Protein AF-0000000087428605 (afdb_homodimer)

InterPro domains:
  IPR002305 Aminoacyl-tRNA synthetase, class Ic [PF00579] (38-285)
  IPR014729 Rossmann-like alpha/beta/alpha sandwich fold [G3DSA:3.40.50.620] (3-180)
  IPR014729 Rossmann-like alpha/beta/alpha sandwich fold [G3DSA:3.40.50.620] (181-387)
  IPR023617 Tyrosine-tRNA ligase, archaeal/eukaryotic-type [PIRSF006588] (7-385)
  IPR050489 Tyrosine--tRNA ligase [PTHR46264] (5-385)

Solvent-accessible surface area (backbone atoms only — not comparable to full-atom values): 40777 Å² total; per-residue (Å²): 124,39,74,76,66,51,53,67,54,30,50,51,45,54,50,71,53,33,71,42,61,56,56,60,67,58,45,51,51,52,44,43,51,31,68,76,48,88,53,69,49,33,30,36,36,76,43,61,33,72,61,83,55,32,42,67,72,33,46,36,40,22,44,47,48,39,43,39,34,65,52,43,27,21,34,39,40,32,39,23,45,53,54,21,34,45,67,49,32,74,81,44,35,61,69,62,26,48,53,29,38,54,49,51,55,52,45,37,64,38,42,71,32,64,18,62,92,50,61,43,41,30,73,85,69,50,66,15,34,43,43,80,42,48,40,54,60,52,42,59,76,37,36,64,65,47,52,53,42,27,44,52,48,20,52,73,38,30,42,59,68,42,43,66,34,25,48,62,74,78,38,75,77,58,73,74,38,37,34,24,57,52,51,45,52,39,46,55,34,33,45,44,63,78,68,64,35,43,29,36,49,45,46,54,67,42,47,56,42,57,49,45,39,39,51,50,20,73,74,34,73,93,36,51,88,59,51,52,33,39,36,18,20,72,78,64,60,4,26,68,50,62,66,54,37,92,87,41,86,53,17,58,55,45,49,71,56,52,67,66,55,46,41,53,31,49,70,66,28,46,60,68,47,52,68,51,44,66,74,33,83,84,53,75,42,30,58,60,46,44,41,48,57,42,48,51,36,31,52,75,69,69,53,49,71,91,49,64,88,79,57,83,47,46,79,41,71,54,64,82,55,78,61,93,80,56,69,41,46,64,31,75,41,57,67,55,44,52,51,38,34,61,68,62,52,42,42,64,68,52,52,38,56,53,45,40,51,55,50,42,52,50,32,47,50,29,47,49,51,36,64,67,41,70,69,40,38,48,51,53,50,52,50,57,60,60,63,77,104,126,40,72,76,66,51,52,68,53,29,50,52,47,53,49,70,52,34,72,44,62,57,56,60,67,58,46,51,50,52,45,43,50,30,68,75,48,87,54,69,48,33,29,36,35,76,44,62,32,72,62,85,54,32,40,66,70,33,46,34,39,21,45,48,48,38,43,38,34,65,51,44,27,22,35,38,39,32,38,23,44,52,55,19,35,46,68,48,32,74,81,44,35,60,69,63,25,47,51,30,37,54,49,51,54,52,45,37,63,39,42,73,29,63,18,60,93,52,60,43,41,29,73,86,69,51,68,14,35,44,43,81,42,48,42,54,60,51,43,58,75,38,37,63,65,47,50,53,43,27,43,51,47,20,52,73,37,29,42,57,67,42,42,66,32,25,48,62,74,78,38,73,78,58,74,74,37,36,35,23,57,52,50,46,50,38,46,56,33,34,46,46,62,77,68,64,35,44,30,36,51,45,46,54,66,43,48,55,42,58,48,45,39,40,53,49,19,74,75,33,72,91,36,52,88,60,50,52,33,40,37,18,20,73,78,63,60,4,26,69,52,64,66,54,36,94,88,42,87,56,17,57,56,45,48,71,57,50,66,66,55,47,42,54,30,49,69,66,28,46,59,68,48,52,66,51,45,67,75,33,83,83,54,77,42,31,57,59,46,43,44,49,56,40,49,52,37,30,53,75,69,68,52,48,71,93,47,65,89,78,57,83,45,47,79,42,71,54,65,80,58,79,62,90,81,55,68,40,46,66,30,76,41,56,68,54,46,52,51,37,35,61,68,62,52,40,44,64,66,52,52,38,57,52,46,41,51,55,52,42,52,50,32,46,51,30,47,50,52,36,63,68,41,70,68,40,38,48,52,52,51,53,51,60,60,60,64,76,106

Nearest PDB structures (foldseek):
  3vgj-assembly1_A  TM=9.451E-01  e=1.744E-33  Plasmodium falciparum 3D7
  7rot-assembly1_B  TM=9.629E-01  e=1.880E-32  Plasmodium falciparum 3D7
  7ros-assembly1_A  TM=9.431E-01  e=2.195E-32  Plasmodium falciparum 3D7
  9cll-assembly1_B  TM=9.322E-01  e=5.860E-32  Plasmodium falciparum 3D7
  7scq-assembly1_B  TM=9.458E-01  e=2.246E-31  Phaseolus vulgaris

Sequence (778 aa):
MFPVLSAEEKEALLTRLTEEIIEPAELHEAVTEASNGTRVLSCYDGFEPSGRIHIAQGIVKAINTNRLLRSGVSCIFYVADWYALLNNKCDADLTKIQVLGRYFIEVWRASGMLGIAEPVRFDDGSEASVKFIWASDFIRENSTHYWTKVMDISRRFNVPRIQRCSTIMGRTEGETQPIAQILYPAMQCADVFELGIDLVEMGVDQRKVNTLARDYCDKVPALRADKPVILLHHMLLGLVGGKMSKSIAGSAIYMDDPFEDIQQKVLAADCPSPKELVEEDNNKNPILEYYQYVIFGALEQGLIRSLPSDINGLPIPHASLTSAASTGGQYESFEALEKAYMAEELTPDILKTSLIHYLDDLISPIRTHFSSTEELRRLLADVHALRGKMFPVLSAEEKEALLTRLTEEIIEPAELHEAVTEASNGTRVLSCYDGFEPSGRIHIAQGIVKAINTNRLLRSGVSCIFYVADWYALLNNKCDADLTKIQVLGRYFIEVWRASGMLGIAEPVRFDDGSEASVKFIWASDFIRENSTHYWTKVMDISRRFNVPRIQRCSTIMGRTEGETQPIAQILYPAMQCADVFELGIDLVEMGVDQRKVNTLARDYCDKVPALRADKPVILLHHMLLGLVGGKMSKSIAGSAIYMDDPFEDIQQKVLAADCPSPKELVEEDNNKNPILEYYQYVIFGALEQGLIRSLPSDINGLPIPHASLTSAASTGGQYESFEALEKAYMAEELTPDILKTSLIHYLDDLISPIRTHFSSTEELRRLLADVHALRGK

Radius of gyration: 35.12 Å; Cα contacts (8 Å, |Δi|>4): 1304; chains: 2; bounding box: 55×125×77 Å

Secondary structure (DSSP, 8-state):
-BPPPPHHHHHHHHHHT-SEEE-HHHHHHHHHHHHHSSPPPEEEEEE---SS-BTIIIIIHHHHHHHHHHTT-EEEEEE-HHHHHHTTGGGG-HHHHHHHHHHHHHHHHHTT-TTSSS-EEBTTS-EE-EEEEEHHHHHHHTHHHHHHHHHHHHHHSBHHHHHGGGGGGT----TT-BTHHHHHHHHHHHHHHHTT-SEEEEEGGGHHHHHHHHHHHHH-GGGGGGPPEEEEE--PBPTTSSB--TTSTTS--BTT--HHHHHHHHHHS----HHHHHHSTT---HHHHHIIIIIHHHHHTT--TTS-TT--SEEE--SS--SS----EEESSHHHHHHHHHTTSS-HHHHHHHHHHHHHHHHHHHHHHHHSSHHHHHHHHHHHHHH--/-BPPPPHHHHHHHHHHT-SEEE-HHHHHHHHHHHHHSSPPPEEEEEE---S--BTIIIIIHHHHHHHHHHTT-EEEEEE-HHHHHHTTGGGG-HHHHHHHHHHHHHHHHHTT-TTSSS-EEBTTS-EE-EEEEEHHHHHHHTHHHHHHHHHHHHHHSBHHHHHTTGGGGT----TT-BTHHHHHHHHHHHHHHHTT-SEEEEEGGGHHHHHHHHHHHHH-GGGGGGPPEEEEE--PBPTTSSB--TTSTTS--BTT--HHHHHHHHHHS----HHHHHHSTT---HHHHHIIIIIHHHHHTT--TTS-TT--SEEE--SS--SS----EEESSHHHHHHHHHTTSS-HHHHHHHHHHHHHHHHHHHHHHHHSSHHHHHHHHHHHHHH--

Foldseek 3Di:
DAAADDLVRLLVLLVLQFPDWDPSVLSSVVSNVVSVDVDAAEEEDEDFLAAFAFCCLFQLVLLNQVSCQSSRHAYEYEHELVLCLLLCGLNSDSVLRVLSSVVSLLSNVLLLRPQAVHWDAYPVGGTYHYHYHYPVVLCVVVVVLLVVQLVVLVVPDDPVLQLVQLQVSVDHRDDPDDCSSSSSLSSVLSCLVSVLHAEYEEAPSRVSSLVSNQVVCVVPVVCNVSRHIYGHGYQAWFQAGDGQDPVDPLRTHGLQDDLVSLLVSLVPGDADALVRCVVDVPDDGNLLRCCQSRVLSCLVSVQQDVDDVPDQADFFFWDPPPDPPRRGDGHNHSVRVVVCRNVVRHDSVRSSVSSSVSVCSSSVSSNVSLVVDPVSVVSVVSSVVSSPD/DAAADDLVRLLVLLVLQFPDWDPSVLSSVVSNVVSVDVDAAEEEDEDFLAAFAFCCLFQLVLLNQQSCQSNRHAYEYEHELVLCLLLCGLNSDSVLRVLSSVVSLLSNVLLLRPQAVHWDAYPVGGTYHYHYHYPVVLCVVVVVLLVVQLVVLVVPDDPVLQLVQLQVSVDHRDDPDDCSSSSSLSSVLSCLVSVLHAEYEEAPSRVSSLVSNQVVCVVPVVCNVSRHIYGHGYQAWFQAGDGQDPVDPLRTHGLQDDLVSLLVSLVPGDADALVRCVVDVPDDGNLLRCCQSRVLSCLVSVQQPVDDVPDQADFFFWDPPPDPPRRGDGDNHSVRVVVCRNVVRHDSVRSSVSSSVSVCSSSVSSNVSLVVDPVSVVSVVSSVVSVPD

pLDDT: mean 91.88, std 10.75, range [33.88, 98.62]

Organism: Giardia muris (NCBI:txid5742)

Structure (mmCIF, N/CA/C/O backbone):
data_AF-0000000087428605-model_v1
#
loop_
_entity.id
_entity.type
_entity.pdbx_description
1 polymer 'tyrosine--tRNA ligase'
#
loop_
_atom_site.group_PDB
_atom_site.id
_atom_site.type_symbol
_atom_site.label_atom_id
_atom_site.label_alt_id
_atom_site.label_comp_id
_atom_site.label_asym_id
_atom_site.label_entity_id
_atom_site.label_seq_id
_atom_site.pdbx_PDB_ins_code
_atom_site.Cartn_x
_atom_site.Cartn_y
_atom_site.Cartn_z
_atom_site.occupancy
_atom_site.B_iso_or_equiv
_atom_site.auth_seq_id
_atom_site.auth_comp_id
_atom_site.auth_asym_id
_atom_site.auth_atom_id
_atom_site.pdbx_PDB_model_num
ATOM 1 N N . MET A 1 1 ? -10.703 27.266 33.812 1 86.06 1 MET A N 1
ATOM 2 C CA . MET A 1 1 ? -11.938 26.766 33.25 1 86.06 1 MET A CA 1
ATOM 3 C C . MET A 1 1 ? -12.453 27.703 32.156 1 86.06 1 MET A C 1
ATOM 5 O O . MET A 1 1 ? -12.391 28.938 32.312 1 86.06 1 MET A O 1
ATOM 9 N N . PHE A 1 2 ? -12.922 27.125 31.016 1 92.56 2 PHE A N 1
ATOM 10 C CA . PHE A 1 2 ? -13.469 27.906 29.922 1 92.56 2 PHE A CA 1
ATOM 11 C C . PHE A 1 2 ? -14.984 27.828 29.891 1 92.56 2 PHE A C 1
ATOM 13 O O . PHE A 1 2 ? -15.57 26.844 30.344 1 92.56 2 PHE A O 1
ATOM 20 N N . PRO A 1 3 ? -15.617 28.859 29.438 1 93.12 3 PRO A N 1
ATOM 21 C CA . PRO A 1 3 ? -17.062 28.781 29.266 1 93.12 3 PRO A CA 1
ATOM 22 C C . PRO A 1 3 ? -17.469 27.844 28.125 1 93.12 3 PRO A C 1
ATOM 24 O O . PRO A 1 3 ? -16.719 27.688 27.156 1 93.12 3 PRO A O 1
ATOM 27 N N . VAL A 1 4 ? -18.672 27.281 28.359 1 91.75 4 VAL A N 1
ATOM 28 C CA . VAL A 1 4 ? -19.219 26.484 27.266 1 91.75 4 VAL A CA 1
ATOM 29 C C . VAL A 1 4 ? -19.844 27.391 26.219 1 91.75 4 VAL A C 1
ATOM 31 O O . VAL A 1 4 ? -20.734 28.188 26.531 1 91.75 4 VAL A O 1
ATOM 34 N N . LEU A 1 5 ? -19.406 27.234 25.016 1 94.69 5 LEU A N 1
ATOM 35 C CA . LEU A 1 5 ? -19.938 28.031 23.922 1 94.69 5 LEU A CA 1
ATOM 36 C C . LEU A 1 5 ? -21.219 27.406 23.359 1 94.69 5 LEU A C 1
ATOM 38 O O . LEU A 1 5 ? -21.391 26.188 23.406 1 94.69 5 LEU A O 1
ATOM 42 N N . SER A 1 6 ? -22.078 28.281 22.859 1 94.25 6 SER A N 1
ATOM 43 C CA . SER A 1 6 ? -23.234 27.797 22.125 1 94.25 6 SER A CA 1
ATOM 44 C C . SER A 1 6 ? -22.812 27.203 20.781 1 94.25 6 SER A C 1
ATOM 46 O O . SER A 1 6 ? -21.688 27.391 20.328 1 94.25 6 SER A O 1
ATOM 48 N N . ALA A 1 7 ? -23.734 26.453 20.203 1 94.25 7 ALA A N 1
ATOM 49 C CA . ALA A 1 7 ? -23.453 25.875 18.891 1 94.25 7 ALA A CA 1
ATOM 50 C C . ALA A 1 7 ? -23.094 26.969 17.891 1 94.25 7 ALA A C 1
ATOM 52 O O . ALA A 1 7 ? -22.188 26.781 17.078 1 94.25 7 ALA A O 1
ATOM 53 N N . GLU A 1 8 ? -23.75 28.047 17.953 1 95 8 GLU A N 1
ATOM 54 C CA . GLU A 1 8 ? -23.516 29.172 17.047 1 95 8 GLU A CA 1
ATOM 55 C C . GLU A 1 8 ? -22.141 29.781 17.281 1 95 8 GLU A C 1
ATOM 57 O O . GLU A 1 8 ? -21.438 30.141 16.328 1 95 8 GLU A O 1
ATOM 62 N N . GLU A 1 9 ? -21.797 29.891 18.516 1 95.69 9 GLU A N 1
ATOM 63 C CA . GLU A 1 9 ? -20.5 30.453 18.859 1 95.69 9 GLU A CA 1
ATOM 64 C C . GLU A 1 9 ? -19.359 29.547 18.422 1 95.69 9 GLU A C 1
ATOM 66 O O . GLU A 1 9 ? -18.328 30.016 17.953 1 95.69 9 GLU A O 1
ATOM 71 N N . LYS A 1 10 ? -19.594 28.266 18.656 1 95.94 10 LYS A N 1
ATOM 72 C CA . LYS A 1 10 ? -18.609 27.297 18.203 1 95.94 10 LYS A CA 1
ATOM 73 C C . LYS A 1 10 ? -18.406 27.359 16.703 1 95.94 10 LYS A C 1
ATOM 75 O O . LYS A 1 10 ? -17.281 27.406 16.219 1 95.94 10 LYS A O 1
ATOM 80 N N . GLU A 1 11 ? -19.438 27.406 15.977 1 95.5 11 GLU A N 1
ATOM 81 C CA . GLU A 1 11 ? -19.375 27.469 14.516 1 95.5 11 GLU A CA 1
ATOM 82 C C . GLU A 1 11 ? -18.672 28.75 14.055 1 95.5 11 GLU A C 1
ATOM 84 O O . GLU A 1 11 ? -17.922 28.719 13.07 1 95.5 11 GLU A O 1
ATOM 89 N N . ALA A 1 12 ? -18.953 29.812 14.727 1 94.56 12 ALA A N 1
ATOM 90 C CA . ALA A 1 12 ? -18.297 31.078 14.391 1 94.56 12 ALA A CA 1
ATOM 91 C C . ALA A 1 12 ? -16.797 30.969 14.578 1 94.56 12 ALA A C 1
ATOM 93 O O . ALA A 1 12 ? -16.031 31.453 13.742 1 94.56 12 ALA A O 1
ATOM 94 N N . LEU A 1 13 ? -16.422 30.406 15.633 1 94.5 13 LEU A N 1
ATOM 95 C CA . LEU A 1 13 ? -14.992 30.234 15.922 1 94.5 13 LEU A CA 1
ATOM 96 C C . LEU A 1 13 ? -14.336 29.328 14.891 1 94.5 13 LEU A C 1
ATOM 98 O O . LEU A 1 13 ? -13.219 29.594 14.445 1 94.5 13 LEU A O 1
ATOM 102 N N . LEU A 1 14 ? -15.023 28.25 14.508 1 95.75 14 LEU A N 1
ATOM 103 C CA . LEU A 1 14 ? -14.5 27.312 13.523 1 95.75 14 LEU A CA 1
ATOM 104 C C . LEU A 1 14 ? -14.438 27.953 12.141 1 95.75 14 LEU A C 1
ATOM 106 O O . LEU A 1 14 ? -13.523 27.672 11.359 1 95.75 14 LEU A O 1
ATOM 110 N N . THR A 1 15 ? -15.328 28.766 11.852 1 94.12 15 THR A N 1
ATOM 111 C CA . THR A 1 15 ? -15.352 29.469 10.57 1 94.12 15 THR A CA 1
ATOM 112 C C . THR A 1 15 ? -14.18 30.438 10.469 1 94.12 15 THR A C 1
ATOM 114 O O . THR A 1 15 ? -13.602 30.625 9.391 1 94.12 15 THR A O 1
ATOM 117 N N . ARG A 1 16 ? -13.789 31.016 11.531 1 91.25 16 ARG A N 1
ATOM 118 C CA . ARG A 1 16 ? -12.68 31.969 11.562 1 91.25 16 ARG A CA 1
ATOM 119 C C . ARG A 1 16 ? -11.367 31.312 11.18 1 91.25 16 ARG A C 1
ATOM 121 O O . ARG A 1 16 ? -10.477 31.953 10.625 1 91.25 16 ARG A O 1
ATOM 128 N N . LEU A 1 17 ? -11.305 30.062 11.461 1 94.25 17 LEU A N 1
ATOM 129 C CA . LEU A 1 17 ? -10.039 29.391 11.188 1 94.25 17 LEU A CA 1
ATOM 130 C C . LEU A 1 17 ? -9.984 28.906 9.742 1 94.25 17 LEU A C 1
ATOM 132 O O . LEU A 1 17 ? -8.914 28.547 9.25 1 94.25 17 LEU A O 1
ATOM 136 N N . THR A 1 18 ? -11.07 29.016 8.961 1 95.38 18 THR A N 1
ATOM 137 C CA . THR A 1 18 ? -11.133 28.328 7.68 1 95.38 18 THR A CA 1
ATOM 138 C C . THR A 1 18 ? -11.211 29.328 6.531 1 95.38 18 THR A C 1
ATOM 140 O O . THR A 1 18 ? -11.781 30.406 6.688 1 95.38 18 THR A O 1
ATOM 143 N N . GLU A 1 19 ? -10.539 29 5.492 1 95.38 19 GLU A N 1
ATOM 144 C CA . GLU A 1 19 ? -10.773 29.625 4.195 1 95.38 19 GLU A CA 1
ATOM 145 C C . GLU A 1 19 ? -11.938 28.969 3.465 1 95.38 19 GLU A C 1
ATOM 147 O O . GLU A 1 19 ? -12.695 29.641 2.762 1 95.38 19 GLU A O 1
ATOM 152 N N . GLU A 1 20 ? -12.07 27.672 3.695 1 96.81 20 GLU A N 1
ATOM 153 C CA . GLU A 1 20 ? -13.141 26.891 3.072 1 96.81 20 GLU A CA 1
ATOM 154 C C . GLU A 1 20 ? -13.602 25.766 3.98 1 96.81 20 GLU A C 1
ATOM 156 O O . GLU A 1 20 ? -12.781 25.109 4.633 1 96.81 20 GLU A O 1
ATOM 161 N N . ILE A 1 21 ? -14.891 25.672 4.094 1 97.75 21 ILE A N 1
ATOM 162 C CA . ILE A 1 21 ? -15.508 24.516 4.75 1 97.75 21 ILE A CA 1
ATOM 163 C C . ILE A 1 21 ? -16.219 23.656 3.713 1 97.75 21 ILE A C 1
ATOM 165 O O . ILE A 1 21 ? -17.078 24.141 2.971 1 97.75 21 ILE A O 1
ATOM 169 N N . ILE A 1 22 ? -15.82 22.438 3.586 1 96.5 22 ILE A N 1
ATOM 170 C CA . ILE A 1 22 ? -16.516 21.5 2.693 1 96.5 22 ILE A CA 1
ATOM 171 C C . ILE A 1 22 ? -17.703 20.875 3.42 1 96.5 22 ILE A C 1
ATOM 173 O O . ILE A 1 22 ? -17.516 20.094 4.352 1 96.5 22 ILE A O 1
ATOM 177 N N . GLU A 1 23 ? -18.938 21.359 3.002 1 91.75 23 GLU A N 1
ATOM 178 C CA . GLU A 1 23 ? -20.266 21.016 3.494 1 91.75 23 GLU A CA 1
ATOM 179 C C . GLU A 1 23 ? -20.562 21.703 4.824 1 91.75 23 GLU A C 1
ATOM 181 O O . GLU A 1 23 ? -20.656 21.047 5.859 1 91.75 23 GLU A O 1
ATOM 186 N N . PRO A 1 24 ? -20.797 22.984 4.84 1 95.44 24 PRO A N 1
ATOM 187 C CA . PRO A 1 24 ? -21.078 23.75 6.047 1 95.44 24 PRO A CA 1
ATOM 188 C C . PRO A 1 24 ? -22.297 23.25 6.809 1 95.44 24 PRO A C 1
ATOM 190 O O . PRO A 1 24 ? -22.344 23.328 8.039 1 95.44 24 PRO A O 1
ATOM 193 N N . ALA A 1 25 ? -23.25 22.688 6.051 1 96.19 25 ALA A N 1
ATOM 194 C CA . ALA A 1 25 ? -24.453 22.156 6.699 1 96.19 25 ALA A CA 1
ATOM 195 C C . ALA A 1 25 ? -24.094 20.969 7.594 1 96.19 25 ALA A C 1
ATOM 197 O O . ALA A 1 25 ? -24.672 20.797 8.672 1 96.19 25 ALA A O 1
ATOM 198 N N . GLU A 1 26 ? -23.141 20.172 7.133 1 96 26 GLU A N 1
ATOM 199 C CA . GLU A 1 26 ? -22.719 19.016 7.918 1 96 26 GLU A CA 1
ATOM 200 C C . GLU A 1 26 ? -21.953 19.453 9.164 1 96 26 GLU A C 1
ATOM 202 O O . GLU A 1 26 ? -22.031 18.812 10.211 1 96 26 GLU A O 1
ATOM 207 N N . LEU A 1 27 ? -21.188 20.562 9.047 1 96.5 27 LEU A N 1
ATOM 208 C CA . LEU A 1 27 ? -20.531 21.109 10.234 1 96.5 27 LEU A CA 1
ATOM 209 C C . LEU A 1 27 ? -21.562 21.562 11.266 1 96.5 27 LEU A C 1
ATOM 211 O O . LEU A 1 27 ? -21.422 21.266 12.461 1 96.5 27 LEU A O 1
ATOM 215 N N . HIS A 1 28 ? -22.578 22.219 10.781 1 96.06 28 HIS A N 1
ATOM 216 C CA . HIS A 1 28 ? -23.656 22.672 11.664 1 96.06 28 HIS A CA 1
ATOM 217 C C . HIS A 1 28 ? -24.297 21.516 12.398 1 96.06 28 HIS A C 1
ATOM 219 O O . HIS A 1 28 ? -24.531 21.578 13.609 1 96.06 28 HIS A O 1
ATOM 225 N N . GLU A 1 29 ? -24.562 20.5 11.656 1 95.31 29 GLU A N 1
ATOM 226 C CA . GLU A 1 29 ? -25.188 19.312 12.234 1 95.31 29 GLU A CA 1
ATOM 227 C C . GLU A 1 29 ? -24.281 18.672 13.281 1 95.31 29 GLU A C 1
ATOM 229 O O . GLU A 1 29 ? -24.734 18.328 14.375 1 95.31 29 GLU A O 1
ATOM 234 N N . ALA A 1 30 ? -23.016 18.5 12.961 1 95.12 30 ALA A N 1
ATOM 235 C CA . ALA A 1 30 ? -22.062 17.859 13.859 1 95.12 30 ALA A CA 1
ATOM 236 C C . ALA A 1 30 ? -21.906 18.656 15.148 1 95.12 30 ALA A C 1
ATOM 238 O O . ALA A 1 30 ? -21.906 18.094 16.25 1 95.12 30 ALA A O 1
ATOM 239 N N . VAL A 1 31 ? -21.766 19.984 15.023 1 95.75 31 VAL A N 1
ATOM 240 C CA . VAL A 1 31 ? -21.562 20.859 16.172 1 95.75 31 VAL A CA 1
ATOM 241 C C . VAL A 1 31 ? -22.812 20.891 17.031 1 95.75 31 VAL A C 1
ATOM 243 O O . VAL A 1 31 ? -22.719 20.859 18.266 1 95.75 31 VAL A O 1
ATOM 246 N N . THR A 1 32 ? -23.969 20.922 16.406 1 94.94 32 THR A N 1
ATOM 247 C CA . THR A 1 32 ? -25.234 20.953 17.141 1 94.94 32 THR A CA 1
ATOM 248 C C . THR A 1 32 ? -25.438 19.641 17.906 1 94.94 32 THR A C 1
ATOM 250 O O . THR A 1 32 ? -25.812 19.672 19.078 1 94.94 32 THR A O 1
ATOM 253 N N . GLU A 1 33 ? -25.172 18.578 17.219 1 93.31 33 GLU A N 1
ATOM 254 C CA . GLU A 1 33 ? -25.312 17.281 17.875 1 93.31 33 GLU A CA 1
ATOM 255 C C . GLU A 1 33 ? -24.359 17.141 19.047 1 93.31 33 GLU A C 1
ATOM 257 O O . GLU A 1 33 ? -24.734 16.625 20.109 1 93.31 33 GLU A O 1
ATOM 262 N N . ALA A 1 34 ? -23.172 17.562 18.859 1 92 34 ALA A N 1
ATOM 263 C CA . ALA A 1 34 ? -22.172 17.484 19.922 1 92 34 ALA A CA 1
ATOM 264 C C . ALA A 1 34 ? -22.531 18.391 21.094 1 92 34 ALA A C 1
ATOM 266 O O . ALA A 1 34 ? -22.266 18.047 22.25 1 92 34 ALA A O 1
ATOM 267 N N . SER A 1 35 ? -23.094 19.531 20.766 1 90.31 35 SER A N 1
ATOM 268 C CA . SER A 1 35 ? -23.484 20.484 21.812 1 90.31 35 SER A CA 1
ATOM 269 C C . SER A 1 35 ? -24.656 19.969 22.625 1 90.31 35 SER A C 1
ATOM 271 O O . SER A 1 35 ? -24.797 20.312 23.797 1 90.31 35 SER A O 1
ATOM 273 N N . ASN A 1 36 ? -25.5 19.125 21.984 1 86.94 36 ASN A N 1
ATOM 274 C CA . ASN A 1 36 ? -26.688 18.594 22.656 1 86.94 36 ASN A CA 1
ATOM 275 C C . ASN A 1 36 ? -26.406 17.25 23.312 1 86.94 36 ASN A C 1
ATOM 277 O O . ASN A 1 36 ? -27.25 16.75 24.078 1 86.94 36 ASN A O 1
ATOM 281 N N . GLY A 1 37 ? -25.297 16.719 22.984 1 82.31 37 GLY A N 1
ATOM 282 C CA . GLY A 1 37 ? -24.984 15.398 23.5 1 82.31 37 GLY A CA 1
ATOM 283 C C . GLY A 1 37 ? -23.688 15.344 24.281 1 82.31 37 GLY A C 1
ATOM 284 O O . GLY A 1 37 ? -23.219 16.359 24.797 1 82.31 37 GLY A O 1
ATOM 285 N N . THR A 1 38 ? -23.266 14.094 24.422 1 78.81 38 THR A N 1
ATOM 286 C CA . THR A 1 38 ? -22.047 13.875 25.188 1 78.81 38 THR A CA 1
ATOM 287 C C . THR A 1 38 ? -20.891 13.531 24.266 1 78.81 38 THR A C 1
ATOM 289 O O . THR A 1 38 ? -19.75 13.344 24.719 1 78.81 38 THR A O 1
ATOM 292 N N . ARG A 1 39 ? -21.219 13.695 23.062 1 85.31 39 ARG A N 1
ATOM 293 C CA . ARG A 1 39 ? -20.172 13.289 22.125 1 85.31 39 ARG A CA 1
ATOM 294 C C . ARG A 1 39 ? -19.172 14.414 21.906 1 85.31 39 ARG A C 1
ATOM 296 O O . ARG A 1 39 ? -19.547 15.57 21.703 1 85.31 39 ARG A O 1
ATOM 303 N N . VAL A 1 40 ? -17.875 14.086 22.031 1 90.75 40 VAL A N 1
ATOM 304 C CA . VAL A 1 40 ? -16.797 15.023 21.734 1 90.75 40 VAL A CA 1
ATOM 305 C C . VAL A 1 40 ? -16.281 14.797 20.312 1 90.75 40 VAL A C 1
ATOM 307 O O . VAL A 1 40 ? -15.906 13.68 19.953 1 90.75 40 VAL A O 1
ATOM 310 N N . LEU A 1 41 ? -16.328 15.836 19.547 1 96.44 41 LEU A N 1
ATOM 311 C CA . LEU A 1 41 ? -15.82 15.742 18.188 1 96.44 41 LEU A CA 1
ATOM 312 C C . LEU A 1 41 ? -14.297 15.633 18.172 1 96.44 41 LEU A C 1
ATOM 314 O O . LEU A 1 41 ? -13.625 16.203 19.031 1 96.44 41 LEU A O 1
ATOM 318 N N . SER A 1 42 ? -13.797 14.906 17.219 1 97.38 42 SER A N 1
ATOM 319 C CA . SER A 1 42 ? -12.359 14.773 17.016 1 97.38 42 SER A CA 1
ATOM 320 C C . SER A 1 42 ? -11.93 15.422 15.695 1 97.38 42 SER A C 1
ATOM 322 O O . SER A 1 42 ? -12.609 15.273 14.672 1 97.38 42 SER A O 1
ATOM 324 N N . CYS A 1 43 ? -10.859 16.188 15.797 1 98.12 43 CYS A N 1
ATOM 325 C CA . CYS A 1 43 ? -10.305 16.812 14.609 1 98.12 43 CYS A CA 1
ATOM 326 C C . CYS A 1 43 ? -8.875 16.344 14.352 1 98.12 43 CYS A C 1
ATOM 328 O O . CYS A 1 43 ? -8.055 16.297 15.273 1 98.12 43 CYS A O 1
ATOM 330 N N . TYR A 1 44 ? -8.656 16.016 13.109 1 95.38 44 TYR A N 1
ATOM 331 C CA . TYR A 1 44 ? -7.398 15.445 12.648 1 95.38 44 TYR A CA 1
ATOM 332 C C . TYR A 1 44 ? -6.543 16.5 11.945 1 95.38 44 TYR A C 1
ATOM 334 O O . TYR A 1 44 ? -7.055 17.312 11.172 1 95.38 44 TYR A O 1
ATOM 342 N N . ASP A 1 45 ? -5.277 16.484 12.305 1 94.88 45 ASP A N 1
ATOM 343 C CA . ASP A 1 45 ? -4.27 17.203 11.539 1 94.88 45 ASP A CA 1
ATOM 344 C C . ASP A 1 45 ? -2.982 16.375 11.422 1 94.88 45 ASP A C 1
ATOM 346 O O . ASP A 1 45 ? -2.314 16.125 12.422 1 94.88 45 ASP A O 1
ATOM 350 N N . GLY A 1 46 ? -2.588 16.016 10.195 1 95.12 46 GLY A N 1
ATOM 351 C CA . GLY A 1 46 ? -1.353 15.289 9.945 1 95.12 46 GLY A CA 1
ATOM 352 C C . GLY A 1 46 ? -0.225 16.172 9.461 1 95.12 46 GLY A C 1
ATOM 353 O O . GLY A 1 46 ? -0.454 17.109 8.688 1 95.12 46 GLY A O 1
ATOM 354 N N . PHE A 1 47 ? 0.991 15.914 9.953 1 94.69 47 PHE A N 1
ATOM 355 C CA . PHE A 1 47 ? 2.152 16.688 9.547 1 94.69 47 PHE A CA 1
ATOM 356 C C . PHE A 1 47 ? 3.324 15.781 9.203 1 94.69 47 PHE A C 1
ATOM 358 O O . PHE A 1 47 ? 3.637 14.852 9.945 1 94.69 47 PHE A O 1
ATOM 365 N N . GLU A 1 48 ? 3.93 16 8.07 1 94.88 48 GLU A N 1
ATOM 366 C CA . GLU A 1 48 ? 5.191 15.352 7.742 1 94.88 48 GLU A CA 1
ATOM 367 C C . GLU A 1 48 ? 6.367 16.047 8.422 1 94.88 48 GLU A C 1
ATOM 369 O O . GLU A 1 48 ? 6.66 17.203 8.133 1 94.88 48 GLU A O 1
ATOM 374 N N . PRO A 1 49 ? 7.055 15.367 9.312 1 95.5 49 PRO A N 1
ATOM 375 C CA . PRO A 1 49 ? 8.273 15.992 9.836 1 95.5 49 PRO A CA 1
ATOM 376 C C . PRO A 1 49 ? 9.375 16.094 8.789 1 95.5 49 PRO A C 1
ATOM 378 O O . PRO A 1 49 ? 9.992 15.094 8.43 1 95.5 49 PRO A O 1
ATOM 381 N N . SER A 1 50 ? 9.656 17.234 8.234 1 90 50 SER A N 1
ATOM 382 C CA . SER A 1 50 ? 10.602 17.359 7.125 1 90 50 SER A CA 1
ATOM 383 C C . SER A 1 50 ? 11.477 18.594 7.289 1 90 50 SER A C 1
ATOM 385 O O . SER A 1 50 ? 11.906 19.203 6.301 1 90 50 SER A O 1
ATOM 387 N N . GLY A 1 51 ? 12.008 18.969 8.391 1 91.12 51 GLY A N 1
ATOM 388 C CA . GLY A 1 51 ? 12.883 20.109 8.594 1 91.12 51 GLY A CA 1
ATOM 389 C C . GLY A 1 51 ? 12.43 21.016 9.727 1 91.12 51 GLY A C 1
ATOM 390 O O . GLY A 1 51 ? 11.672 20.594 10.594 1 91.12 51 GLY A O 1
ATOM 391 N N . ARG A 1 52 ? 12.977 22.25 9.617 1 93.25 52 ARG A N 1
ATOM 392 C CA . ARG A 1 52 ? 12.609 23.219 10.648 1 93.25 52 ARG A CA 1
ATOM 393 C C . ARG A 1 52 ? 11.172 23.688 10.469 1 93.25 52 ARG A C 1
ATOM 395 O O . ARG A 1 52 ? 10.711 23.891 9.344 1 93.25 52 ARG A O 1
ATOM 402 N N . ILE A 1 53 ? 10.547 23.859 11.578 1 94.81 53 ILE A N 1
ATOM 403 C CA . ILE A 1 53 ? 9.148 24.266 11.586 1 94.81 53 ILE A CA 1
ATOM 404 C C . ILE A 1 53 ? 9.055 25.781 11.43 1 94.81 53 ILE A C 1
ATOM 406 O O . ILE A 1 53 ? 9.789 26.516 12.086 1 94.81 53 ILE A O 1
ATOM 410 N N . HIS A 1 54 ? 8.258 26.203 10.43 1 95.44 54 HIS A N 1
ATOM 411 C CA . HIS A 1 54 ? 8.078 27.641 10.258 1 95.44 54 HIS A CA 1
ATOM 412 C C . HIS A 1 54 ? 6.828 28.125 10.992 1 95.44 54 HIS A C 1
ATOM 414 O O . HIS A 1 54 ? 6.098 27.328 11.578 1 95.44 54 HIS A O 1
ATOM 420 N N . ILE A 1 55 ? 6.559 29.406 10.938 1 96.81 55 ILE A N 1
ATOM 421 C CA . ILE A 1 55 ? 5.59 30.078 11.797 1 96.81 55 ILE A CA 1
ATOM 422 C C . ILE A 1 55 ? 4.176 29.625 11.438 1 96.81 55 ILE A C 1
ATOM 424 O O . ILE A 1 55 ? 3.305 29.531 12.305 1 96.81 55 ILE A O 1
ATOM 428 N N . ALA A 1 56 ? 3.906 29.266 10.125 1 95.69 56 ALA A N 1
ATOM 429 C CA . ALA A 1 56 ? 2.6 28.766 9.719 1 95.69 56 ALA A CA 1
ATOM 430 C C . ALA A 1 56 ? 2.305 27.422 10.383 1 95.69 56 ALA A C 1
ATOM 432 O O . ALA A 1 56 ? 1.174 27.156 10.797 1 95.69 56 ALA A O 1
ATOM 433 N N . GLN A 1 57 ? 3.293 26.609 10.57 1 95.5 57 GLN A N 1
ATOM 434 C CA . GLN A 1 57 ? 3.162 25.281 11.148 1 95.5 57 GLN A CA 1
ATOM 435 C C . GLN A 1 57 ? 3.227 25.328 12.672 1 95.5 57 GLN A C 1
ATOM 437 O O . GLN A 1 57 ? 2.816 24.391 13.352 1 95.5 57 GLN A O 1
ATOM 442 N N . GLY A 1 58 ? 3.807 26.375 13.172 1 96.56 58 GLY A N 1
ATOM 443 C CA . GLY A 1 58 ? 3.971 26.5 14.609 1 96.56 58 GLY A CA 1
ATOM 444 C C . GLY A 1 58 ? 2.887 27.344 15.266 1 96.56 58 GLY A C 1
ATOM 445 O O . GLY A 1 58 ? 1.864 26.812 15.703 1 96.56 58 GLY A O 1
ATOM 446 N N . ILE A 1 59 ? 3.07 28.656 15.164 1 97.75 59 ILE A N 1
ATOM 447 C CA . ILE A 1 59 ? 2.213 29.594 15.883 1 97.75 59 ILE A CA 1
ATOM 448 C C . ILE A 1 59 ? 0.813 29.578 15.273 1 97.75 59 ILE A C 1
ATOM 450 O O . ILE A 1 59 ? -0.185 29.531 15.992 1 97.75 59 ILE A O 1
ATOM 454 N N . VAL A 1 60 ? 0.718 29.656 13.938 1 97.12 60 VAL A N 1
ATOM 455 C CA . VAL A 1 60 ? -0.597 29.703 13.312 1 97.12 60 VAL A CA 1
ATOM 456 C C . VAL A 1 60 ? -1.351 28.406 13.617 1 97.12 60 VAL A C 1
ATOM 458 O O . VAL A 1 60 ? -2.551 28.438 13.891 1 97.12 60 VAL A O 1
ATOM 461 N N . LYS A 1 61 ? -0.643 27.312 13.586 1 97.06 61 LYS A N 1
ATOM 462 C CA . LYS A 1 61 ? -1.276 26.047 13.914 1 97.06 61 LYS A CA 1
ATOM 463 C C . LYS A 1 61 ? -1.749 26.016 15.367 1 97.06 61 LYS A C 1
ATOM 465 O O . LYS A 1 61 ? -2.822 25.5 15.672 1 97.06 61 LYS A O 1
ATOM 470 N N . ALA A 1 62 ? -0.968 26.531 16.266 1 97.69 62 ALA A N 1
ATOM 471 C CA . ALA A 1 62 ? -1.387 26.625 17.656 1 97.69 62 ALA A CA 1
ATOM 472 C C . ALA A 1 62 ? -2.664 27.453 17.797 1 97.69 62 ALA A C 1
ATOM 474 O O . ALA A 1 62 ? -3.582 27.078 18.516 1 97.69 62 ALA A O 1
ATOM 475 N N . ILE A 1 63 ? -2.705 28.562 17.078 1 97.56 63 ILE A N 1
ATOM 476 C CA . ILE A 1 63 ? -3.871 29.438 17.109 1 97.56 63 ILE A CA 1
ATOM 477 C C . ILE A 1 63 ? -5.102 28.672 16.625 1 97.56 63 ILE A C 1
ATOM 479 O O . ILE A 1 63 ? -6.137 28.656 17.297 1 97.56 63 ILE A O 1
ATOM 483 N N . ASN A 1 64 ? -4.969 27.984 15.477 1 97.88 64 ASN A N 1
ATOM 484 C CA . ASN A 1 64 ? -6.082 27.234 14.914 1 97.88 64 ASN A CA 1
ATOM 485 C C . ASN A 1 64 ? -6.512 26.078 15.828 1 97.88 64 ASN A C 1
ATOM 487 O O . ASN A 1 64 ? -7.707 25.844 16.016 1 97.88 64 ASN A O 1
ATOM 491 N N . THR A 1 65 ? -5.574 25.422 16.422 1 98.06 65 THR A N 1
ATOM 492 C CA . THR A 1 65 ? -5.863 24.328 17.328 1 98.06 65 THR A CA 1
ATOM 493 C C . THR A 1 65 ? -6.59 24.844 18.578 1 98.06 65 THR A C 1
ATOM 495 O O . THR A 1 65 ? -7.555 24.219 19.031 1 98.06 65 THR A O 1
ATOM 498 N N . ASN A 1 66 ? -6.133 25.969 19.109 1 97.56 66 ASN A N 1
ATOM 499 C CA . ASN A 1 66 ? -6.789 26.562 20.266 1 97.56 66 ASN A CA 1
ATOM 500 C C . ASN A 1 66 ? -8.242 26.906 19.969 1 97.56 66 ASN A C 1
ATOM 502 O O . ASN A 1 66 ? -9.109 26.766 20.844 1 97.56 66 ASN A O 1
ATOM 506 N N . ARG A 1 67 ? -8.531 27.391 18.766 1 97.5 67 ARG A N 1
ATOM 507 C CA . ARG A 1 67 ? -9.906 27.656 18.359 1 97.5 67 ARG A CA 1
ATOM 508 C C . ARG A 1 67 ? -10.742 26.391 18.375 1 97.5 67 ARG A C 1
ATOM 510 O O . ARG A 1 67 ? -11.883 26.391 18.844 1 97.5 67 ARG A O 1
ATOM 517 N N . LEU A 1 68 ? -10.156 25.297 17.906 1 98.06 68 LEU A N 1
ATOM 518 C CA . LEU A 1 68 ? -10.828 24 17.922 1 98.06 68 LEU A CA 1
ATOM 519 C C . LEU A 1 68 ? -11.086 23.547 19.359 1 98.06 68 LEU A C 1
ATOM 521 O O . LEU A 1 68 ? -12.211 23.203 19.719 1 98.06 68 LEU A O 1
ATOM 525 N N . LEU A 1 69 ? -10.078 23.641 20.172 1 97.62 69 LEU A N 1
ATOM 526 C CA . LEU A 1 69 ? -10.172 23.203 21.562 1 97.62 69 LEU A CA 1
ATOM 527 C C . LEU A 1 69 ? -11.203 24.016 22.328 1 97.62 69 LEU A C 1
ATOM 529 O O . LEU A 1 69 ? -12.039 23.469 23.047 1 97.62 69 LEU A O 1
ATOM 533 N N . ARG A 1 70 ? -11.195 25.312 22.125 1 96.25 70 ARG A N 1
ATOM 534 C CA . ARG A 1 70 ? -12.133 26.203 22.812 1 96.25 70 ARG A CA 1
ATOM 535 C C . ARG A 1 70 ? -13.562 25.938 22.359 1 96.25 70 ARG A C 1
ATOM 537 O O . ARG A 1 70 ? -14.516 26.266 23.078 1 96.25 70 ARG A O 1
ATOM 544 N N . SER A 1 71 ? -13.711 25.328 21.203 1 96.19 71 SER A N 1
ATOM 545 C CA . SER A 1 71 ? -15.023 24.953 20.688 1 96.19 71 SER A CA 1
ATOM 546 C C . SER A 1 71 ? -15.445 23.578 21.203 1 96.19 71 SER A C 1
ATOM 548 O O . SER A 1 71 ? -16.484 23.047 20.797 1 96.19 71 SER A O 1
ATOM 550 N N . GLY A 1 72 ? -14.609 22.969 22 1 95.62 72 GLY A N 1
ATOM 551 C CA . GLY A 1 72 ? -14.93 21.672 22.562 1 95.62 72 GLY A CA 1
ATOM 552 C C . GLY A 1 72 ? -14.5 20.516 21.688 1 95.62 72 GLY A C 1
ATOM 553 O O . GLY A 1 72 ? -14.914 19.375 21.891 1 95.62 72 GLY A O 1
ATOM 554 N N . VAL A 1 73 ? -13.719 20.734 20.672 1 97.62 73 VAL A N 1
ATOM 555 C CA . VAL A 1 73 ? -13.25 19.719 19.734 1 97.62 73 VAL A CA 1
ATOM 556 C C . VAL A 1 73 ? -11.867 19.219 20.156 1 97.62 73 VAL A C 1
ATOM 558 O O . VAL A 1 73 ? -10.945 20.016 20.359 1 97.62 73 VAL A O 1
ATOM 561 N N . SER A 1 74 ? -11.711 17.938 20.406 1 98.12 74 SER A N 1
ATOM 562 C CA . SER A 1 74 ? -10.398 17.375 20.672 1 98.12 74 SER A CA 1
ATOM 563 C C . SER A 1 74 ? -9.609 17.172 19.375 1 98.12 74 SER A C 1
ATOM 565 O O . SER A 1 74 ? -10.195 17 18.297 1 98.12 74 SER A O 1
ATOM 567 N N . CYS A 1 75 ? -8.328 17.281 19.516 1 98.38 75 CYS A N 1
ATOM 568 C CA . CYS A 1 75 ? -7.492 17.25 18.328 1 98.38 75 CYS A CA 1
ATOM 569 C C . CYS A 1 75 ? -6.512 16.094 18.359 1 98.38 75 CYS A C 1
ATOM 571 O O . CYS A 1 75 ? -5.953 15.773 19.422 1 98.38 75 CYS A O 1
ATOM 573 N N . ILE A 1 76 ? -6.371 15.438 17.25 1 98.31 76 ILE A N 1
ATOM 574 C CA . ILE A 1 76 ? -5.34 14.43 17.016 1 98.31 76 ILE A CA 1
ATOM 575 C C . ILE A 1 76 ? -4.281 14.977 16.062 1 98.31 76 ILE A C 1
ATOM 577 O O . ILE A 1 76 ? -4.566 15.25 14.898 1 98.31 76 ILE A O 1
ATOM 581 N N . PHE A 1 77 ? -3.143 15.172 16.641 1 98.25 77 PHE A N 1
ATOM 582 C CA . PHE A 1 77 ? -1.99 15.516 15.805 1 98.25 77 PHE A CA 1
ATOM 583 C C . PHE A 1 77 ? -1.244 14.258 15.375 1 98.25 77 PHE A C 1
ATOM 585 O O . PHE A 1 77 ? -0.612 13.586 16.188 1 98.25 77 PHE A O 1
ATOM 592 N N . TYR A 1 78 ? -1.356 13.992 14.109 1 98.06 78 TYR A N 1
ATOM 593 C CA . TYR A 1 78 ? -0.765 12.797 13.516 1 98.06 78 TYR A CA 1
ATOM 594 C C . TYR A 1 78 ? 0.649 13.078 13.023 1 98.06 78 TYR A C 1
ATOM 596 O O . TYR A 1 78 ? 0.839 13.82 12.055 1 98.06 78 TYR A O 1
ATOM 604 N N . VAL A 1 79 ? 1.652 12.617 13.797 1 98.38 79 VAL A N 1
ATOM 605 C CA . VAL A 1 79 ? 3.037 12.719 13.352 1 98.38 79 VAL A CA 1
ATOM 606 C C . VAL A 1 79 ? 3.293 11.719 12.227 1 98.38 79 VAL A C 1
ATOM 608 O O . VAL A 1 79 ? 3.51 10.531 12.484 1 98.38 79 VAL A O 1
ATOM 611 N N . ALA A 1 80 ? 3.383 12.172 11.078 1 98.06 80 ALA A N 1
ATOM 612 C CA . ALA A 1 80 ? 3.326 11.336 9.883 1 98.06 80 ALA A CA 1
ATOM 613 C C . ALA A 1 80 ? 4.723 10.891 9.461 1 98.06 80 ALA A C 1
ATOM 615 O O . ALA A 1 80 ? 5.141 11.141 8.32 1 98.06 80 ALA A O 1
ATOM 616 N N . ASP A 1 81 ? 5.391 10.18 10.336 1 98.06 81 ASP A N 1
ATOM 617 C CA . ASP A 1 81 ? 6.777 9.781 10.094 1 98.06 81 ASP A CA 1
ATOM 618 C C . ASP A 1 81 ? 6.875 8.805 8.922 1 98.06 81 ASP A C 1
ATOM 620 O O . ASP A 1 81 ? 7.762 8.922 8.078 1 98.06 81 ASP A O 1
ATOM 624 N N . TRP A 1 82 ? 5.949 7.863 8.742 1 97.88 82 TRP A N 1
ATOM 625 C CA . TRP A 1 82 ? 5.973 6.934 7.617 1 97.88 82 TRP A CA 1
ATOM 626 C C . TRP A 1 82 ? 5.629 7.648 6.316 1 97.88 82 TRP A C 1
ATOM 628 O O . TRP A 1 82 ? 6.082 7.246 5.242 1 97.88 82 TRP A O 1
ATOM 638 N N . TYR A 1 83 ? 4.824 8.672 6.406 1 97.62 83 TYR A N 1
ATOM 639 C CA . TYR A 1 83 ? 4.496 9.445 5.219 1 97.62 83 TYR A CA 1
ATOM 640 C C . TYR A 1 83 ? 5.695 10.258 4.746 1 97.62 83 TYR A C 1
ATOM 642 O O . TYR A 1 83 ? 5.945 10.367 3.541 1 97.62 83 TYR A O 1
ATOM 650 N N . ALA A 1 84 ? 6.387 10.844 5.766 1 96.62 84 ALA A N 1
ATOM 651 C CA . ALA A 1 84 ? 7.625 11.539 5.422 1 96.62 84 ALA A CA 1
ATOM 652 C C . ALA A 1 84 ? 8.617 10.586 4.754 1 96.62 84 ALA A C 1
ATOM 654 O O . ALA A 1 84 ? 9.281 10.961 3.781 1 96.62 84 ALA A O 1
ATOM 655 N N . LEU A 1 85 ? 8.68 9.391 5.293 1 96.19 85 LEU A N 1
ATOM 656 C CA . LEU A 1 85 ? 9.523 8.359 4.695 1 96.19 85 LEU A CA 1
ATOM 657 C C . LEU A 1 85 ? 9.078 8.055 3.268 1 96.19 85 LEU A C 1
ATOM 659 O O . LEU A 1 85 ? 9.898 8.031 2.35 1 96.19 85 LEU A O 1
ATOM 663 N N . LEU A 1 86 ? 7.828 7.883 3.076 1 95.44 86 LEU A N 1
ATOM 664 C CA . LEU A 1 86 ? 7.238 7.562 1.782 1 95.44 86 LEU A CA 1
ATOM 665 C C . LEU A 1 86 ? 7.5 8.672 0.773 1 95.44 86 LEU A C 1
ATOM 667 O O . LEU A 1 86 ? 7.645 8.414 -0.423 1 95.44 86 LEU A O 1
ATOM 671 N N . ASN A 1 87 ? 7.57 9.883 1.267 1 93.19 87 ASN A N 1
ATOM 672 C CA . ASN A 1 87 ? 7.801 11.047 0.424 1 93.19 87 ASN A CA 1
ATOM 673 C C . ASN A 1 87 ? 9.281 11.406 0.351 1 93.19 87 ASN A C 1
ATOM 675 O O . ASN A 1 87 ? 9.641 12.516 -0.04 1 93.19 87 ASN A O 1
ATOM 679 N N . ASN A 1 88 ? 10.156 10.539 0.764 1 92.56 88 ASN A N 1
ATOM 680 C CA . ASN A 1 88 ? 11.617 10.609 0.656 1 92.56 88 ASN A CA 1
ATOM 681 C C . ASN A 1 88 ? 12.18 11.797 1.424 1 92.56 88 ASN A C 1
ATOM 683 O O . ASN A 1 88 ? 13.211 12.359 1.043 1 92.56 88 ASN A O 1
ATOM 687 N N . LYS A 1 89 ? 11.5 12.211 2.477 1 92.25 89 LYS A N 1
ATOM 688 C CA . LYS A 1 89 ? 12.062 13.242 3.34 1 92.25 89 LYS A CA 1
ATOM 689 C C . LYS A 1 89 ? 13.266 12.711 4.113 1 92.25 89 LYS A C 1
ATOM 691 O O . LYS A 1 89 ? 13.297 11.547 4.5 1 92.25 89 LYS A O 1
ATOM 696 N N . CYS A 1 90 ? 14.258 13.609 4.305 1 93.19 90 CYS A N 1
ATOM 697 C CA . CYS A 1 90 ? 15.492 13.242 4.992 1 93.19 90 CYS A CA 1
ATOM 698 C C . CYS A 1 90 ? 16.094 11.969 4.398 1 93.19 90 CYS A C 1
ATOM 700 O O . CYS A 1 90 ? 16.531 11.086 5.133 1 93.19 90 CYS A O 1
ATOM 702 N N . ASP A 1 91 ? 16.031 11.82 3.059 1 91.31 91 ASP A N 1
ATOM 703 C CA . ASP A 1 91 ? 16.562 10.664 2.342 1 91.31 91 ASP A CA 1
ATOM 704 C C . ASP A 1 91 ? 15.945 9.367 2.873 1 91.31 91 ASP A C 1
ATOM 706 O O . ASP A 1 91 ? 16.641 8.359 3.004 1 91.31 91 ASP A O 1
ATOM 710 N N . ALA A 1 92 ? 14.727 9.445 3.355 1 92.44 92 ALA A N 1
ATOM 711 C CA . ALA A 1 92 ? 13.945 8.312 3.855 1 92.44 92 ALA A CA 1
ATOM 712 C C . ALA A 1 92 ? 14.617 7.676 5.07 1 92.44 92 ALA A C 1
ATOM 714 O O . ALA A 1 92 ? 14.508 6.465 5.281 1 92.44 92 ALA A O 1
ATOM 715 N N . ASP A 1 93 ? 15.352 8.461 5.801 1 95.62 93 ASP A N 1
ATOM 716 C CA . ASP A 1 93 ? 15.914 8.016 7.07 1 95.62 93 ASP A CA 1
ATOM 717 C C . ASP A 1 93 ? 14.93 8.219 8.219 1 95.62 93 ASP A C 1
ATOM 719 O O . ASP A 1 93 ? 14.758 9.344 8.711 1 95.62 93 ASP A O 1
ATOM 723 N N . LEU A 1 94 ? 14.344 7.141 8.711 1 96.12 94 LEU A N 1
ATOM 724 C CA . LEU A 1 94 ? 13.266 7.199 9.688 1 96.12 94 LEU A CA 1
ATOM 725 C C . LEU A 1 94 ? 13.75 7.797 11.008 1 96.12 94 LEU A C 1
ATOM 727 O O . LEU A 1 94 ? 13 8.508 11.68 1 96.12 94 LEU A O 1
ATOM 731 N N . THR A 1 95 ? 14.953 7.551 11.391 1 97.19 95 THR A N 1
ATOM 732 C CA . THR A 1 95 ? 15.5 8.07 12.633 1 97.19 95 THR A CA 1
ATOM 733 C C . THR A 1 95 ? 15.578 9.594 12.594 1 97.19 95 THR A C 1
ATOM 735 O O . THR A 1 95 ? 15.188 10.266 13.547 1 97.19 95 THR A O 1
ATOM 738 N N . LYS A 1 96 ? 16.062 10.133 11.516 1 97.56 96 LYS A N 1
ATOM 739 C CA . LYS A 1 96 ? 16.125 11.586 11.344 1 97.56 96 LYS A CA 1
ATOM 740 C C . LYS A 1 96 ? 14.727 12.195 11.32 1 97.56 96 LYS A C 1
ATOM 742 O O . LYS A 1 96 ? 14.5 13.25 11.93 1 97.56 96 LYS A O 1
ATOM 747 N N . ILE A 1 97 ? 13.844 11.508 10.672 1 97.81 97 ILE A N 1
ATOM 748 C CA . ILE A 1 97 ? 12.461 11.969 10.57 1 97.81 97 ILE A CA 1
ATOM 749 C C . ILE A 1 97 ? 11.836 12.031 11.961 1 97.81 97 ILE A C 1
ATOM 751 O O . ILE A 1 97 ? 11.148 13 12.297 1 97.81 97 ILE A O 1
ATOM 755 N N . GLN A 1 98 ? 12.117 11.062 12.766 1 98.25 98 GLN A N 1
ATOM 756 C CA . GLN A 1 98 ? 11.516 10.984 14.094 1 98.25 98 GLN A CA 1
ATOM 757 C C . GLN A 1 98 ? 12.125 12.023 15.039 1 98.25 98 GLN A C 1
ATOM 759 O O . GLN A 1 98 ? 11.445 12.531 15.93 1 98.25 98 GLN A O 1
ATOM 764 N N . VAL A 1 99 ? 13.391 12.383 14.805 1 98.25 99 VAL A N 1
ATOM 765 C CA . VAL A 1 99 ? 13.984 13.492 15.531 1 98.25 99 VAL A CA 1
ATOM 766 C C . VAL A 1 99 ? 13.219 14.781 15.227 1 98.25 99 VAL A C 1
ATOM 768 O O . VAL A 1 99 ? 12.867 15.531 16.141 1 98.25 99 VAL A O 1
ATOM 771 N N . LEU A 1 100 ? 12.953 14.961 14.016 1 97.81 100 LEU A N 1
ATOM 772 C CA . LEU A 1 100 ? 12.211 16.156 13.602 1 97.81 100 LEU A CA 1
ATOM 773 C C . LEU A 1 100 ? 10.797 16.125 14.164 1 97.81 100 LEU A C 1
ATOM 775 O O . LEU A 1 100 ? 10.258 17.172 14.547 1 97.81 100 LEU A O 1
ATOM 779 N N . GLY A 1 101 ? 10.18 14.945 14.188 1 98.38 101 GLY A N 1
ATOM 780 C CA . GLY A 1 101 ? 8.859 14.828 14.789 1 98.38 101 GLY A CA 1
ATOM 781 C C . GLY A 1 101 ? 8.828 15.25 16.25 1 98.38 101 GLY A C 1
ATOM 782 O O . GLY A 1 101 ? 7.922 15.961 16.672 1 98.38 101 GLY A O 1
ATOM 783 N N . ARG A 1 102 ? 9.805 14.82 17.016 1 98.5 102 ARG A N 1
ATOM 784 C CA . ARG A 1 102 ? 9.906 15.211 18.406 1 98.5 102 ARG A CA 1
ATOM 785 C C . ARG A 1 102 ? 10.102 16.719 18.547 1 98.5 102 ARG A C 1
ATOM 787 O O . ARG A 1 102 ? 9.516 17.359 19.422 1 98.5 102 ARG A O 1
ATOM 794 N N . TYR A 1 103 ? 10.891 17.234 17.641 1 98.19 103 TYR A N 1
ATOM 795 C CA . TYR A 1 103 ? 11.117 18.672 17.594 1 98.19 103 TYR A CA 1
ATOM 796 C C . TYR A 1 103 ? 9.805 19.422 17.359 1 98.19 103 TYR A C 1
ATOM 798 O O . TYR A 1 103 ? 9.5 20.391 18.047 1 98.19 103 TYR A O 1
ATOM 806 N N . PHE A 1 104 ? 8.984 18.969 16.438 1 98.19 104 PHE A N 1
ATOM 807 C CA . PHE A 1 104 ? 7.695 19.578 16.141 1 98.19 104 PHE A CA 1
ATOM 808 C C . PHE A 1 104 ? 6.816 19.609 17.391 1 98.19 104 PHE A C 1
ATOM 810 O O . PHE A 1 104 ? 6.242 20.656 17.734 1 98.19 104 PHE A O 1
ATOM 817 N N . ILE A 1 105 ? 6.742 18.5 18.062 1 98.38 105 ILE A N 1
ATOM 818 C CA . ILE A 1 105 ? 5.906 18.375 19.25 1 98.38 105 ILE A CA 1
ATOM 819 C C . ILE A 1 105 ? 6.344 19.375 20.297 1 98.38 105 ILE A C 1
ATOM 821 O O . ILE A 1 105 ? 5.508 20.062 20.906 1 98.38 105 ILE A O 1
ATOM 825 N N . GLU A 1 106 ? 7.645 19.531 20.469 1 98.5 106 GLU A N 1
ATOM 826 C CA . GLU A 1 106 ? 8.156 20.469 21.453 1 98.5 106 GLU A CA 1
ATOM 827 C C . GLU A 1 106 ? 7.871 21.922 21.062 1 98.5 106 GLU A C 1
ATOM 829 O O . GLU A 1 106 ? 7.605 22.766 21.906 1 98.5 106 GLU A O 1
ATOM 834 N N . VAL A 1 107 ? 7.934 22.188 19.797 1 98.38 107 VAL A N 1
ATOM 835 C CA . VAL A 1 107 ? 7.602 23.531 19.344 1 98.38 107 VAL A CA 1
ATOM 836 C C . VAL A 1 107 ? 6.145 23.844 19.672 1 98.38 107 VAL A C 1
ATOM 838 O O . VAL A 1 107 ? 5.84 24.938 20.172 1 98.38 107 VAL A O 1
ATOM 841 N N . TRP A 1 108 ? 5.254 22.922 19.406 1 98.25 108 TRP A N 1
ATOM 842 C CA . TRP A 1 108 ? 3.84 23.156 19.688 1 98.25 108 TRP A CA 1
ATOM 843 C C . TRP A 1 108 ? 3.6 23.312 21.188 1 98.25 108 TRP A C 1
ATOM 845 O O . TRP A 1 108 ? 2.793 24.156 21.609 1 98.25 108 TRP A O 1
ATOM 855 N N . ARG A 1 109 ? 4.32 22.594 21.969 1 97.56 109 ARG A N 1
ATOM 856 C CA . ARG A 1 109 ? 4.227 22.719 23.422 1 97.56 109 ARG A CA 1
ATOM 857 C C . ARG A 1 109 ? 4.602 24.125 23.875 1 97.56 109 ARG A C 1
ATOM 859 O O . ARG A 1 109 ? 4.035 24.656 24.828 1 97.56 109 ARG A O 1
ATOM 866 N N . ALA A 1 110 ? 5.52 24.703 23.141 1 97.94 110 ALA A N 1
ATOM 867 C CA . ALA A 1 110 ? 6.074 25.984 23.547 1 97.94 110 ALA A CA 1
ATOM 868 C C . ALA A 1 110 ? 5.387 27.141 22.812 1 97.94 110 ALA A C 1
ATOM 870 O O . ALA A 1 110 ? 5.672 28.312 23.078 1 97.94 110 ALA A O 1
ATOM 871 N N . SER A 1 111 ? 4.496 26.844 21.875 1 97.38 111 SER A N 1
ATOM 872 C CA . SER A 1 111 ? 3.873 27.859 21.031 1 97.38 111 SER A CA 1
ATOM 873 C C . SER A 1 111 ? 2.547 28.328 21.625 1 97.38 111 SER A C 1
ATOM 875 O O . SER A 1 111 ? 1.783 29.047 20.969 1 97.38 111 SER A O 1
ATOM 877 N N . GLY A 1 112 ? 2.207 27.891 22.844 1 95.88 112 GLY A N 1
ATOM 878 C CA . GLY A 1 112 ? 0.967 28.312 23.469 1 95.88 112 GLY A CA 1
ATOM 879 C C . GLY A 1 112 ? -0.221 27.453 23.078 1 95.88 112 GLY A C 1
ATOM 880 O O . GLY A 1 112 ? -1.371 27.844 23.281 1 95.88 112 GLY A O 1
ATOM 881 N N . MET A 1 113 ? 0.057 26.297 22.516 1 97.38 113 MET A N 1
ATOM 882 C CA . MET A 1 113 ? -1.021 25.375 22.188 1 97.38 113 MET A CA 1
ATOM 883 C C . MET A 1 113 ? -1.625 24.766 23.453 1 97.38 113 MET A C 1
ATOM 885 O O . MET A 1 113 ? -0.906 24.203 24.281 1 97.38 113 MET A O 1
ATOM 889 N N . LEU A 1 114 ? -2.863 24.875 23.531 1 96.81 114 LEU A N 1
ATOM 890 C CA . LEU A 1 114 ? -3.584 24.328 24.672 1 96.81 114 LEU A CA 1
ATOM 891 C C . LEU A 1 114 ? -3.77 22.812 24.531 1 96.81 114 LEU A C 1
ATOM 893 O O . LEU A 1 114 ? -3.576 22.266 23.438 1 96.81 114 LEU A O 1
ATOM 897 N N . GLY A 1 115 ? -4.109 22.172 25.625 1 97.38 115 GLY A N 1
ATOM 898 C CA . GLY A 1 115 ? -4.633 20.828 25.578 1 97.38 115 GLY A CA 1
ATOM 899 C C . GLY A 1 115 ? -3.547 19.766 25.531 1 97.38 115 GLY A C 1
ATOM 900 O O . GLY A 1 115 ? -3.84 18.562 25.516 1 97.38 115 GLY A O 1
ATOM 901 N N . ILE A 1 116 ? -2.23 20.203 25.438 1 97.31 116 ILE A N 1
ATOM 902 C CA . ILE A 1 116 ? -1.14 19.234 25.328 1 97.31 116 ILE A CA 1
ATOM 903 C C . ILE A 1 116 ? -0.787 18.719 26.719 1 97.31 116 ILE A C 1
ATOM 905 O O . ILE A 1 116 ? -0.834 17.5 26.969 1 97.31 116 ILE A O 1
ATOM 909 N N . ALA A 1 117 ? -0.496 19.594 27.656 1 94.19 117 ALA A N 1
ATOM 910 C CA . ALA A 1 117 ? -0.092 19.219 29 1 94.19 117 ALA A CA 1
ATOM 911 C C . ALA A 1 117 ? -1.302 18.828 29.844 1 94.19 117 ALA A C 1
ATOM 913 O O . ALA A 1 117 ? -1.259 17.859 30.594 1 94.19 117 ALA A O 1
ATOM 914 N N . GLU A 1 118 ? -2.363 19.594 29.766 1 96 118 GLU A N 1
ATOM 915 C CA . GLU A 1 118 ? -3.635 19.375 30.453 1 96 118 GLU A CA 1
ATOM 916 C C . GLU A 1 118 ? -4.812 19.703 29.531 1 96 118 GLU A C 1
ATOM 918 O O . GLU A 1 118 ? -4.746 20.625 28.734 1 96 118 GLU A O 1
ATOM 923 N N . PRO A 1 119 ? -5.82 18.938 29.703 1 97.62 119 PRO A N 1
ATOM 924 C CA . PRO A 1 119 ? -6.988 19.234 28.859 1 97.62 119 PRO A CA 1
ATOM 925 C C . PRO A 1 119 ? -7.59 20.609 29.156 1 97.62 119 PRO A C 1
ATOM 927 O O . PRO A 1 119 ? -7.441 21.141 30.25 1 97.62 119 PRO A O 1
ATOM 930 N N . VAL A 1 120 ? -8.117 21.141 28.031 1 97.12 120 VAL A N 1
ATOM 931 C CA . VAL A 1 120 ? -8.992 22.297 28.234 1 97.12 120 VAL A CA 1
ATOM 932 C C . VAL A 1 120 ? -10.289 21.859 28.906 1 97.12 120 VAL A C 1
ATOM 934 O O . VAL A 1 120 ? -10.969 20.953 28.438 1 97.12 120 VAL A O 1
ATOM 937 N N . ARG A 1 121 ? -10.617 22.5 30.016 1 96.94 121 ARG A N 1
ATOM 938 C CA . ARG A 1 121 ? -11.805 22.141 30.781 1 96.94 121 ARG A CA 1
ATOM 939 C C . ARG A 1 121 ? -12.875 23.234 30.672 1 96.94 121 ARG A C 1
ATOM 941 O O . ARG A 1 121 ? -12.555 24.422 30.672 1 96.94 121 ARG A O 1
ATOM 948 N N . PHE A 1 122 ? -14.086 22.719 30.609 1 95.12 122 PHE A N 1
ATOM 949 C CA . PHE A 1 122 ? -15.203 23.656 30.469 1 95.12 122 PHE A CA 1
ATOM 950 C C . PHE A 1 122 ? -16.078 23.625 31.719 1 95.12 122 PHE A C 1
ATOM 952 O O . PHE A 1 122 ? -15.969 22.734 32.562 1 95.12 122 PHE A O 1
ATOM 959 N N . ASP A 1 123 ? -16.984 24.625 31.812 1 94.69 123 ASP A N 1
ATOM 960 C CA . ASP A 1 123 ? -17.828 24.812 32.969 1 94.69 123 ASP A CA 1
ATOM 961 C C . ASP A 1 123 ? -18.766 23.625 33.188 1 94.69 123 ASP A C 1
ATOM 963 O O . ASP A 1 123 ? -19.188 23.344 34.312 1 94.69 123 ASP A O 1
ATOM 967 N N . ASP A 1 124 ? -19.109 22.969 32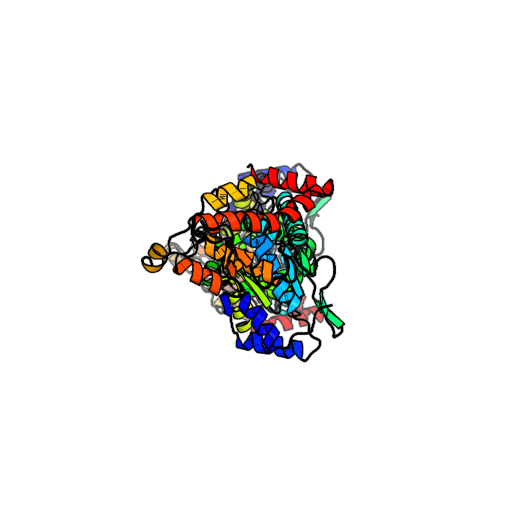.188 1 91.31 124 ASP A N 1
ATOM 968 C CA . ASP A 1 124 ? -20.062 21.875 32.312 1 91.31 124 ASP A CA 1
ATOM 969 C C . ASP A 1 124 ? -19.344 20.547 32.594 1 91.31 124 ASP A C 1
ATOM 971 O O . ASP A 1 124 ? -19.984 19.5 32.656 1 91.31 124 ASP A O 1
ATOM 975 N N . GLY A 1 125 ? -18.047 20.594 32.719 1 92.12 125 GLY A N 1
ATOM 976 C CA . GLY A 1 125 ? -17.281 19.422 33.094 1 92.12 125 GLY A CA 1
ATOM 977 C C . GLY A 1 125 ? -16.672 18.703 31.891 1 92.12 125 GLY A C 1
ATOM 978 O O . GLY A 1 125 ? -15.836 17.828 32.031 1 92.12 125 GLY A O 1
ATOM 979 N N . SER A 1 126 ? -17.062 19.141 30.688 1 93.44 126 SER A N 1
ATOM 980 C CA . SER A 1 126 ? -16.484 18.531 29.5 1 93.44 126 SER A CA 1
ATOM 981 C C . SER A 1 126 ? -15.039 18.969 29.297 1 93.44 126 SER A C 1
ATOM 983 O O . SER A 1 126 ? -14.586 19.938 29.922 1 93.44 126 SER A O 1
ATOM 985 N N . GLU A 1 127 ? -14.258 18.188 28.516 1 95.5 127 GLU A N 1
ATOM 986 C CA . GLU A 1 127 ? -12.844 18.453 28.281 1 95.5 127 GLU A CA 1
ATOM 987 C C . GLU A 1 127 ? -12.477 18.234 26.812 1 95.5 127 GLU A C 1
ATOM 989 O O . GLU A 1 127 ? -13.148 17.5 26.094 1 95.5 127 GLU A O 1
ATOM 994 N N . ALA A 1 128 ? -11.57 18.922 26.375 1 97.06 128 ALA A N 1
ATOM 995 C CA . ALA A 1 128 ? -10.945 18.75 25.062 1 97.06 128 ALA A CA 1
ATOM 996 C C . ALA A 1 128 ? -9.422 18.766 25.172 1 97.06 128 ALA A C 1
ATOM 998 O O . ALA A 1 128 ? -8.859 19.531 25.969 1 97.06 128 ALA A O 1
ATOM 999 N N . SER A 1 129 ? -8.742 17.922 24.391 1 98.19 129 SER A N 1
ATOM 1000 C CA . SER A 1 129 ? -7.293 17.828 24.516 1 98.19 129 SER A CA 1
ATOM 1001 C C . SER A 1 129 ? -6.641 17.547 23.156 1 98.19 129 SER A C 1
ATOM 1003 O O . SER A 1 129 ? -7.336 17.391 22.156 1 98.19 129 SER A O 1
ATOM 1005 N N . VAL A 1 130 ? -5.332 17.656 23.141 1 98.31 130 VAL A N 1
ATOM 1006 C CA . VAL A 1 130 ? -4.516 17.312 21.984 1 98.31 130 VAL A CA 1
ATOM 1007 C C . VAL A 1 130 ? -3.793 15.984 22.234 1 98.31 130 VAL A C 1
ATOM 1009 O O . VAL A 1 130 ? -3.178 15.805 23.297 1 98.31 130 VAL A O 1
ATOM 1012 N N . LYS A 1 131 ? -3.938 15.086 21.328 1 97.88 131 LYS A N 1
ATOM 1013 C CA . LYS A 1 131 ? -3.191 13.828 21.359 1 97.88 131 LYS A CA 1
ATOM 1014 C C . LYS A 1 131 ? -2.242 13.719 20.172 1 97.88 131 LYS A C 1
ATOM 1016 O O . LYS A 1 131 ? -2.625 14 19.031 1 97.88 131 LYS A O 1
ATOM 1021 N N . PHE A 1 132 ? -0.997 13.383 20.5 1 98.44 132 PHE A N 1
ATOM 1022 C CA . PHE A 1 132 ? -0.032 13.109 19.438 1 98.44 132 PHE A CA 1
ATOM 1023 C C . PHE A 1 132 ? 0.037 11.617 19.141 1 98.44 132 PHE A C 1
ATOM 1025 O O . PHE A 1 132 ? 0.21 10.805 20.047 1 98.44 132 PHE A O 1
ATOM 1032 N N . ILE A 1 133 ? -0.12 11.234 17.875 1 98.56 133 ILE A N 1
ATOM 1033 C CA . ILE A 1 133 ? -0.047 9.852 17.422 1 98.56 133 ILE A CA 1
ATOM 1034 C C . ILE A 1 133 ? 0.995 9.719 16.312 1 98.56 133 ILE A C 1
ATOM 1036 O O . ILE A 1 133 ? 0.942 10.445 15.32 1 98.56 133 ILE A O 1
ATOM 1040 N N . TRP A 1 134 ? 1.944 8.875 16.562 1 98.62 134 TRP A N 1
ATOM 1041 C CA . TRP A 1 134 ? 2.914 8.594 15.516 1 98.62 134 TRP A CA 1
ATOM 1042 C C . TRP A 1 134 ? 2.338 7.613 14.492 1 98.62 134 TRP A C 1
ATOM 1044 O O . TRP A 1 134 ? 1.859 6.535 14.859 1 98.62 134 TRP A O 1
ATOM 1054 N N . ALA A 1 135 ? 2.389 7.953 13.211 1 98.31 135 ALA A N 1
ATOM 1055 C CA . ALA A 1 135 ? 1.801 7.141 12.148 1 98.31 135 ALA A CA 1
ATOM 1056 C C . ALA A 1 135 ? 2.383 5.73 12.148 1 98.31 135 ALA A C 1
ATOM 1058 O O . ALA A 1 135 ? 1.647 4.746 12.039 1 98.31 135 ALA A O 1
ATOM 1059 N N . SER A 1 136 ? 3.688 5.613 12.281 1 97.69 136 SER A N 1
ATOM 1060 C CA . SER A 1 136 ? 4.34 4.309 12.273 1 97.69 136 SER A CA 1
ATOM 1061 C C . SER A 1 136 ? 3.805 3.42 13.391 1 97.69 136 SER A C 1
ATOM 1063 O O . SER A 1 136 ? 3.438 2.268 13.156 1 97.69 136 SER A O 1
ATOM 1065 N N . ASP A 1 137 ? 3.709 3.961 14.602 1 97.81 137 ASP A N 1
ATOM 1066 C CA . ASP A 1 137 ? 3.219 3.201 15.742 1 97.81 137 ASP A CA 1
ATOM 1067 C C . ASP A 1 137 ? 1.756 2.809 15.555 1 97.81 137 ASP A C 1
ATOM 1069 O O . ASP A 1 137 ? 1.379 1.661 15.805 1 97.81 137 ASP A O 1
ATOM 1073 N N . PHE A 1 138 ? 0.969 3.719 15.164 1 98.25 138 PHE A N 1
ATOM 1074 C CA . PHE A 1 138 ? -0.462 3.486 15.008 1 98.25 138 PHE A CA 1
ATOM 1075 C C . PHE A 1 138 ? -0.719 2.406 13.961 1 98.25 138 PHE A C 1
ATOM 1077 O O . PHE A 1 138 ? -1.505 1.484 14.195 1 98.25 138 PHE A O 1
ATOM 1084 N N . ILE A 1 139 ? -0.061 2.549 12.805 1 97.94 139 ILE A N 1
ATOM 1085 C CA . ILE A 1 139 ? -0.264 1.604 11.719 1 97.94 139 ILE A CA 1
ATOM 1086 C C . ILE A 1 139 ? 0.227 0.22 12.133 1 97.94 139 ILE A C 1
ATOM 1088 O O . ILE A 1 139 ? -0.429 -0.788 11.859 1 97.94 139 ILE A O 1
ATOM 1092 N N . ARG A 1 140 ? 1.339 0.172 12.82 1 96.44 140 ARG A N 1
ATOM 1093 C CA . ARG A 1 140 ? 1.86 -1.101 13.312 1 96.44 140 ARG A CA 1
ATOM 1094 C C . ARG A 1 140 ? 0.873 -1.771 14.258 1 96.44 140 ARG A C 1
ATOM 1096 O O . ARG A 1 140 ? 0.635 -2.977 14.164 1 96.44 140 ARG A O 1
ATOM 1103 N N . GLU A 1 141 ? 0.291 -0.967 15.109 1 96.94 141 GLU A N 1
ATOM 1104 C CA . GLU A 1 141 ? -0.596 -1.486 16.141 1 96.94 141 GLU A CA 1
ATOM 1105 C C . GLU A 1 141 ? -1.938 -1.916 15.562 1 96.94 141 GLU A C 1
ATOM 1107 O O . GLU A 1 141 ? -2.635 -2.752 16.141 1 96.94 141 GLU A O 1
ATOM 1112 N N . ASN A 1 142 ? -2.287 -1.312 14.422 1 97.19 142 ASN A N 1
ATOM 1113 C CA . ASN A 1 142 ? -3.562 -1.6 13.773 1 97.19 142 ASN A CA 1
ATOM 1114 C C . ASN A 1 142 ? -3.367 -2.154 12.367 1 97.19 142 ASN A C 1
ATOM 1116 O O . ASN A 1 142 ? -4.207 -1.941 11.484 1 97.19 142 ASN A O 1
ATOM 1120 N N . SER A 1 143 ? -2.35 -2.867 12.172 1 95.19 143 SER A N 1
ATOM 1121 C CA . SER A 1 143 ? -1.816 -3.189 10.852 1 95.19 143 SER A CA 1
ATOM 1122 C C . SER A 1 143 ? -2.863 -3.883 9.984 1 95.19 143 SER A C 1
ATOM 1124 O O . SER A 1 143 ? -3.111 -3.469 8.852 1 95.19 143 SER A O 1
ATOM 1126 N N . THR A 1 144 ? -3.531 -4.914 10.445 1 94 144 THR A N 1
ATOM 1127 C CA . THR A 1 144 ? -4.457 -5.703 9.641 1 94 144 THR A CA 1
ATOM 1128 C C . THR A 1 144 ? -5.629 -4.844 9.172 1 94 144 THR A C 1
ATOM 1130 O O . THR A 1 144 ? -5.91 -4.777 7.969 1 94 144 THR A O 1
ATOM 1133 N N . HIS A 1 145 ? -6.215 -4.133 10.086 1 95.19 145 HIS A N 1
ATOM 1134 C CA . HIS A 1 145 ? -7.352 -3.285 9.742 1 95.19 145 HIS A CA 1
ATOM 1135 C C . HIS A 1 145 ? -6.926 -2.129 8.844 1 95.19 145 HIS A C 1
ATOM 1137 O O . HIS A 1 145 ? -7.625 -1.79 7.887 1 95.19 145 HIS A O 1
ATOM 1143 N N . TYR A 1 146 ? -5.816 -1.591 9.172 1 97.88 146 TYR A N 1
ATOM 1144 C CA . TYR A 1 146 ? -5.316 -0.438 8.43 1 97.88 146 TYR A CA 1
ATOM 1145 C C . TYR A 1 146 ? -5.055 -0.799 6.973 1 97.88 146 TYR A C 1
ATOM 1147 O O . TYR A 1 146 ? -5.578 -0.15 6.062 1 97.88 146 TYR A O 1
ATOM 1155 N N . TRP A 1 147 ? -4.355 -1.878 6.734 1 96.81 147 TRP A N 1
ATOM 1156 C CA . TRP A 1 147 ? -3.93 -2.18 5.371 1 96.81 147 TRP A CA 1
ATOM 1157 C C . TRP A 1 147 ? -5.066 -2.809 4.574 1 96.81 147 TRP A C 1
ATOM 1159 O O . TRP A 1 147 ? -5.152 -2.629 3.355 1 96.81 147 TRP A O 1
ATOM 1169 N N . THR A 1 148 ? -5.992 -3.494 5.227 1 96.19 148 THR A N 1
ATOM 1170 C CA . THR A 1 148 ? -7.184 -3.947 4.512 1 96.19 148 THR A CA 1
ATOM 1171 C C . THR A 1 148 ? -8.023 -2.758 4.059 1 96.19 148 THR A C 1
ATOM 1173 O O . THR A 1 148 ? -8.641 -2.801 2.992 1 96.19 148 THR A O 1
ATOM 1176 N N . LYS A 1 149 ? -8.031 -1.687 4.859 1 97.69 149 LYS A N 1
ATOM 1177 C CA . LYS A 1 149 ? -8.711 -0.459 4.457 1 97.69 149 LYS A CA 1
ATOM 1178 C C . LYS A 1 149 ? -8.016 0.193 3.268 1 97.69 149 LYS A C 1
ATOM 1180 O O . LYS A 1 149 ? -8.664 0.635 2.32 1 97.69 149 LYS A O 1
ATOM 1185 N N . VAL A 1 150 ? -6.707 0.257 3.32 1 98.31 150 VAL A N 1
ATOM 1186 C CA . VAL A 1 150 ? -5.938 0.812 2.211 1 98.31 150 VAL A CA 1
ATOM 1187 C C . VAL A 1 150 ? -6.215 0.013 0.939 1 98.31 150 VAL A C 1
ATOM 1189 O O . VAL A 1 150 ? -6.41 0.588 -0.134 1 98.31 150 VAL A O 1
ATOM 1192 N N . MET A 1 151 ? -6.27 -1.312 1.069 1 97.62 151 MET A N 1
ATOM 1193 C CA . MET A 1 151 ? -6.551 -2.168 -0.079 1 97.62 151 MET A CA 1
ATOM 1194 C C . MET A 1 151 ? -7.957 -1.918 -0.613 1 97.62 151 MET A C 1
ATOM 1196 O O . MET A 1 151 ? -8.172 -1.898 -1.826 1 97.62 151 MET A O 1
ATOM 1200 N N . ASP A 1 152 ? -8.906 -1.756 0.285 1 97.75 152 ASP A N 1
ATOM 1201 C CA . ASP A 1 152 ? -10.273 -1.468 -0.136 1 97.75 152 ASP A CA 1
ATOM 1202 C C . ASP A 1 152 ? -10.352 -0.145 -0.895 1 97.75 152 ASP A C 1
ATOM 1204 O O . ASP A 1 152 ? -10.984 -0.062 -1.947 1 97.75 152 ASP A O 1
ATOM 1208 N N . ILE A 1 153 ? -9.68 0.853 -0.366 1 98.12 153 ILE A N 1
ATOM 1209 C CA . ILE A 1 153 ? -9.625 2.15 -1.03 1 98.12 153 ILE A CA 1
ATOM 1210 C C . ILE A 1 153 ? -8.961 2 -2.398 1 98.12 153 ILE A C 1
ATOM 1212 O O . ILE A 1 153 ? -9.438 2.549 -3.393 1 98.12 153 ILE A O 1
ATOM 1216 N N . SER A 1 154 ? -7.941 1.22 -2.475 1 97.56 154 SER A N 1
ATOM 1217 C CA . SER A 1 154 ? -7.184 1.013 -3.703 1 97.56 154 SER A CA 1
ATOM 1218 C C . SER A 1 154 ? -8.031 0.323 -4.766 1 97.56 154 SER A C 1
ATOM 1220 O O . SER A 1 154 ? -7.848 0.554 -5.961 1 97.56 154 SER A O 1
ATOM 1222 N N . ARG A 1 155 ? -8.922 -0.491 -4.34 1 96.56 155 ARG A N 1
ATOM 1223 C CA . ARG A 1 155 ? -9.805 -1.196 -5.27 1 96.56 155 ARG A CA 1
ATOM 1224 C C . ARG A 1 155 ? -10.875 -0.264 -5.828 1 96.56 155 ARG A C 1
ATOM 1226 O O . ARG A 1 155 ? -11.391 -0.49 -6.922 1 96.56 155 ARG A O 1
ATOM 1233 N N . ARG A 1 156 ? -11.148 0.802 -5.133 1 96.88 156 ARG A N 1
ATOM 1234 C CA . ARG A 1 156 ? -12.336 1.582 -5.441 1 96.88 156 ARG A CA 1
ATOM 1235 C C . ARG A 1 156 ? -11.984 2.852 -6.207 1 96.88 156 ARG A C 1
ATOM 1237 O O . ARG A 1 156 ? -12.859 3.504 -6.781 1 96.88 156 ARG A O 1
ATOM 1244 N N . PHE A 1 157 ? -10.734 3.26 -6.184 1 96.5 157 PHE A N 1
ATOM 1245 C CA . PHE A 1 157 ? -10.328 4.461 -6.906 1 96.5 157 PHE A CA 1
ATOM 1246 C C . PHE A 1 157 ? -9.305 4.117 -7.984 1 96.5 157 PHE A C 1
ATOM 1248 O O . PHE A 1 157 ? -8.508 3.188 -7.82 1 96.5 157 PHE A O 1
ATOM 1255 N N . ASN A 1 158 ? -9.32 4.875 -9.078 1 94.25 158 ASN A N 1
ATOM 1256 C CA . ASN A 1 158 ? -8.422 4.609 -10.195 1 94.25 158 ASN A CA 1
ATOM 1257 C C . ASN A 1 158 ? -7.211 5.539 -10.172 1 94.25 158 ASN A C 1
ATOM 1259 O O . ASN A 1 158 ? -7.156 6.477 -9.375 1 94.25 158 ASN A O 1
ATOM 1263 N N . VAL A 1 159 ? -6.25 5.281 -11 1 90.88 159 VAL A N 1
ATOM 1264 C CA . VAL A 1 159 ? -4.953 5.949 -11.008 1 90.88 159 VAL A CA 1
ATOM 1265 C C . VAL A 1 159 ? -5.137 7.434 -11.305 1 90.88 159 VAL A C 1
ATOM 1267 O O . VAL A 1 159 ? -4.641 8.289 -10.562 1 90.88 159 VAL A O 1
ATOM 1270 N N . PRO A 1 160 ? -5.969 7.82 -12.234 1 90.19 160 PRO A N 1
ATOM 1271 C CA . PRO A 1 160 ? -6.129 9.25 -12.508 1 90.19 160 PRO A CA 1
ATOM 1272 C C . PRO A 1 160 ? -6.711 10.016 -11.32 1 90.19 160 PRO A C 1
ATOM 1274 O O . PRO A 1 160 ? -6.277 11.125 -11.023 1 90.19 160 PRO A O 1
ATOM 1277 N N . ARG A 1 161 ? -7.648 9.43 -10.664 1 93 161 ARG A N 1
ATOM 1278 C CA . ARG A 1 161 ? -8.273 10.086 -9.523 1 93 161 ARG A CA 1
ATOM 1279 C C . ARG A 1 161 ? -7.258 10.328 -8.406 1 93 161 ARG A C 1
ATOM 1281 O O . ARG A 1 161 ? -7.262 11.383 -7.773 1 93 161 ARG A O 1
ATOM 1288 N N . ILE A 1 162 ? -6.41 9.352 -8.195 1 93.81 162 ILE A N 1
ATOM 1289 C CA . ILE A 1 162 ? -5.438 9.445 -7.113 1 93.81 162 ILE A CA 1
ATOM 1290 C C . ILE A 1 162 ? -4.309 10.391 -7.516 1 93.81 162 ILE A C 1
ATOM 1292 O O . ILE A 1 162 ? -3.768 11.117 -6.68 1 93.81 162 ILE A O 1
ATOM 1296 N N . GLN A 1 163 ? -3.941 10.375 -8.742 1 90.44 163 GLN A N 1
ATOM 1297 C CA . GLN A 1 163 ? -2.879 11.25 -9.242 1 90.44 163 GLN A CA 1
ATOM 1298 C C . GLN A 1 163 ? -3.238 12.719 -9.047 1 90.44 163 GLN A C 1
ATOM 1300 O O . GLN A 1 163 ? -2.359 13.547 -8.805 1 90.44 163 GLN A O 1
ATOM 1305 N N . ARG A 1 164 ? -4.469 13.008 -9 1 89.75 164 ARG A N 1
ATOM 1306 C CA . ARG A 1 164 ? -4.922 14.383 -8.773 1 89.75 164 ARG A CA 1
ATOM 1307 C C . ARG A 1 164 ? -4.602 14.836 -7.348 1 89.75 164 ARG A C 1
ATOM 1309 O O . ARG A 1 164 ? -4.598 16.031 -7.059 1 89.75 164 ARG A O 1
ATOM 1316 N N . CYS A 1 165 ? -4.34 13.891 -6.508 1 92 165 CYS A N 1
ATOM 1317 C CA . CYS A 1 165 ? -4.047 14.211 -5.117 1 92 165 CYS A CA 1
ATOM 1318 C C . CYS A 1 165 ? -2.559 14.492 -4.922 1 92 165 CYS A C 1
ATOM 1320 O O . CYS A 1 165 ? -2.125 14.82 -3.816 1 92 165 CYS A O 1
ATOM 1322 N N . SER A 1 166 ? -1.75 14.461 -5.953 1 85.31 166 SER A N 1
ATOM 1323 C CA . SER A 1 166 ? -0.298 14.539 -5.84 1 85.31 166 SER A CA 1
ATOM 1324 C C . SER A 1 166 ? 0.14 15.875 -5.25 1 85.31 166 SER A C 1
ATOM 1326 O O . SER A 1 166 ? 1.196 15.969 -4.621 1 85.31 166 SER A O 1
ATOM 1328 N N . THR A 1 167 ? -0.653 16.875 -5.328 1 81.44 167 THR A N 1
ATOM 1329 C CA . THR A 1 167 ? -0.304 18.203 -4.863 1 81.44 167 THR A CA 1
ATOM 1330 C C . THR A 1 167 ? -0.175 18.234 -3.342 1 81.44 167 THR A C 1
ATOM 1332 O O . THR A 1 167 ? 0.496 19.109 -2.785 1 81.44 167 THR A O 1
ATOM 1335 N N . ILE A 1 168 ? -0.735 17.25 -2.709 1 81.81 168 ILE A N 1
ATOM 1336 C CA . ILE A 1 168 ? -0.71 17.219 -1.252 1 81.81 168 ILE A CA 1
ATOM 1337 C C . ILE A 1 168 ? 0.715 16.969 -0.764 1 81.81 168 ILE A C 1
ATOM 1339 O O . ILE A 1 168 ? 1.033 17.234 0.4 1 81.81 168 ILE A O 1
ATOM 1343 N N . MET A 1 169 ? 1.52 16.453 -1.675 1 77.62 169 MET A N 1
ATOM 1344 C CA . MET A 1 169 ? 2.918 16.188 -1.355 1 77.62 169 MET A CA 1
ATOM 1345 C C . MET A 1 169 ? 3.838 17.203 -2.012 1 77.62 169 MET A C 1
ATOM 1347 O O . MET A 1 169 ? 5.059 17.031 -2.02 1 77.62 169 MET A O 1
ATOM 1351 N N . GLY A 1 170 ? 3.283 18.266 -2.592 1 73.5 170 GLY A N 1
ATOM 1352 C CA . GLY A 1 170 ? 4.074 19.25 -3.311 1 73.5 170 GLY A CA 1
ATOM 1353 C C . GLY A 1 170 ? 4.594 18.75 -4.641 1 73.5 170 GLY A C 1
ATOM 1354 O O . GLY A 1 170 ? 5.621 19.219 -5.129 1 73.5 170 GLY A O 1
ATOM 1355 N N . ARG A 1 171 ? 3.895 17.719 -5.137 1 74.81 171 ARG A N 1
ATOM 1356 C CA . ARG A 1 171 ? 4.324 17.125 -6.395 1 74.81 171 ARG A CA 1
ATOM 1357 C C . ARG A 1 171 ? 3.32 17.391 -7.508 1 74.81 171 ARG A C 1
ATOM 1359 O O . ARG A 1 171 ? 2.166 17.734 -7.238 1 74.81 171 ARG A O 1
ATOM 1366 N N . THR A 1 172 ? 3.936 17.438 -8.695 1 74.06 172 THR A N 1
ATOM 1367 C CA . THR A 1 172 ? 3.08 17.625 -9.859 1 74.06 172 THR A CA 1
ATOM 1368 C C . THR A 1 172 ? 2.678 16.281 -10.453 1 74.06 172 THR A C 1
ATOM 1370 O O . THR A 1 172 ? 3.396 15.289 -10.297 1 74.06 172 THR A O 1
ATOM 1373 N N . GLU A 1 173 ? 1.509 16.375 -11.016 1 74.56 173 GLU A N 1
ATOM 1374 C CA . GLU A 1 173 ? 1.054 15.188 -11.734 1 74.56 173 GLU A CA 1
ATOM 1375 C C . GLU A 1 173 ? 1.974 14.875 -12.914 1 74.56 173 GLU A C 1
ATOM 1377 O O . GLU A 1 173 ? 2.484 15.781 -13.57 1 74.56 173 GLU A O 1
ATOM 1382 N N . GLY A 1 174 ? 2.398 13.656 -12.938 1 71.62 174 GLY A N 1
ATOM 1383 C CA . GLY A 1 174 ? 3.211 13.32 -14.094 1 71.62 174 GLY A CA 1
ATOM 1384 C C . GLY A 1 174 ? 3.342 11.828 -14.312 1 71.62 174 GLY A C 1
ATOM 1385 O O . GLY A 1 174 ? 2.992 11.031 -13.438 1 71.62 174 GLY A O 1
ATOM 1386 N N . GLU A 1 175 ? 3.828 11.523 -15.445 1 69.06 175 GLU A N 1
ATOM 1387 C CA . GLU A 1 175 ? 3.957 10.133 -15.875 1 69.06 175 GLU A CA 1
ATOM 1388 C C . GLU A 1 175 ? 5.066 9.414 -15.102 1 69.06 175 GLU A C 1
ATOM 1390 O O . GLU A 1 175 ? 5.023 8.195 -14.938 1 69.06 175 GLU A O 1
ATOM 1395 N N . THR A 1 176 ? 5.898 10.164 -14.508 1 81.38 176 THR A N 1
ATOM 1396 C CA . THR A 1 176 ? 7.055 9.5 -13.914 1 81.38 176 THR A CA 1
ATOM 1397 C C . THR A 1 176 ? 6.98 9.555 -12.391 1 81.38 176 THR A C 1
ATOM 1399 O O . THR A 1 176 ? 8 9.414 -11.711 1 81.38 176 THR A O 1
ATOM 1402 N N . GLN A 1 177 ? 5.797 9.625 -11.891 1 88.5 177 GLN A N 1
ATOM 1403 C CA . GLN A 1 177 ? 5.633 9.68 -10.445 1 88.5 177 GLN A CA 1
ATOM 1404 C C . GLN A 1 177 ? 5.934 8.328 -9.805 1 88.5 177 GLN A C 1
ATOM 1406 O O . GLN A 1 177 ? 5.543 7.285 -10.336 1 88.5 177 GLN A O 1
ATOM 1411 N N . PRO A 1 178 ? 6.699 8.414 -8.695 1 93.19 178 PRO A N 1
ATOM 1412 C CA . PRO A 1 178 ? 6.863 7.16 -7.957 1 93.19 178 PRO A CA 1
ATOM 1413 C C . PRO A 1 178 ? 5.535 6.59 -7.461 1 93.19 178 PRO A C 1
ATOM 1415 O O . PRO A 1 178 ? 4.602 7.348 -7.176 1 93.19 178 PRO A O 1
ATOM 1418 N N . ILE A 1 179 ? 5.445 5.305 -7.336 1 94.19 179 ILE A N 1
ATOM 1419 C CA . ILE A 1 179 ? 4.25 4.613 -6.867 1 94.19 179 ILE A CA 1
ATOM 1420 C C . ILE A 1 179 ? 3.914 5.066 -5.449 1 94.19 179 ILE A C 1
ATOM 1422 O O . ILE A 1 179 ? 2.744 5.086 -5.059 1 94.19 179 ILE A O 1
ATOM 1426 N N . ALA A 1 180 ? 4.938 5.488 -4.75 1 95.62 180 ALA A N 1
ATOM 1427 C CA . ALA A 1 180 ? 4.75 5.992 -3.395 1 95.62 180 ALA A CA 1
ATOM 1428 C C . ALA A 1 180 ? 3.756 7.148 -3.371 1 95.62 180 ALA A C 1
ATOM 1430 O O . ALA A 1 180 ? 2.994 7.301 -2.412 1 95.62 180 ALA A O 1
ATOM 1431 N N . GLN A 1 181 ? 3.725 7.934 -4.395 1 93.38 181 GLN A N 1
ATOM 1432 C CA . GLN A 1 181 ? 2.824 9.078 -4.484 1 93.38 181 GLN A CA 1
ATOM 1433 C C . GLN A 1 181 ? 1.392 8.633 -4.758 1 93.38 181 GLN A C 1
ATOM 1435 O O . GLN A 1 181 ? 0.452 9.414 -4.602 1 93.38 181 GLN A O 1
ATOM 1440 N N . ILE A 1 182 ? 1.218 7.43 -5.184 1 93.69 182 ILE A N 1
ATOM 1441 C CA . ILE A 1 182 ? -0.106 6.848 -5.371 1 93.69 182 ILE A CA 1
ATOM 1442 C C . ILE A 1 182 ? -0.573 6.203 -4.066 1 93.69 182 ILE A C 1
ATOM 1444 O O . ILE A 1 182 ? -1.74 6.332 -3.688 1 93.69 182 ILE A O 1
ATOM 1448 N N . LEU A 1 183 ? 0.342 5.555 -3.416 1 96.81 183 LEU A N 1
ATOM 1449 C CA . LEU A 1 183 ? 0.051 4.875 -2.16 1 96.81 183 LEU A CA 1
ATOM 1450 C C . LEU A 1 183 ? -0.288 5.879 -1.063 1 96.81 183 LEU A C 1
ATOM 1452 O O . LEU A 1 183 ? -1.189 5.641 -0.256 1 96.81 183 LEU A O 1
ATOM 1456 N N . TYR A 1 184 ? 0.313 7.039 -1.076 1 96.88 184 TYR A N 1
ATOM 1457 C CA . TYR A 1 184 ? 0.238 8.062 -0.041 1 96.88 184 TYR A CA 1
ATOM 1458 C C . TYR A 1 184 ? -1.196 8.539 0.151 1 96.88 184 TYR A C 1
ATOM 1460 O O . TYR A 1 184 ? -1.741 8.469 1.255 1 96.88 184 TYR A O 1
ATOM 1468 N N . PRO A 1 185 ? -1.895 8.961 -0.921 1 97.06 185 PRO A N 1
ATOM 1469 C CA . PRO A 1 185 ? -3.271 9.422 -0.728 1 97.06 185 PRO A CA 1
ATOM 1470 C C . PRO A 1 185 ? -4.199 8.32 -0.234 1 97.06 185 PRO A C 1
ATOM 1472 O O . PRO A 1 185 ? -5.125 8.586 0.541 1 97.06 185 PRO A O 1
ATOM 1475 N N . ALA A 1 186 ? -3.992 7.102 -0.685 1 97.81 186 ALA A N 1
ATOM 1476 C CA . ALA A 1 186 ? -4.812 5.992 -0.205 1 97.81 186 ALA A CA 1
ATOM 1477 C C . ALA A 1 186 ? -4.629 5.781 1.295 1 97.81 186 ALA A C 1
ATOM 1479 O O . ALA A 1 186 ? -5.602 5.551 2.02 1 97.81 186 ALA A O 1
ATOM 1480 N N . MET A 1 187 ? -3.395 5.863 1.739 1 98.19 187 MET A N 1
ATOM 1481 C CA . MET A 1 187 ? -3.096 5.734 3.162 1 98.19 187 MET A CA 1
ATOM 1482 C C . MET A 1 187 ? -3.719 6.879 3.957 1 98.19 187 MET A C 1
ATOM 1484 O O . MET A 1 187 ? -4.34 6.648 4.996 1 98.19 187 MET A O 1
ATOM 1488 N N . GLN A 1 188 ? -3.52 8.086 3.451 1 98 188 GLN A N 1
ATOM 1489 C CA . GLN A 1 188 ? -4.07 9.234 4.16 1 98 188 GLN A CA 1
ATOM 1490 C C . GLN A 1 188 ? -5.59 9.148 4.258 1 98 188 GLN A C 1
ATOM 1492 O O . GLN A 1 188 ? -6.176 9.5 5.285 1 98 188 GLN A O 1
ATOM 1497 N N . CYS A 1 189 ? -6.242 8.711 3.176 1 97.75 189 CYS A N 1
ATOM 1498 C CA . CYS A 1 189 ? -7.68 8.469 3.217 1 97.75 189 CYS A CA 1
ATOM 1499 C C . CYS A 1 189 ? -8.031 7.449 4.297 1 97.75 189 CYS A C 1
ATOM 1501 O O . CYS A 1 189 ? -8.977 7.648 5.055 1 97.75 189 CYS A O 1
ATOM 1503 N N . ALA A 1 190 ? -7.254 6.387 4.41 1 98.19 190 ALA A N 1
ATOM 1504 C CA . ALA A 1 190 ? -7.484 5.348 5.41 1 98.19 190 ALA A CA 1
ATOM 1505 C C . ALA A 1 190 ? -7.367 5.914 6.824 1 98.19 190 ALA A C 1
ATOM 1507 O O . ALA A 1 190 ? -8.109 5.508 7.723 1 98.19 190 ALA A O 1
ATOM 1508 N N . ASP A 1 191 ? -6.438 6.836 7.047 1 98.06 191 ASP A N 1
ATOM 1509 C CA . ASP A 1 191 ? -6.215 7.426 8.367 1 98.06 191 ASP A CA 1
ATOM 1510 C C . ASP A 1 191 ? -7.496 8.047 8.914 1 98.06 191 ASP A C 1
ATOM 1512 O O . ASP A 1 191 ? -7.781 7.938 10.109 1 98.06 191 ASP A O 1
ATOM 1516 N N . VAL A 1 192 ? -8.242 8.703 8.062 1 97 192 VAL A N 1
ATOM 1517 C CA . VAL A 1 192 ? -9.453 9.406 8.477 1 97 192 VAL A CA 1
ATOM 1518 C C . VAL A 1 192 ? -10.406 8.422 9.148 1 97 192 VAL A C 1
ATOM 1520 O O . VAL A 1 192 ? -10.984 8.727 10.195 1 97 192 VAL A O 1
ATOM 1523 N N . PHE A 1 193 ? -10.5 7.254 8.672 1 97.19 193 PHE A N 1
ATOM 1524 C CA . PHE A 1 193 ? -11.469 6.281 9.156 1 97.19 193 PHE A CA 1
ATOM 1525 C C . PHE A 1 193 ? -10.875 5.453 10.297 1 97.19 193 PHE A C 1
ATOM 1527 O O . PHE A 1 193 ? -11.555 5.168 11.281 1 97.19 193 PHE A O 1
ATOM 1534 N N . GLU A 1 194 ? -9.609 5.062 10.188 1 97.38 194 GLU A N 1
ATOM 1535 C CA . GLU A 1 194 ? -8.992 4.223 11.203 1 97.38 194 GLU A CA 1
ATOM 1536 C C . GLU A 1 194 ? -8.797 4.988 12.508 1 97.38 194 GLU A C 1
ATOM 1538 O O . GLU A 1 194 ? -8.82 4.398 13.594 1 97.38 194 GLU A O 1
ATOM 1543 N N . LEU A 1 195 ? -8.656 6.34 12.414 1 97.25 195 LEU A N 1
ATOM 1544 C CA . LEU A 1 195 ? -8.5 7.172 13.594 1 97.25 195 LEU A CA 1
ATOM 1545 C C . LEU A 1 195 ? -9.859 7.633 14.125 1 97.25 195 LEU A C 1
ATOM 1547 O O . LEU A 1 195 ? -9.938 8.258 15.18 1 97.25 195 LEU A O 1
ATOM 1551 N N . GLY A 1 196 ? -10.938 7.34 13.438 1 95 196 GLY A N 1
ATOM 1552 C CA . GLY A 1 196 ? -12.273 7.734 13.859 1 95 196 GLY A CA 1
ATOM 1553 C C . GLY A 1 196 ? -12.469 9.242 13.875 1 95 196 GLY A C 1
ATOM 1554 O O . GLY A 1 196 ? -12.945 9.797 14.867 1 95 196 GLY A O 1
ATOM 1555 N N . ILE A 1 197 ? -12.203 9.922 12.789 1 95.5 197 ILE A N 1
ATOM 1556 C CA . ILE A 1 197 ? -12.125 11.375 12.711 1 95.5 197 ILE A CA 1
ATOM 1557 C C . ILE A 1 197 ? -13.477 11.945 12.289 1 95.5 197 ILE A C 1
ATOM 1559 O O . ILE A 1 197 ? -14.102 11.453 11.352 1 95.5 197 ILE A O 1
ATOM 1563 N N . ASP A 1 198 ? -13.898 12.992 13 1 97.06 198 ASP A N 1
ATOM 1564 C CA . ASP A 1 198 ? -15.102 13.719 12.633 1 97.06 198 ASP A CA 1
ATOM 1565 C C . ASP A 1 198 ? -14.773 14.891 11.703 1 97.06 198 ASP A C 1
ATOM 1567 O O . ASP A 1 198 ? -15.492 15.141 10.734 1 97.06 198 ASP A O 1
ATOM 1571 N N . LEU A 1 199 ? -13.695 15.609 12.055 1 97.75 199 LEU A N 1
ATOM 1572 C CA . LEU A 1 199 ? -13.266 16.812 11.336 1 97.75 199 LEU A CA 1
ATOM 1573 C C . LEU A 1 199 ? -11.82 16.672 10.891 1 97.75 199 LEU A C 1
ATOM 1575 O O . LEU A 1 199 ? -10.992 16.094 11.602 1 97.75 199 LEU A O 1
ATOM 1579 N N . VAL A 1 200 ? -11.562 17.156 9.727 1 97.94 200 VAL A N 1
ATOM 1580 C CA . VAL A 1 200 ? -10.188 17.297 9.266 1 97.94 200 VAL A CA 1
ATOM 1581 C C . VAL A 1 200 ? -9.852 18.781 9.109 1 97.94 200 VAL A C 1
ATOM 1583 O O . VAL A 1 200 ? -10.586 19.516 8.445 1 97.94 200 VAL A O 1
ATOM 1586 N N . GLU A 1 201 ? -8.844 19.234 9.758 1 97.81 201 GLU A N 1
ATOM 1587 C CA . GLU A 1 201 ? -8.391 20.609 9.633 1 97.81 201 GLU A CA 1
ATOM 1588 C C . GLU A 1 201 ? -6.996 20.688 9.016 1 97.81 201 GLU A C 1
ATOM 1590 O O . GLU A 1 201 ? -6.008 20.312 9.656 1 97.81 201 GLU A O 1
ATOM 1595 N N . MET A 1 202 ? -6.922 21.125 7.758 1 96.06 202 MET A N 1
ATOM 1596 C CA . MET A 1 202 ? -5.652 21.203 7.035 1 96.06 202 MET A CA 1
ATOM 1597 C C . MET A 1 202 ? -5.617 22.406 6.113 1 96.06 202 MET A C 1
ATOM 1599 O O . MET A 1 202 ? -6.559 23.203 6.082 1 96.06 202 MET A O 1
ATOM 1603 N N . GLY A 1 203 ? -4.477 22.625 5.461 1 95.31 203 GLY A N 1
ATOM 1604 C CA . GLY A 1 203 ? -4.363 23.688 4.477 1 95.31 203 GLY A CA 1
ATOM 1605 C C . GLY A 1 203 ? -5.168 23.422 3.217 1 95.31 203 GLY A C 1
ATOM 1606 O O . GLY A 1 203 ? -5.477 22.266 2.902 1 95.31 203 GLY A O 1
ATOM 1607 N N . VAL A 1 204 ? -5.465 24.5 2.52 1 94.88 204 VAL A N 1
ATOM 1608 C CA . VAL A 1 204 ? -6.262 24.422 1.3 1 94.88 204 VAL A CA 1
ATOM 1609 C C . VAL A 1 204 ? -5.555 23.516 0.282 1 94.88 204 VAL A C 1
ATOM 1611 O O . VAL A 1 204 ? -6.203 22.906 -0.565 1 94.88 204 VAL A O 1
ATOM 1614 N N . ASP A 1 205 ? -4.293 23.375 0.376 1 91.19 205 ASP A N 1
ATOM 1615 C CA . ASP A 1 205 ? -3.533 22.547 -0.553 1 91.19 205 ASP A CA 1
ATOM 1616 C C . ASP A 1 205 ? -3.838 21.062 -0.337 1 91.19 205 ASP A C 1
ATOM 1618 O O . ASP A 1 205 ? -3.523 20.234 -1.189 1 91.19 205 ASP A O 1
ATOM 1622 N N . GLN A 1 206 ? -4.418 20.719 0.772 1 95 206 GLN A N 1
ATOM 1623 C CA . GLN A 1 206 ? -4.738 19.328 1.088 1 95 206 GLN A CA 1
ATOM 1624 C C . GLN A 1 206 ? -6.176 19 0.707 1 95 206 GLN A C 1
ATOM 1626 O O . GLN A 1 206 ? -6.688 17.938 1.056 1 95 206 GLN A O 1
ATOM 1631 N N . ARG A 1 207 ? -6.863 19.859 -0.048 1 95.19 207 ARG A N 1
ATOM 1632 C CA . ARG A 1 207 ? -8.273 19.734 -0.388 1 95.19 207 ARG A CA 1
ATOM 1633 C C . ARG A 1 207 ? -8.562 18.422 -1.093 1 95.19 207 ARG A C 1
ATOM 1635 O O . ARG A 1 207 ? -9.516 17.719 -0.744 1 95.19 207 ARG A O 1
ATOM 1642 N N . LYS A 1 208 ? -7.777 18.031 -1.982 1 94.06 208 LYS A N 1
ATOM 1643 C CA . LYS A 1 208 ? -8.078 16.922 -2.891 1 94.06 208 LYS A CA 1
ATOM 1644 C C . LYS A 1 208 ? -8.094 15.586 -2.15 1 94.06 208 LYS A C 1
ATOM 1646 O O . LYS A 1 208 ? -8.977 14.758 -2.369 1 94.06 208 LYS A O 1
ATOM 1651 N N . VAL A 1 209 ? -7.184 15.328 -1.278 1 93.94 209 VAL A N 1
ATOM 1652 C CA . VAL A 1 209 ? -7.145 14.047 -0.575 1 93.94 209 VAL A CA 1
ATOM 1653 C C . VAL A 1 209 ? -8.258 14 0.469 1 93.94 209 VAL A C 1
ATOM 1655 O O . VAL A 1 209 ? -8.82 12.93 0.737 1 93.94 209 VAL A O 1
ATOM 1658 N N . ASN A 1 210 ? -8.547 15.109 1.043 1 95.38 210 ASN A N 1
ATOM 1659 C CA . ASN A 1 210 ? -9.625 15.125 2.029 1 95.38 210 ASN A CA 1
ATOM 1660 C C . ASN A 1 210 ? -10.984 14.914 1.373 1 95.38 210 ASN A C 1
ATOM 1662 O O . ASN A 1 210 ? -11.875 14.297 1.96 1 95.38 210 ASN A O 1
ATOM 1666 N N . THR A 1 211 ? -11.125 15.43 0.165 1 96.44 211 THR A N 1
ATOM 1667 C CA . THR A 1 211 ? -12.336 15.141 -0.585 1 96.44 211 THR A CA 1
ATOM 1668 C C . THR A 1 211 ? -12.383 13.68 -1.009 1 96.44 211 THR A C 1
ATOM 1670 O O . THR A 1 211 ? -13.453 13.078 -1.096 1 96.44 211 THR A O 1
ATOM 1673 N N . LEU A 1 212 ? -11.25 13.102 -1.225 1 97.31 212 LEU A N 1
ATOM 1674 C CA . LEU A 1 212 ? -11.164 11.672 -1.52 1 97.31 212 LEU A CA 1
ATOM 1675 C C . LEU A 1 212 ? -11.805 10.852 -0.409 1 97.31 212 LEU A C 1
ATOM 1677 O O . LEU A 1 212 ? -12.508 9.875 -0.681 1 97.31 212 LEU A O 1
ATOM 1681 N N . ALA A 1 213 ? -11.547 11.234 0.837 1 97.31 213 ALA A N 1
ATOM 1682 C CA . ALA A 1 213 ? -12.133 10.539 1.978 1 97.31 213 ALA A CA 1
ATOM 1683 C C . ALA A 1 213 ? -13.656 10.609 1.942 1 97.31 213 ALA A C 1
ATOM 1685 O O . ALA A 1 213 ? -14.344 9.633 2.262 1 97.31 213 ALA A O 1
ATOM 1686 N N . ARG A 1 214 ? -14.188 11.75 1.542 1 97.44 214 ARG A N 1
ATOM 1687 C CA . ARG A 1 214 ? -15.641 11.883 1.425 1 97.44 214 ARG A CA 1
ATOM 1688 C C . ARG A 1 214 ? -16.172 11.039 0.275 1 97.44 214 ARG A C 1
ATOM 1690 O O . ARG A 1 214 ? -17.203 10.367 0.417 1 97.44 214 ARG A O 1
ATOM 1697 N N . ASP A 1 215 ? -15.477 11.023 -0.879 1 97.38 215 ASP A N 1
ATOM 1698 C CA . ASP A 1 215 ? -15.852 10.195 -2.025 1 97.38 215 ASP A CA 1
ATOM 1699 C C . ASP A 1 215 ? -15.867 8.719 -1.656 1 97.38 215 ASP A C 1
ATOM 1701 O O . ASP A 1 215 ? -16.719 7.961 -2.125 1 97.38 215 ASP A O 1
ATOM 1705 N N . TYR A 1 216 ? -14.914 8.328 -0.865 1 98.06 216 TYR A N 1
ATOM 1706 C CA . TYR A 1 216 ? -14.844 6.941 -0.415 1 98.06 216 TYR A CA 1
ATOM 1707 C C . TYR A 1 216 ? -16.109 6.535 0.315 1 98.06 216 TYR A C 1
ATOM 1709 O O . TYR A 1 216 ? -16.641 5.441 0.096 1 98.06 216 TYR A O 1
ATOM 1717 N N . CYS A 1 217 ? -16.672 7.422 1.155 1 97.19 217 CYS A N 1
ATOM 1718 C CA . CYS A 1 217 ? -17.906 7.152 1.884 1 97.19 217 CYS A CA 1
ATOM 1719 C C . CYS A 1 217 ? -19.078 6.969 0.926 1 97.19 217 CYS A C 1
ATOM 1721 O O . CYS A 1 217 ? -20 6.207 1.21 1 97.19 217 CYS A O 1
ATOM 1723 N N . ASP A 1 218 ? -19.047 7.676 -0.188 1 96.69 218 ASP A N 1
ATOM 1724 C CA . ASP A 1 218 ? -20.094 7.531 -1.185 1 96.69 218 ASP A CA 1
ATOM 1725 C C . ASP A 1 218 ? -20.031 6.16 -1.855 1 96.69 218 ASP A C 1
ATOM 1727 O O . ASP A 1 218 ? -21.062 5.645 -2.318 1 96.69 218 ASP A O 1
ATOM 1731 N N . LYS A 1 219 ? -18.891 5.559 -1.893 1 96.12 219 LYS A N 1
ATOM 1732 C CA . LYS A 1 219 ? -18.688 4.262 -2.533 1 96.12 219 LYS A CA 1
ATOM 1733 C C . LYS A 1 219 ? -18.938 3.121 -1.552 1 96.12 219 LYS A C 1
ATOM 1735 O O . LYS A 1 219 ? -19.141 1.976 -1.962 1 96.12 219 LYS A O 1
ATOM 1740 N N . VAL A 1 220 ? -18.875 3.412 -0.292 1 96.31 220 VAL A N 1
ATOM 1741 C CA . VAL A 1 220 ? -19.094 2.414 0.751 1 96.31 220 VAL A CA 1
ATOM 1742 C C . VAL A 1 220 ? -20.281 2.812 1.611 1 96.31 220 VAL A C 1
ATOM 1744 O O . VAL A 1 220 ? -20.125 3.51 2.617 1 96.31 220 VAL A O 1
ATOM 1747 N N . PRO A 1 221 ? -21.375 2.307 1.368 1 93.06 221 PRO A N 1
ATOM 1748 C CA . PRO A 1 221 ? -22.609 2.723 2.051 1 93.06 221 PRO A CA 1
ATOM 1749 C C . PRO A 1 221 ? -22.5 2.617 3.57 1 93.06 221 PRO A C 1
ATOM 1751 O O . PRO A 1 221 ? -23.016 3.479 4.289 1 93.06 221 PRO A O 1
ATOM 1754 N N . ALA A 1 222 ? -21.781 1.695 4.043 1 93.19 222 ALA A N 1
ATOM 1755 C CA . ALA A 1 222 ? -21.656 1.479 5.484 1 93.19 222 ALA A CA 1
ATOM 1756 C C . ALA A 1 222 ? -20.891 2.621 6.141 1 93.19 222 ALA A C 1
ATOM 1758 O O . ALA A 1 222 ? -20.938 2.791 7.359 1 93.19 222 ALA A O 1
ATOM 1759 N N . LEU A 1 223 ? -20.188 3.473 5.34 1 94.81 223 LEU A N 1
ATOM 1760 C CA . LEU A 1 223 ? -19.359 4.543 5.879 1 94.81 223 LEU A CA 1
ATOM 1761 C C . LEU A 1 223 ? -20.016 5.902 5.664 1 94.81 223 LEU A C 1
ATOM 1763 O O . LEU A 1 223 ? -19.422 6.941 5.953 1 94.81 223 LEU A O 1
ATOM 1767 N N . ARG A 1 224 ? -21.219 5.98 5.281 1 92.62 224 ARG A N 1
ATOM 1768 C CA . ARG A 1 224 ? -21.891 7.23 4.945 1 92.62 224 ARG A CA 1
ATOM 1769 C C . ARG A 1 224 ? -22.016 8.125 6.172 1 92.62 224 ARG A C 1
ATOM 1771 O O . ARG A 1 224 ? -21.906 9.352 6.062 1 92.62 224 ARG A O 1
ATOM 1778 N N . ALA A 1 225 ? -22.219 7.512 7.305 1 91.44 225 ALA A N 1
ATOM 1779 C CA . ALA A 1 225 ? -22.375 8.273 8.539 1 91.44 225 ALA A CA 1
ATOM 1780 C C . ALA A 1 225 ? -21.031 8.773 9.055 1 91.44 225 ALA A C 1
ATOM 1782 O O . ALA A 1 225 ? -20.984 9.664 9.906 1 91.44 225 ALA A O 1
ATOM 1783 N N . ASP A 1 226 ? -19.953 8.234 8.492 1 94 226 ASP A N 1
ATOM 1784 C CA . ASP A 1 226 ? -18.625 8.555 8.977 1 94 226 ASP A CA 1
ATOM 1785 C C . ASP A 1 226 ? -17.953 9.609 8.094 1 94 226 ASP A C 1
ATOM 1787 O O . ASP A 1 226 ? -16.75 9.836 8.203 1 94 226 ASP A O 1
ATOM 1791 N N . LYS A 1 227 ? -18.75 10.312 7.234 1 95.25 227 LYS A N 1
ATOM 1792 C CA . LYS A 1 227 ? -18.188 11.328 6.344 1 95.25 227 LYS A CA 1
ATOM 1793 C C . LYS A 1 227 ? -17.578 12.484 7.133 1 95.25 227 LYS A C 1
ATOM 1795 O O . LYS A 1 227 ? -18.281 13.141 7.918 1 95.25 227 LYS A O 1
ATOM 1800 N N . PRO A 1 228 ? -16.25 12.75 6.941 1 97.44 228 PRO A N 1
ATOM 1801 C CA . PRO A 1 228 ? -15.633 13.852 7.684 1 97.44 228 PRO A CA 1
ATOM 1802 C C . PRO A 1 228 ? -16.016 15.227 7.141 1 97.44 228 PRO A C 1
ATOM 1804 O O . PRO A 1 228 ? -16.219 15.375 5.934 1 97.44 228 PRO A O 1
ATOM 1807 N N . VAL A 1 229 ? -16.156 16.172 8.047 1 97.62 229 VAL A N 1
ATOM 1808 C CA . VAL A 1 229 ? -16.25 17.578 7.633 1 97.62 229 VAL A CA 1
ATOM 1809 C C . VAL A 1 229 ? -14.844 18.156 7.465 1 97.62 229 VAL A C 1
ATOM 1811 O O . VAL A 1 229 ? -13.961 17.922 8.297 1 97.62 229 VAL A O 1
ATOM 1814 N N . ILE A 1 230 ? -14.641 18.859 6.391 1 98 230 ILE A N 1
ATOM 1815 C CA . ILE A 1 230 ? -13.297 19.328 6.059 1 98 230 ILE A CA 1
ATOM 1816 C C . ILE A 1 230 ? -13.203 20.828 6.297 1 98 230 ILE A C 1
ATOM 1818 O O . ILE A 1 230 ? -13.984 21.609 5.738 1 98 230 ILE A O 1
ATOM 1822 N N . LEU A 1 231 ? -12.305 21.203 7.172 1 98.25 231 LEU A N 1
ATOM 1823 C CA . LEU A 1 231 ? -11.969 22.594 7.457 1 98.25 231 LEU A CA 1
ATOM 1824 C C . LEU A 1 231 ? -10.609 22.953 6.859 1 98.25 231 LEU A C 1
ATOM 1826 O O . LEU A 1 231 ? -9.57 22.484 7.328 1 98.25 231 LEU A O 1
ATOM 1830 N N . LEU A 1 232 ? -10.648 23.812 5.828 1 97.81 232 LEU A N 1
ATOM 1831 C CA . LEU A 1 232 ? -9.414 24.188 5.141 1 97.81 232 LEU A CA 1
ATOM 1832 C C . LEU A 1 232 ? -8.984 25.594 5.5 1 97.81 232 LEU A C 1
ATOM 1834 O O . LEU A 1 232 ? -9.742 26.547 5.312 1 97.81 232 LEU A O 1
ATOM 1838 N N . HIS A 1 233 ? -7.781 25.688 6.02 1 96.88 233 HIS A N 1
ATOM 1839 C CA . HIS A 1 233 ? -7.301 27.016 6.395 1 96.88 233 HIS A CA 1
ATOM 1840 C C . HIS A 1 233 ? -6.465 27.641 5.281 1 96.88 233 HIS A C 1
ATOM 1842 O O . HIS A 1 233 ? -6.051 26.938 4.348 1 96.88 233 HIS A O 1
ATOM 1848 N N . HIS A 1 234 ? -6.293 28.906 5.418 1 94.88 234 HIS A N 1
ATOM 1849 C CA . HIS A 1 234 ? -5.52 29.703 4.477 1 94.88 234 HIS A CA 1
ATOM 1850 C C . HIS A 1 234 ? -4.035 29.359 4.547 1 94.88 234 HIS A C 1
ATOM 1852 O O . HIS A 1 234 ? -3.498 29.141 5.633 1 94.88 234 HIS A O 1
ATOM 1858 N N . MET A 1 235 ? -3.404 29.328 3.311 1 93.06 235 MET A N 1
ATOM 1859 C CA . MET A 1 235 ? -1.956 29.156 3.254 1 93.06 235 MET A CA 1
ATOM 1860 C C . MET A 1 235 ? -1.244 30.5 3.432 1 93.06 235 MET A C 1
ATOM 1862 O O . MET A 1 235 ? -1.319 31.375 2.561 1 93.06 235 MET A O 1
ATOM 1866 N N . LEU A 1 236 ? -0.53 30.672 4.48 1 94.19 236 LEU A N 1
ATOM 1867 C CA . LEU A 1 236 ? 0.152 31.922 4.785 1 94.19 236 LEU A CA 1
ATOM 1868 C C . LEU A 1 236 ? 1.2 32.25 3.723 1 94.19 236 LEU A C 1
ATOM 1870 O O . LEU A 1 236 ? 1.947 31.359 3.297 1 94.19 236 LEU A O 1
ATOM 1874 N N . LEU A 1 237 ? 1.311 33.531 3.359 1 93.19 237 LEU A N 1
ATOM 1875 C CA . LEU A 1 237 ? 2.264 33.969 2.344 1 93.19 237 LEU A CA 1
ATOM 1876 C C . LEU A 1 237 ? 3.688 33.969 2.889 1 93.19 237 LEU A C 1
ATOM 1878 O O . LEU A 1 237 ? 3.91 34.219 4.074 1 93.19 237 LEU A O 1
ATOM 1882 N N . GLY A 1 238 ? 4.613 33.688 1.944 1 93.88 238 GLY A N 1
ATOM 1883 C CA . GLY A 1 238 ? 6.004 33.938 2.275 1 93.88 238 GLY A CA 1
ATOM 1884 C C . GLY A 1 238 ? 6.332 35.406 2.338 1 93.88 238 GLY A C 1
ATOM 1885 O O . GLY A 1 238 ? 5.645 36.25 1.728 1 93.88 238 GLY A O 1
ATOM 1886 N N . LEU A 1 239 ? 7.391 35.75 3.012 1 95.5 239 LEU A N 1
ATOM 1887 C CA . LEU A 1 239 ? 7.75 37.125 3.225 1 95.5 239 LEU A CA 1
ATOM 1888 C C . LEU A 1 239 ? 8.258 37.781 1.936 1 95.5 239 LEU A C 1
ATOM 1890 O O . LEU A 1 239 ? 8.203 39 1.773 1 95.5 239 LEU A O 1
ATOM 1894 N N . VAL A 1 240 ? 8.789 37 1.014 1 90.94 240 VAL A N 1
ATOM 1895 C CA . VAL A 1 240 ? 9.312 37.531 -0.238 1 90.94 240 VAL A CA 1
ATOM 1896 C C . VAL A 1 240 ? 8.336 37.25 -1.374 1 90.94 240 VAL A C 1
ATOM 1898 O O . VAL A 1 240 ? 8.711 37.281 -2.547 1 90.94 240 VAL A O 1
ATOM 1901 N N . GLY A 1 241 ? 7.145 36.938 -1.026 1 80.19 241 GLY A N 1
ATOM 1902 C CA . GLY A 1 241 ? 6.098 36.656 -2.004 1 80.19 241 GLY A CA 1
ATOM 1903 C C . GLY A 1 241 ? 5.844 35.188 -2.236 1 80.19 241 GLY A C 1
ATOM 1904 O O . GLY A 1 241 ? 6.676 34.344 -1.885 1 80.19 241 GLY A O 1
ATOM 1905 N N . GLY A 1 242 ? 4.676 34.938 -2.713 1 78.75 242 GLY A N 1
ATOM 1906 C CA . GLY A 1 242 ? 4.328 33.562 -3.012 1 78.75 242 GLY A CA 1
ATOM 1907 C C . GLY A 1 242 ? 4.137 32.688 -1.769 1 78.75 242 GLY A C 1
ATOM 1908 O O . GLY A 1 242 ? 3.852 33.219 -0.69 1 78.75 242 GLY A O 1
ATOM 1909 N N . LYS A 1 243 ? 4.188 31.406 -1.943 1 76.25 243 LYS A N 1
ATOM 1910 C CA . LYS A 1 243 ? 4.035 30.469 -0.836 1 76.25 243 LYS A CA 1
ATOM 1911 C C . LYS A 1 243 ? 5.324 30.375 -0.021 1 76.25 243 LYS A C 1
ATOM 1913 O O . LYS A 1 243 ? 6.422 30.406 -0.579 1 76.25 243 LYS A O 1
ATOM 1918 N N . MET A 1 244 ? 5.078 30.297 1.145 1 82.06 244 MET A N 1
ATOM 1919 C CA . MET A 1 244 ? 6.215 30.062 2.031 1 82.06 244 MET A CA 1
ATOM 1920 C C . MET A 1 244 ? 6.953 28.781 1.646 1 82.06 244 MET A C 1
ATOM 1922 O O . MET A 1 244 ? 6.328 27.781 1.321 1 82.06 244 MET A O 1
ATOM 1926 N N . SER A 1 245 ? 8.359 28.969 1.453 1 78.56 245 SER A N 1
ATOM 1927 C CA . SER A 1 245 ? 9.141 27.797 1.052 1 78.56 245 SER A CA 1
ATOM 1928 C C . SER A 1 245 ? 10.445 27.719 1.835 1 78.56 245 SER A C 1
ATOM 1930 O O . SER A 1 245 ? 11.086 28.734 2.092 1 78.56 245 SER A O 1
ATOM 1932 N N . LYS A 1 246 ? 10.742 26.5 2.174 1 76.56 246 LYS A N 1
ATOM 1933 C CA . LYS A 1 246 ? 12.016 26.25 2.85 1 76.56 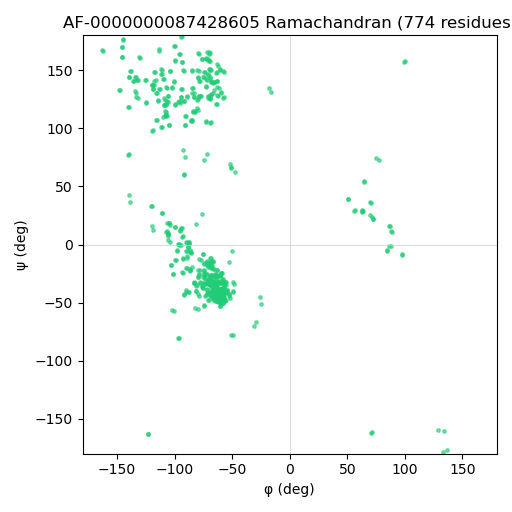246 LYS A CA 1
ATOM 1934 C C . LYS A 1 246 ? 13.188 26.438 1.897 1 76.56 246 LYS A C 1
ATOM 1936 O O . LYS A 1 246 ? 14.305 26.734 2.332 1 76.56 246 LYS A O 1
ATOM 1941 N N . SER A 1 247 ? 12.922 26.406 0.616 1 75.88 247 SER A N 1
ATOM 1942 C CA . SER A 1 247 ? 13.984 26.484 -0.386 1 75.88 247 SER A CA 1
ATOM 1943 C C . SER A 1 247 ? 14.281 27.922 -0.767 1 75.88 247 SER A C 1
ATOM 1945 O O . SER A 1 247 ? 15.328 28.203 -1.36 1 75.88 247 SER A O 1
ATOM 1947 N N . ILE A 1 248 ? 13.438 28.859 -0.316 1 81.56 248 ILE A N 1
ATOM 1948 C CA . ILE A 1 248 ? 13.641 30.266 -0.635 1 81.56 248 ILE A CA 1
ATOM 1949 C C . ILE A 1 248 ? 14.094 31.016 0.614 1 81.56 248 ILE A C 1
ATOM 1951 O O . ILE A 1 248 ? 13.32 31.188 1.557 1 81.56 248 ILE A O 1
ATOM 1955 N N . ALA A 1 249 ? 15.297 31.469 0.487 1 84.12 249 ALA A N 1
ATOM 1956 C CA . ALA A 1 249 ? 15.875 32.188 1.62 1 84.12 249 ALA A CA 1
ATOM 1957 C C . ALA A 1 249 ? 15.047 33.406 1.98 1 84.12 249 ALA A C 1
ATOM 1959 O O . ALA A 1 249 ? 14.609 34.156 1.099 1 84.12 249 ALA A O 1
ATOM 1960 N N . GLY A 1 250 ? 14.75 33.531 3.207 1 91.25 250 GLY A N 1
ATOM 1961 C CA . GLY A 1 250 ? 14.078 34.75 3.693 1 91.25 250 GLY A CA 1
ATOM 1962 C C . GLY A 1 250 ? 12.562 34.656 3.588 1 91.25 250 GLY A C 1
ATOM 1963 O O . GLY A 1 250 ? 11.852 35.562 4.02 1 91.25 250 GLY A O 1
ATOM 1964 N N . SER A 1 251 ? 12.125 33.562 3.08 1 91.75 251 SER A N 1
ATOM 1965 C CA . SER A 1 251 ? 10.695 33.438 2.814 1 91.75 251 SER A CA 1
ATOM 1966 C C . SER A 1 251 ? 9.922 33.125 4.09 1 91.75 251 SER A C 1
ATOM 1968 O O . SER A 1 251 ? 8.742 33.469 4.207 1 91.75 251 SER A O 1
ATOM 1970 N N . ALA A 1 252 ? 10.594 32.531 5.035 1 94.19 252 ALA A N 1
ATOM 1971 C CA . ALA A 1 252 ? 9.844 32 6.172 1 94.19 252 ALA A CA 1
ATOM 1972 C C . ALA A 1 252 ? 10.523 32.375 7.492 1 94.19 252 ALA A C 1
ATOM 1974 O O . ALA A 1 252 ? 11.75 32.469 7.559 1 94.19 252 ALA A O 1
ATOM 1975 N N . ILE A 1 253 ? 9.68 32.625 8.477 1 96.19 253 ILE A N 1
ATOM 1976 C CA . ILE A 1 253 ? 10.164 32.75 9.852 1 96.19 253 ILE A CA 1
ATOM 1977 C C . ILE A 1 253 ? 10.102 31.391 10.547 1 96.19 253 ILE A C 1
ATOM 1979 O O . ILE A 1 253 ? 9.039 30.766 10.609 1 96.19 253 ILE A O 1
ATOM 1983 N N . TYR A 1 254 ? 11.234 30.922 11.055 1 96.38 254 TYR A N 1
ATOM 1984 C CA . TYR A 1 254 ? 11.258 29.641 11.75 1 96.38 254 TYR A CA 1
ATOM 1985 C C . TYR A 1 254 ? 11.07 29.828 13.25 1 96.38 254 TYR A C 1
ATOM 1987 O O . TYR A 1 254 ? 11.398 30.891 13.797 1 96.38 254 TYR A O 1
ATOM 1995 N N . MET A 1 255 ? 10.617 28.797 13.914 1 97.12 255 MET A N 1
ATOM 1996 C CA . MET A 1 255 ? 10.164 28.891 15.305 1 97.12 255 MET A CA 1
ATOM 1997 C C . MET A 1 255 ? 11.352 29 16.25 1 97.12 255 MET A C 1
ATOM 1999 O O . MET A 1 255 ? 11.18 29.312 17.438 1 97.12 255 MET A O 1
ATOM 2003 N N . ASP A 1 256 ? 12.508 28.828 15.719 1 95.69 256 ASP A N 1
ATOM 2004 C CA . ASP A 1 256 ? 13.703 28.969 16.547 1 95.69 256 ASP A CA 1
ATOM 2005 C C . ASP A 1 256 ? 14.609 30.062 16.031 1 95.69 256 ASP A C 1
ATOM 2007 O O . ASP A 1 256 ? 15.789 30.141 16.391 1 95.69 256 ASP A O 1
ATOM 2011 N N . ASP A 1 257 ? 14.141 30.938 15.172 1 96.5 257 ASP A N 1
ATOM 2012 C CA . ASP A 1 257 ? 14.93 32.062 14.656 1 96.5 257 ASP A CA 1
ATOM 2013 C C . ASP A 1 257 ? 15.312 33 15.773 1 96.5 257 ASP A C 1
ATOM 2015 O O . ASP A 1 257 ? 14.477 33.375 16.594 1 96.5 257 ASP A O 1
ATOM 2019 N N . PRO A 1 258 ? 16.562 33.438 15.797 1 97.25 258 PRO A N 1
ATOM 2020 C CA . PRO A 1 258 ? 16.906 34.531 16.703 1 97.25 258 PRO A CA 1
ATOM 2021 C C . PRO A 1 258 ? 16.328 35.875 16.25 1 97.25 258 PRO A C 1
ATOM 2023 O O . PRO A 1 258 ? 15.867 36 15.109 1 97.25 258 PRO A O 1
ATOM 2026 N N . PHE A 1 259 ? 16.359 36.781 17.156 1 97.5 259 PHE A N 1
ATOM 2027 C CA . PHE A 1 259 ? 15.797 38.125 16.891 1 97.5 259 PHE A CA 1
ATOM 2028 C C . PHE A 1 259 ? 16.375 38.688 15.602 1 97.5 259 PHE A C 1
ATOM 2030 O O . PHE A 1 259 ? 15.648 39.281 14.789 1 97.5 259 PHE A O 1
ATOM 2037 N N . GLU A 1 260 ? 17.641 38.594 15.414 1 97.81 260 GLU A N 1
ATOM 2038 C CA . GLU A 1 260 ? 18.328 39.188 14.273 1 97.81 260 GLU A CA 1
ATOM 2039 C C . GLU A 1 260 ? 17.812 38.625 12.961 1 97.81 260 GLU A C 1
ATOM 2041 O O . GLU A 1 260 ? 17.656 39.344 11.984 1 97.81 260 GLU A O 1
ATOM 2046 N N . ASP A 1 261 ? 17.594 37.344 12.969 1 96.94 261 ASP A N 1
ATOM 2047 C CA . ASP A 1 261 ? 17.062 36.719 11.766 1 96.94 261 ASP A CA 1
ATOM 2048 C C . ASP A 1 261 ? 15.648 37.188 11.461 1 96.94 261 ASP A C 1
ATOM 2050 O O . ASP A 1 261 ? 15.312 37.469 10.305 1 96.94 261 ASP A O 1
ATOM 2054 N N . ILE A 1 262 ? 14.805 37.281 12.461 1 98.06 262 ILE A N 1
ATOM 2055 C CA . ILE A 1 262 ? 13.445 37.781 12.297 1 98.06 262 ILE A CA 1
ATOM 2056 C C . ILE A 1 262 ? 13.484 39.188 11.703 1 98.06 262 ILE A C 1
ATOM 2058 O O . ILE A 1 262 ? 12.789 39.469 10.734 1 98.06 262 ILE A O 1
ATOM 2062 N N . GLN A 1 263 ? 14.328 40 12.281 1 97.88 263 GLN A N 1
ATOM 2063 C CA . GLN A 1 263 ? 14.453 41.375 11.844 1 97.88 263 GLN A CA 1
ATOM 2064 C C . GLN A 1 263 ? 14.883 41.469 10.383 1 97.88 263 GLN A C 1
ATOM 2066 O O . GLN A 1 263 ? 14.273 42.156 9.586 1 97.88 263 GLN A O 1
ATOM 2071 N N . GLN A 1 264 ? 15.883 40.75 10.078 1 97.44 264 GLN A N 1
ATOM 2072 C CA . GLN A 1 264 ? 16.406 40.781 8.719 1 97.44 264 GLN A CA 1
ATOM 2073 C C . GLN A 1 264 ? 15.352 40.312 7.711 1 97.44 264 GLN A C 1
ATOM 2075 O O . GLN A 1 264 ? 15.156 40.969 6.684 1 97.44 264 GLN A O 1
ATOM 2080 N N . LYS A 1 265 ? 14.664 39.281 7.992 1 97.12 265 LYS A N 1
ATOM 2081 C CA . LYS A 1 265 ? 13.688 38.688 7.07 1 97.12 265 LYS A CA 1
ATOM 2082 C C . LYS A 1 265 ? 12.484 39.625 6.914 1 97.12 265 LYS A C 1
ATOM 2084 O O . LYS A 1 265 ? 11.984 39.812 5.805 1 97.12 265 LYS A O 1
ATOM 2089 N N . VAL A 1 266 ? 12.008 40.219 7.98 1 97.69 266 VAL A N 1
ATOM 2090 C CA . VAL A 1 266 ? 10.836 41.094 7.938 1 97.69 266 VAL A CA 1
ATOM 2091 C C . VAL A 1 266 ? 11.172 42.406 7.223 1 97.69 266 VAL A C 1
ATOM 2093 O O . VAL A 1 266 ? 10.383 42.906 6.418 1 97.69 266 VAL A O 1
ATOM 2096 N N . LEU A 1 267 ? 12.328 42.938 7.516 1 96.81 267 LEU A N 1
ATOM 2097 C CA . LEU A 1 267 ? 12.734 44.188 6.867 1 96.81 267 LEU A CA 1
ATOM 2098 C C . LEU A 1 267 ? 12.867 44 5.359 1 96.81 267 LEU A C 1
ATOM 2100 O O . LEU A 1 267 ? 12.594 44.906 4.586 1 96.81 267 LEU A O 1
ATOM 2104 N N . ALA A 1 268 ? 13.258 42.844 4.949 1 95.62 268 ALA A N 1
ATOM 2105 C CA . ALA A 1 268 ? 13.461 42.531 3.535 1 95.62 268 ALA A CA 1
ATOM 2106 C C . ALA A 1 268 ? 12.156 42.094 2.873 1 95.62 268 ALA A C 1
ATOM 2108 O O . ALA A 1 268 ? 12.094 41.969 1.649 1 95.62 268 ALA A O 1
ATOM 2109 N N . ALA A 1 269 ? 11.117 41.906 3.613 1 96.38 269 ALA A N 1
ATOM 2110 C CA . ALA A 1 269 ? 9.859 41.375 3.127 1 96.38 269 ALA A CA 1
ATOM 2111 C C . ALA A 1 269 ? 9.156 42.344 2.18 1 96.38 269 ALA A C 1
ATOM 2113 O O . ALA A 1 269 ? 9.305 43.562 2.309 1 96.38 269 ALA A O 1
ATOM 2114 N N . ASP A 1 270 ? 8.414 41.75 1.265 1 92.69 270 ASP A N 1
ATOM 2115 C CA . ASP A 1 270 ? 7.578 42.562 0.38 1 92.69 270 ASP A CA 1
ATOM 2116 C C . ASP A 1 270 ? 6.434 43.219 1.151 1 92.69 270 ASP A C 1
ATOM 2118 O O . ASP A 1 270 ? 5.762 42.562 1.952 1 92.69 270 ASP A O 1
ATOM 2122 N N . CYS A 1 271 ? 6.281 44.531 0.97 1 94.44 271 CYS A N 1
ATOM 2123 C CA . CYS A 1 271 ? 5.176 45.281 1.553 1 94.44 271 CYS A CA 1
ATOM 2124 C C . CYS A 1 271 ? 4.645 46.312 0.571 1 94.44 271 CYS A C 1
ATOM 2126 O O . CYS A 1 271 ? 4.898 47.531 0.725 1 94.44 271 CYS A O 1
ATOM 2128 N N . PRO A 1 272 ? 3.881 45.875 -0.39 1 93.5 272 PRO A N 1
ATOM 2129 C CA . PRO A 1 272 ? 3.363 46.781 -1.4 1 93.5 272 PRO A CA 1
ATOM 2130 C C . PRO A 1 272 ? 2.545 47.938 -0.794 1 93.5 272 PRO A C 1
ATOM 2132 O O . PRO A 1 272 ? 1.806 47.719 0.17 1 93.5 272 PRO A O 1
ATOM 2135 N N . SER A 1 273 ? 2.617 49.031 -1.48 1 91.5 273 SER A N 1
ATOM 2136 C CA . SER A 1 273 ? 1.872 50.188 -1.05 1 91.5 273 SER A CA 1
ATOM 2137 C C . SER A 1 273 ? 0.388 50.062 -1.376 1 91.5 273 SER A C 1
ATOM 2139 O O . SER A 1 273 ? -0.002 49.219 -2.182 1 91.5 273 SER A O 1
ATOM 2141 N N . PRO A 1 274 ? -0.378 50.875 -0.622 1 91.25 274 PRO A N 1
ATOM 2142 C CA . PRO A 1 274 ? -1.806 50.875 -0.95 1 91.25 274 PRO A CA 1
ATOM 2143 C C . PRO A 1 274 ? -2.07 51.062 -2.441 1 91.25 274 PRO A C 1
ATOM 2145 O O . PRO A 1 274 ? -2.945 50.406 -3.008 1 91.25 274 PRO A O 1
ATOM 2148 N N . LYS A 1 275 ? -1.329 51.906 -3.047 1 90.44 275 LYS A N 1
ATOM 2149 C CA . LYS A 1 275 ? -1.488 52.156 -4.48 1 90.44 275 LYS A CA 1
ATOM 2150 C C . LYS A 1 275 ? -1.195 50.875 -5.281 1 90.44 275 LYS A C 1
ATOM 2152 O O . LYS A 1 275 ? -1.926 50.562 -6.219 1 90.44 275 LYS A O 1
ATOM 2157 N N . GLU A 1 276 ? -0.189 50.219 -4.918 1 90.06 276 GLU A N 1
ATOM 2158 C CA . GLU A 1 276 ? 0.2 48.969 -5.59 1 90.06 276 GLU A CA 1
ATOM 2159 C C . GLU A 1 276 ? -0.843 47.875 -5.379 1 90.06 276 GLU A C 1
ATOM 2161 O O . GLU A 1 276 ? -1.071 47.062 -6.266 1 90.06 276 GLU A O 1
ATOM 2166 N N . LEU A 1 277 ? -1.477 47.844 -4.23 1 89.62 277 LEU A N 1
ATOM 2167 C CA . LEU A 1 277 ? -2.471 46.844 -3.891 1 89.62 277 LEU A CA 1
ATOM 2168 C C . LEU A 1 277 ? -3.756 47.062 -4.688 1 89.62 277 LEU A C 1
ATOM 2170 O O . LEU A 1 277 ? -4.469 46.094 -4.988 1 89.62 277 LEU A O 1
ATOM 2174 N N . VAL A 1 278 ? -4.066 48.219 -4.996 1 86.44 278 VAL A N 1
ATOM 2175 C CA . VAL A 1 278 ? -5.273 48.562 -5.754 1 86.44 278 VAL A CA 1
ATOM 2176 C C . VAL A 1 278 ? -5.02 48.344 -7.246 1 86.44 278 VAL A C 1
ATOM 2178 O O . VAL A 1 278 ? -5.895 47.844 -7.965 1 86.44 278 VAL A O 1
ATOM 2181 N N . GLU A 1 279 ? -3.871 48.688 -7.715 1 84.56 279 GLU A N 1
ATOM 2182 C CA . GLU A 1 279 ? -3.559 48.656 -9.141 1 84.56 279 GLU A CA 1
ATOM 2183 C C . GLU A 1 279 ? -3.346 47.25 -9.641 1 84.56 279 GLU A C 1
ATOM 2185 O O . GLU A 1 279 ? -3.627 46.938 -10.797 1 84.56 279 GLU A O 1
ATOM 2190 N N . GLU A 1 280 ? -2.852 46.5 -8.812 1 73.94 280 GLU A N 1
ATOM 2191 C CA . GLU A 1 280 ? -2.555 45.125 -9.219 1 73.94 280 GLU A CA 1
ATOM 2192 C C . GLU A 1 280 ? -3.463 44.125 -8.5 1 73.94 280 GLU A C 1
ATOM 2194 O O . GLU A 1 280 ? -3.305 43.875 -7.301 1 73.94 280 GLU A O 1
ATOM 2199 N N . ASP A 1 281 ? -4.445 43.688 -9.172 1 64.56 281 ASP A N 1
ATOM 2200 C CA . ASP A 1 281 ? -5.523 42.844 -8.633 1 64.56 281 ASP A CA 1
ATOM 2201 C C . ASP A 1 281 ? -4.969 41.688 -7.84 1 64.56 281 ASP A C 1
ATOM 2203 O O . ASP A 1 281 ? -5.562 41.25 -6.84 1 64.56 281 ASP A O 1
ATOM 2207 N N . ASN A 1 282 ? -3.85 41.188 -8.242 1 67.25 282 ASN A N 1
ATOM 2208 C CA . ASN A 1 282 ? -3.42 39.938 -7.645 1 67.25 282 ASN A CA 1
ATOM 2209 C C . ASN A 1 282 ? -2.287 40.156 -6.641 1 67.25 282 ASN A C 1
ATOM 2211 O O . ASN A 1 282 ? -1.69 39.188 -6.164 1 67.25 282 ASN A O 1
ATOM 2215 N N . ASN A 1 283 ? -2.24 41.375 -6.27 1 71.12 283 ASN A N 1
ATOM 2216 C CA . ASN A 1 283 ? -1.122 41.625 -5.363 1 71.12 283 ASN A CA 1
ATOM 2217 C C . ASN A 1 283 ? -1.521 41.406 -3.906 1 71.12 283 ASN A C 1
ATOM 2219 O O . ASN A 1 283 ? -2.594 41.844 -3.484 1 71.12 283 ASN A O 1
ATOM 2223 N N . LYS A 1 284 ? -0.732 40.562 -3.215 1 87.62 284 LYS A N 1
ATOM 2224 C CA . LYS A 1 284 ? -0.949 40.312 -1.794 1 87.62 284 LYS A CA 1
ATOM 2225 C C . LYS A 1 284 ? 0.172 40.906 -0.948 1 87.62 284 LYS A C 1
ATOM 2227 O O . LYS A 1 284 ? 1.255 41.219 -1.459 1 87.62 284 LYS A O 1
ATOM 2232 N N . ASN A 1 285 ? -0.108 41.375 0.244 1 93.94 285 ASN A N 1
ATOM 2233 C CA . ASN A 1 285 ? 0.843 41.969 1.174 1 93.94 285 ASN A CA 1
ATOM 2234 C C . ASN A 1 285 ? 1.184 41.031 2.318 1 93.94 285 ASN A C 1
ATOM 2236 O O . ASN A 1 285 ? 0.397 40.875 3.252 1 93.94 285 ASN A O 1
ATOM 2240 N N . PRO A 1 286 ? 2.367 40.406 2.242 1 95.44 286 PRO A N 1
ATOM 2241 C CA . PRO A 1 286 ? 2.746 39.438 3.273 1 95.44 286 PRO A CA 1
ATOM 2242 C C . PRO A 1 286 ? 2.734 40.031 4.68 1 95.44 286 PRO A C 1
ATOM 2244 O O . PRO A 1 286 ? 2.357 39.344 5.641 1 95.44 286 PRO A O 1
ATOM 2247 N N . ILE A 1 287 ? 3.113 41.25 4.793 1 96.5 287 ILE A N 1
ATOM 2248 C CA . ILE A 1 287 ? 3.17 41.906 6.094 1 96.5 287 ILE A CA 1
ATOM 2249 C C . ILE A 1 287 ? 1.763 42.031 6.68 1 96.5 287 ILE A C 1
ATOM 2251 O O . ILE A 1 287 ? 1.539 41.688 7.844 1 96.5 287 ILE A O 1
ATOM 2255 N N . LEU A 1 288 ? 0.854 42.438 5.879 1 95.56 288 LEU A N 1
ATOM 2256 C CA . LEU A 1 288 ? -0.53 42.531 6.332 1 95.56 288 LEU A CA 1
ATOM 2257 C C . LEU A 1 288 ? -1.09 41.156 6.637 1 95.56 288 LEU A C 1
ATOM 2259 O O . LEU A 1 288 ? -1.859 40.969 7.586 1 95.56 288 LEU A O 1
ATOM 2263 N N . GLU A 1 289 ? -0.713 40.219 5.93 1 95 289 GLU A N 1
ATOM 2264 C CA . GLU A 1 289 ? -1.184 38.875 6.168 1 95 289 GLU A CA 1
ATOM 2265 C C . GLU A 1 289 ? -0.677 38.344 7.504 1 95 289 GLU A C 1
ATOM 2267 O O . GLU A 1 289 ? -1.398 37.625 8.211 1 95 289 GLU A O 1
ATOM 2272 N N . TYR A 1 290 ? 0.545 38.562 7.777 1 97.19 290 TYR A N 1
ATOM 2273 C CA . TYR A 1 290 ? 1.092 38.125 9.062 1 97.19 290 TYR A CA 1
ATOM 2274 C C . TYR A 1 290 ? 0.335 38.781 10.219 1 97.19 290 TYR A C 1
ATOM 2276 O O . TYR A 1 290 ? 0.097 38.156 11.242 1 97.19 290 TYR A O 1
ATOM 2284 N N . TYR A 1 291 ? -0.009 40.062 10.008 1 96.94 291 TYR A N 1
ATOM 2285 C CA . TYR A 1 291 ? -0.826 40.688 11.031 1 96.94 291 TYR A CA 1
ATOM 2286 C C . TYR A 1 291 ? -2.174 40 11.172 1 96.94 291 TYR A C 1
ATOM 2288 O O . TYR A 1 291 ? -2.635 39.75 12.281 1 96.94 291 TYR A O 1
ATOM 2296 N N . GLN A 1 292 ? -2.771 39.688 10.078 1 96.44 292 GLN A N 1
ATOM 2297 C CA . GLN A 1 292 ? -4.109 39.125 10.07 1 96.44 292 GLN A CA 1
ATOM 2298 C C . GLN A 1 292 ? -4.117 37.719 10.727 1 96.44 292 GLN A C 1
ATOM 2300 O O . GLN A 1 292 ? -4.906 37.469 11.633 1 96.44 292 GLN A O 1
ATOM 2305 N N . TYR A 1 293 ? -3.186 36.875 10.336 1 96.38 293 TYR A N 1
ATOM 2306 C CA . TYR A 1 293 ? -3.311 35.438 10.68 1 96.38 293 TYR A CA 1
ATOM 2307 C C . TYR A 1 293 ? -2.42 35.094 11.859 1 96.38 293 TYR A C 1
ATOM 2309 O O . TYR A 1 293 ? -2.68 34.125 12.578 1 96.38 293 TYR A O 1
ATOM 2317 N N . VAL A 1 294 ? -1.37 35.844 12.07 1 97.31 294 VAL A N 1
ATOM 2318 C CA . VAL A 1 294 ? -0.457 35.5 13.164 1 97.31 294 VAL A CA 1
ATOM 2319 C C . VAL A 1 294 ? -0.73 36.438 14.352 1 97.31 294 VAL A C 1
ATOM 2321 O O . VAL A 1 294 ? -1.135 35.969 15.422 1 97.31 294 VAL A O 1
ATOM 2324 N N . ILE A 1 295 ? -0.649 37.719 14.141 1 97.06 295 ILE A N 1
ATOM 2325 C CA . ILE A 1 295 ? -0.641 38.656 15.266 1 97.06 295 ILE A CA 1
ATOM 2326 C C . ILE A 1 295 ? -2.047 38.781 15.852 1 97.06 295 ILE A C 1
ATOM 2328 O O . ILE A 1 295 ? -2.236 38.625 17.062 1 97.06 295 ILE A O 1
ATOM 2332 N N . PHE A 1 296 ? -3.008 39.062 15.023 1 95.69 296 PHE A N 1
ATOM 2333 C CA . PHE A 1 296 ? -4.355 39.188 15.562 1 95.69 296 PHE A CA 1
ATOM 2334 C C . PHE A 1 296 ? -4.879 37.844 16.062 1 95.69 296 PHE A C 1
ATOM 2336 O O . PHE A 1 296 ? -5.648 37.781 17.016 1 95.69 296 PHE A O 1
ATOM 2343 N N . GLY A 1 297 ? -4.465 36.75 15.43 1 95.06 297 GLY A N 1
ATOM 2344 C CA . GLY A 1 297 ? -4.77 35.438 15.969 1 95.06 297 GLY A CA 1
ATOM 2345 C C . GLY A 1 297 ? -4.168 35.188 17.344 1 95.06 297 GLY A C 1
ATOM 2346 O O . GLY A 1 297 ? -4.84 34.688 18.234 1 95.06 297 GLY A O 1
ATOM 2347 N N . ALA A 1 298 ? -2.885 35.562 17.453 1 96.06 298 ALA A N 1
ATOM 2348 C CA . ALA A 1 298 ? -2.195 35.406 18.734 1 96.06 298 ALA A CA 1
ATOM 2349 C C . ALA A 1 298 ? -2.836 36.281 19.812 1 96.06 298 ALA A C 1
ATOM 2351 O O . ALA A 1 298 ? -2.939 35.875 20.969 1 96.06 298 ALA A O 1
ATOM 2352 N N . LEU A 1 299 ? -3.213 37.469 19.391 1 93.75 299 LEU A N 1
ATOM 2353 C CA . LEU A 1 299 ? -3.895 38.344 20.328 1 93.75 299 LEU A CA 1
ATOM 2354 C C . LEU A 1 299 ? -5.188 37.719 20.828 1 93.75 299 LEU A C 1
ATOM 2356 O O . LEU A 1 299 ? -5.473 37.781 22.031 1 93.75 299 LEU A O 1
ATOM 2360 N N . GLU A 1 300 ? -5.934 37.188 19.938 1 91.44 300 GLU A N 1
ATOM 2361 C CA . GLU A 1 300 ? -7.191 36.5 20.266 1 91.44 300 GLU A CA 1
ATOM 2362 C C . GLU A 1 300 ? -6.977 35.406 21.281 1 91.44 300 GLU A C 1
ATOM 2364 O O . GLU A 1 300 ? -7.82 35.156 22.156 1 91.44 300 GLU A O 1
ATOM 2369 N N . GLN A 1 301 ? -5.828 34.719 21.219 1 92.25 301 GLN A N 1
ATOM 2370 C CA . GLN A 1 301 ? -5.559 33.562 22.062 1 92.25 301 GLN A CA 1
ATOM 2371 C C . GLN A 1 301 ? -4.789 33.969 23.312 1 92.25 301 GLN A C 1
ATOM 2373 O O . GLN A 1 301 ? -4.434 33.125 24.125 1 92.25 301 GLN A O 1
ATOM 2378 N N . GLY A 1 302 ? -4.469 35.219 23.484 1 91.31 302 GLY A N 1
ATOM 2379 C CA . GLY A 1 302 ? -3.727 35.688 24.656 1 91.31 302 GLY A CA 1
ATOM 2380 C C . GLY A 1 302 ? -2.275 35.25 24.656 1 91.31 302 GLY A C 1
ATOM 2381 O O . GLY A 1 302 ? -1.711 34.969 25.703 1 91.31 302 GLY A O 1
ATOM 2382 N N . LEU A 1 303 ? -1.672 35.219 23.406 1 93.88 303 LEU A N 1
ATOM 2383 C CA . LEU A 1 303 ? -0.333 34.656 23.312 1 93.88 303 LEU A CA 1
ATOM 2384 C C . LEU A 1 303 ? 0.725 35.75 23.297 1 93.88 303 LEU A C 1
ATOM 2386 O O . LEU A 1 303 ? 1.916 35.469 23.453 1 93.88 303 LEU A O 1
ATOM 2390 N N . ILE A 1 304 ? 0.303 37 23.094 1 93.25 304 ILE A N 1
ATOM 2391 C CA . ILE A 1 304 ? 1.257 38.094 23.094 1 93.25 304 ILE A CA 1
ATOM 2392 C C . ILE A 1 304 ? 1.553 38.531 24.516 1 93.25 304 ILE A C 1
ATOM 2394 O O . ILE A 1 304 ? 0.72 39.188 25.172 1 93.25 304 ILE A O 1
ATOM 2398 N N . ARG A 1 305 ? 2.676 38.375 24.953 1 89.69 305 ARG A N 1
ATOM 2399 C CA . ARG A 1 305 ? 3.037 38.531 26.359 1 89.69 305 ARG A CA 1
ATOM 2400 C C . ARG A 1 305 ? 3.285 39.969 26.719 1 89.69 305 ARG A C 1
ATOM 2402 O O . ARG A 1 305 ? 3.078 40.406 27.859 1 89.69 305 ARG A O 1
ATOM 2409 N N . SER A 1 306 ? 3.791 40.719 25.781 1 85.38 306 SER A N 1
ATOM 2410 C CA . SER A 1 306 ? 4.148 42.094 26.016 1 85.38 306 SER A CA 1
ATOM 2411 C C . SER A 1 306 ? 2.906 42.969 26.234 1 85.38 306 SER A C 1
ATOM 2413 O O . SER A 1 306 ? 3.008 44.125 26.672 1 85.38 306 SER A O 1
ATOM 2415 N N . LEU A 1 307 ? 1.798 42.438 25.953 1 83.56 307 LEU A N 1
ATOM 2416 C CA . LEU A 1 307 ? 0.554 43.188 26.109 1 83.56 307 LEU A CA 1
ATOM 2417 C C . LEU A 1 307 ? -0.229 42.688 27.312 1 83.56 307 LEU A C 1
ATOM 2419 O O . LEU A 1 307 ? -0.275 41.469 27.578 1 83.56 307 LEU A O 1
ATOM 2423 N N . PRO A 1 308 ? -0.686 43.781 28.047 1 71.5 308 PRO A N 1
ATOM 2424 C CA . PRO A 1 308 ? -1.557 43.344 29.156 1 71.5 308 PRO A CA 1
ATOM 2425 C C . PRO A 1 308 ? -2.826 42.656 28.672 1 71.5 308 PRO A C 1
ATOM 2427 O O . PRO A 1 308 ? -3.287 42.906 27.547 1 71.5 308 PRO A O 1
ATOM 2430 N N . SER A 1 309 ? -3.297 41.875 29.516 1 66.25 309 SER A N 1
ATOM 2431 C CA . SER A 1 309 ? -4.445 41.031 29.172 1 66.25 309 SER A CA 1
ATOM 2432 C C . SER A 1 309 ? -5.691 41.875 28.938 1 66.25 309 SER A C 1
ATOM 2434 O O . SER A 1 309 ? -6.613 41.469 28.234 1 66.25 309 SER A O 1
ATOM 2436 N N . ASP A 1 310 ? -5.582 43.062 29.375 1 63.75 310 ASP A N 1
ATOM 2437 C CA . ASP A 1 310 ? -6.809 43.875 29.359 1 63.75 310 ASP A CA 1
ATOM 2438 C C . ASP A 1 310 ? -6.797 44.875 28.219 1 63.75 310 ASP A C 1
ATOM 2440 O O . ASP A 1 310 ? -7.734 45.656 28.062 1 63.75 310 ASP A O 1
ATOM 2444 N N . ILE A 1 311 ? -5.832 44.812 27.516 1 66.12 311 ILE A N 1
ATOM 2445 C CA . ILE A 1 311 ? -5.785 45.75 26.406 1 66.12 311 ILE A CA 1
ATOM 2446 C C . ILE A 1 311 ? -6.688 45.281 25.281 1 66.12 311 ILE A C 1
ATOM 2448 O O . ILE A 1 311 ? -6.727 44.062 24.969 1 66.12 311 ILE A O 1
ATOM 2452 N N . ASN A 1 312 ? -7.539 46.344 24.938 1 69.31 312 ASN A N 1
ATOM 2453 C CA . ASN A 1 312 ? -8.445 46.062 23.828 1 69.31 312 ASN A CA 1
ATOM 2454 C C . ASN A 1 312 ? -7.832 46.5 22.5 1 69.31 312 ASN A C 1
ATOM 2456 O O . ASN A 1 312 ? -7.746 47.688 22.188 1 69.31 312 ASN A O 1
ATOM 2460 N N . GLY A 1 313 ? -6.906 45.625 21.891 1 81.56 313 GLY A N 1
ATOM 2461 C CA . GLY A 1 313 ? -6.379 45.938 20.562 1 81.56 313 GLY A CA 1
ATOM 2462 C C . GLY A 1 313 ? -4.871 45.781 20.469 1 81.56 313 GLY A C 1
ATOM 2463 O O . GLY A 1 313 ? -4.227 45.344 21.438 1 81.56 313 GLY A O 1
ATOM 2464 N N . LEU A 1 314 ? -4.406 46.094 19.297 1 87.44 314 LEU A N 1
ATOM 2465 C CA . LEU A 1 314 ? -2.982 46 19 1 87.44 314 LEU A CA 1
ATOM 2466 C C . LEU A 1 314 ? -2.35 47.375 18.875 1 87.44 314 LEU A C 1
ATOM 2468 O O . LEU A 1 314 ? -2.684 48.125 17.969 1 87.44 314 LEU A O 1
ATOM 2472 N N . PRO A 1 315 ? -1.559 47.656 19.828 1 86.5 315 PRO A N 1
ATOM 2473 C CA . PRO A 1 315 ? -0.874 48.969 19.719 1 86.5 315 PRO A CA 1
ATOM 2474 C C . PRO A 1 315 ? 0.169 48.969 18.609 1 86.5 315 PRO A C 1
ATOM 2476 O O . PRO A 1 315 ? 1.007 48.094 18.516 1 86.5 315 PRO A O 1
ATOM 2479 N N . ILE A 1 316 ? 0.031 49.969 17.688 1 87.31 316 ILE A N 1
ATOM 2480 C CA . ILE A 1 316 ? 1.012 50.281 16.641 1 87.31 316 ILE A CA 1
ATOM 2481 C C . ILE A 1 316 ? 1.303 51.75 16.594 1 87.31 316 ILE A C 1
ATOM 2483 O O . ILE A 1 316 ? 0.382 52.594 16.5 1 87.31 316 ILE A O 1
ATOM 2487 N N . PRO A 1 317 ? 2.592 52.094 16.688 1 74.56 317 PRO A N 1
ATOM 2488 C CA . PRO A 1 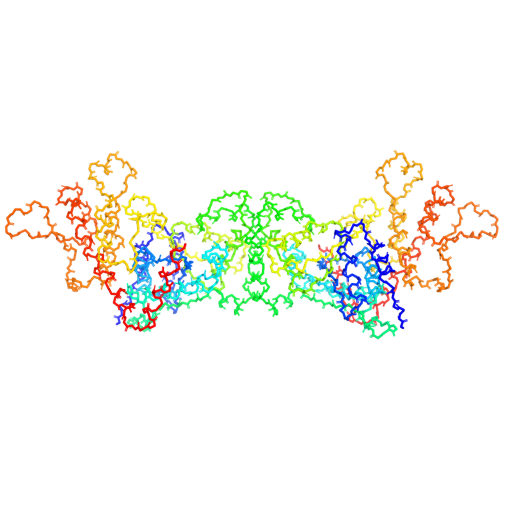317 ? 2.898 53.531 16.641 1 74.56 317 PRO A CA 1
ATOM 2489 C C . PRO A 1 317 ? 2.539 54.156 15.297 1 74.56 317 PRO A C 1
ATOM 2491 O O . PRO A 1 317 ? 2.525 53.469 14.273 1 74.56 317 PRO A O 1
ATOM 2494 N N . HIS A 1 318 ? 1.972 55.406 15.234 1 65.25 318 HIS A N 1
ATOM 2495 C CA . HIS A 1 318 ? 1.639 56.125 14 1 65.25 318 HIS A CA 1
ATOM 2496 C C . HIS A 1 318 ? 2.875 56.781 13.391 1 65.25 318 HIS A C 1
ATOM 2498 O O . HIS A 1 318 ? 3.838 57.094 14.102 1 65.25 318 HIS A O 1
ATOM 2504 N N . ALA A 1 319 ? 2.996 56.812 11.875 1 55.56 319 ALA A N 1
ATOM 2505 C CA . ALA A 1 319 ? 4.074 57.438 11.102 1 55.56 319 ALA A CA 1
ATOM 2506 C C . ALA A 1 319 ? 4.332 58.875 11.578 1 55.56 319 ALA A C 1
ATOM 2508 O O . ALA A 1 319 ? 5.484 59.312 11.664 1 55.56 319 ALA A O 1
ATOM 2509 N N . SER A 1 320 ? 3.334 59.875 11.078 1 48 320 SER A N 1
ATOM 2510 C CA . SER A 1 320 ? 3.512 61.312 11.133 1 48 320 SER A CA 1
ATOM 2511 C C . SER A 1 320 ? 3.924 61.781 12.523 1 48 320 SER A C 1
ATOM 2513 O O . SER A 1 320 ? 3.936 62.969 12.812 1 48 320 SER A O 1
ATOM 2515 N N . LEU A 1 321 ? 4.016 61.031 13.602 1 42.81 321 LEU A N 1
ATOM 2516 C CA . LEU A 1 321 ? 3.861 61.781 14.859 1 42.81 321 LEU A CA 1
ATOM 2517 C C . LEU A 1 321 ? 5.113 62.594 15.164 1 42.81 321 LEU A C 1
ATOM 2519 O O . LEU A 1 321 ? 6.156 62.031 15.5 1 42.81 321 LEU A O 1
ATOM 2523 N N . THR A 1 322 ? 5.473 63.594 14.594 1 38.78 322 THR A N 1
ATOM 2524 C CA . THR A 1 322 ? 6.234 64.75 15.078 1 38.78 322 THR A CA 1
ATOM 2525 C C . THR A 1 322 ? 5.961 65 16.562 1 38.78 322 THR A C 1
ATOM 2527 O O . THR A 1 322 ? 6.785 65.562 17.25 1 38.78 322 THR A O 1
ATOM 2530 N N . SER A 1 323 ? 4.656 65.5 17.031 1 41.38 323 SER A N 1
ATOM 2531 C CA . SER A 1 323 ? 4.328 66 18.359 1 41.38 323 SER A CA 1
ATOM 2532 C C . SER A 1 323 ? 4.383 64.938 19.422 1 41.38 323 SER A C 1
ATOM 2534 O O . SER A 1 323 ? 4.117 63.75 19.109 1 41.38 323 SER A O 1
ATOM 2536 N N . ALA A 1 324 ? 5.074 65.188 20.562 1 43.91 324 ALA A N 1
ATOM 2537 C CA . ALA A 1 324 ? 5.328 64.438 21.828 1 43.91 324 ALA A CA 1
ATOM 2538 C C . ALA A 1 324 ? 4.23 63.438 22.125 1 43.91 324 ALA A C 1
ATOM 2540 O O . ALA A 1 324 ? 4.426 62.531 22.922 1 43.91 324 ALA A O 1
ATOM 2541 N N . ALA A 1 325 ? 2.971 63.75 22.016 1 41.38 325 ALA A N 1
ATOM 2542 C CA . ALA A 1 325 ? 1.805 63 22.469 1 41.38 325 ALA A CA 1
ATOM 2543 C C . ALA A 1 325 ? 1.433 61.906 21.469 1 41.38 325 ALA A C 1
ATOM 2545 O O . ALA A 1 325 ? 0.395 62 20.797 1 41.38 325 ALA A O 1
ATOM 2546 N N . SER A 1 326 ? 2.203 61.406 20.516 1 42.62 326 SER A N 1
ATOM 2547 C CA . SER A 1 326 ? 1.925 60.469 19.438 1 42.62 326 SER A CA 1
ATOM 2548 C C . SER A 1 326 ? 1.259 59.188 19.969 1 42.62 326 SER A C 1
ATOM 2550 O O . SER A 1 326 ? 1.913 58.344 20.594 1 42.62 326 SER A O 1
ATOM 2552 N N . THR A 1 327 ? 0.161 59.156 20.406 1 46.53 327 THR A N 1
ATOM 2553 C CA . THR A 1 327 ? -0.703 58.094 20.875 1 46.53 327 THR A CA 1
ATOM 2554 C C . THR A 1 327 ? -0.789 56.969 19.828 1 46.53 327 THR A C 1
ATOM 2556 O O . THR A 1 327 ? -1.215 57.219 18.703 1 46.53 327 THR A O 1
ATOM 2559 N N . GLY A 1 328 ? 0.169 56.219 19.5 1 58.88 328 GLY A N 1
ATOM 2560 C CA . GLY A 1 328 ? 0.015 55 18.703 1 58.88 328 GLY A CA 1
ATOM 2561 C C . GLY A 1 328 ? -1.418 54.531 18.641 1 58.88 328 GLY A C 1
ATOM 2562 O O . GLY A 1 328 ? -2.256 54.906 19.453 1 58.88 328 GLY A O 1
ATOM 2563 N N . GLY A 1 329 ? -1.812 54.25 17.312 1 76.62 329 GLY A N 1
ATOM 2564 C CA . GLY A 1 329 ? -3.164 53.719 17.203 1 76.62 329 GLY A CA 1
ATOM 2565 C C . GLY A 1 329 ? -3.324 52.344 17.812 1 76.62 329 GLY A C 1
ATOM 2566 O O . GLY A 1 329 ? -2.338 51.625 18.031 1 76.62 329 GLY A O 1
ATOM 2567 N N . GLN A 1 330 ? -4.387 52.188 18.453 1 84.31 330 GLN A N 1
ATOM 2568 C CA . GLN A 1 330 ? -4.836 50.875 18.891 1 84.31 330 GLN A CA 1
ATOM 2569 C C . GLN A 1 330 ? -5.895 50.312 17.953 1 84.31 330 GLN A C 1
ATOM 2571 O O . GLN A 1 330 ? -6.914 50.938 17.703 1 84.31 330 GLN A O 1
ATOM 2576 N N . TYR A 1 331 ? -5.461 49.156 17.438 1 92.56 331 TYR A N 1
ATOM 2577 C CA . TYR A 1 331 ? -6.375 48.562 16.484 1 92.56 331 TYR A CA 1
ATOM 2578 C C . TYR A 1 331 ? -7.047 47.312 17.062 1 92.56 331 TYR A C 1
ATOM 2580 O O . TYR A 1 331 ? -6.371 46.344 17.406 1 92.56 331 TYR A O 1
ATOM 2588 N N . GLU A 1 332 ? -8.32 47.312 17.062 1 89.44 332 GLU A N 1
ATOM 2589 C CA . GLU A 1 332 ? -9.086 46.219 17.703 1 89.44 332 GLU A CA 1
ATOM 2590 C C . GLU A 1 332 ? -9.266 45.031 16.766 1 89.44 332 GLU A C 1
ATOM 2592 O O . GLU A 1 332 ? -9.602 43.938 17.219 1 89.44 332 GLU A O 1
ATOM 2597 N N . SER A 1 333 ? -9.094 45.312 15.523 1 93.31 333 SER A N 1
ATOM 2598 C CA . SER A 1 333 ? -9.258 44.25 14.531 1 93.31 333 SER A CA 1
ATOM 2599 C C . SER A 1 333 ? -8.281 44.438 13.367 1 93.31 333 SER A C 1
ATOM 2601 O O . SER A 1 333 ? -7.715 45.5 13.188 1 93.31 333 SER A O 1
ATOM 2603 N N . PHE A 1 334 ? -8.125 43.344 12.688 1 95.06 334 PHE A N 1
ATOM 2604 C CA . PHE A 1 334 ? -7.293 43.438 11.492 1 95.06 334 PHE A CA 1
ATOM 2605 C C . PHE A 1 334 ? -7.887 44.406 10.484 1 95.06 334 PHE A C 1
ATOM 2607 O O . PHE A 1 334 ? -7.156 45.156 9.836 1 95.06 334 PHE A O 1
ATOM 2614 N N . GLU A 1 335 ? -9.172 44.344 10.32 1 95.38 335 GLU A N 1
ATOM 2615 C CA . GLU A 1 335 ? -9.852 45.25 9.375 1 95.38 335 GLU A CA 1
ATOM 2616 C C . GLU A 1 335 ? -9.523 46.688 9.672 1 95.38 335 GLU A C 1
ATOM 2618 O O . GLU A 1 335 ? -9.305 47.5 8.75 1 95.38 335 GLU A O 1
ATOM 2623 N N . ALA A 1 336 ? -9.492 47 10.914 1 94.62 336 ALA A N 1
ATOM 2624 C CA . ALA A 1 336 ? -9.172 48.375 11.312 1 94.62 336 ALA A CA 1
ATOM 2625 C C . ALA A 1 336 ? -7.738 48.719 10.938 1 94.62 336 ALA A C 1
ATOM 2627 O O . ALA A 1 336 ? -7.465 49.844 10.477 1 94.62 336 ALA A O 1
ATOM 2628 N N . LEU A 1 337 ? -6.883 47.812 11.141 1 94.88 337 LEU A N 1
ATOM 2629 C CA . LEU A 1 337 ? -5.48 48.031 10.797 1 94.88 337 LEU A CA 1
ATOM 2630 C C . LEU A 1 337 ? -5.309 48.156 9.281 1 94.88 337 LEU A C 1
ATOM 2632 O O . LEU A 1 337 ? -4.594 49.062 8.82 1 94.88 337 LEU A O 1
ATOM 2636 N N . GLU A 1 338 ? -5.914 47.281 8.562 1 95.06 338 GLU A N 1
ATOM 2637 C CA . GLU A 1 338 ? -5.84 47.312 7.102 1 95.06 338 GLU A CA 1
ATOM 2638 C C . GLU A 1 338 ? -6.379 48.625 6.555 1 95.06 338 GLU A C 1
ATOM 2640 O O . GLU A 1 338 ? -5.793 49.219 5.637 1 95.06 338 GLU A O 1
ATOM 2645 N N . LYS A 1 339 ? -7.465 49.062 7.109 1 94.38 339 LYS A N 1
ATOM 2646 C CA . LYS A 1 339 ? -8.047 50.344 6.703 1 94.38 339 LYS A CA 1
ATOM 2647 C C . LYS A 1 339 ? -7.062 51.469 6.938 1 94.38 339 LYS A C 1
ATOM 2649 O O . LYS A 1 339 ? -6.926 52.375 6.094 1 94.38 339 LYS A O 1
ATOM 2654 N N . ALA A 1 340 ? -6.449 51.469 8.086 1 93 340 ALA A N 1
ATOM 2655 C CA . ALA A 1 340 ? -5.469 52.5 8.414 1 93 340 ALA A CA 1
ATOM 2656 C C . ALA A 1 340 ? -4.301 52.469 7.434 1 93 340 ALA A C 1
ATOM 2658 O O . ALA A 1 340 ? -3.791 53.531 7.035 1 93 340 ALA A O 1
ATOM 2659 N N . TYR A 1 341 ? -3.887 51.344 7.051 1 94.12 341 TYR A N 1
ATOM 2660 C CA . TYR A 1 341 ? -2.797 51.219 6.09 1 94.12 341 TYR A CA 1
ATOM 2661 C C . TYR A 1 341 ? -3.215 51.719 4.719 1 94.12 341 TYR A C 1
ATOM 2663 O O . TYR A 1 341 ? -2.465 52.469 4.07 1 94.12 341 TYR A O 1
ATOM 2671 N N . MET A 1 342 ? -4.391 51.344 4.301 1 93.06 342 MET A N 1
ATOM 2672 C CA . MET A 1 342 ? -4.902 51.75 2.996 1 93.06 342 MET A CA 1
ATOM 2673 C C . MET A 1 342 ? -5.098 53.281 2.943 1 93.06 342 MET A C 1
ATOM 2675 O O . MET A 1 342 ? -4.98 53.875 1.878 1 93.06 342 MET A O 1
ATOM 2679 N N . ALA A 1 343 ? -5.289 53.844 4.074 1 92.19 343 ALA A N 1
ATOM 2680 C CA . ALA A 1 343 ? -5.461 55.281 4.172 1 92.19 343 ALA A CA 1
ATOM 2681 C C . ALA A 1 343 ? -4.113 55.969 4.328 1 92.19 343 ALA A C 1
ATOM 2683 O O . ALA A 1 343 ? -4.059 57.188 4.512 1 92.19 343 ALA A O 1
ATOM 2684 N N . GLU A 1 344 ? -3.031 55.188 4.387 1 90.31 344 GLU A N 1
ATOM 2685 C CA . GLU A 1 344 ? -1.66 55.688 4.457 1 90.31 344 GLU A CA 1
ATOM 2686 C C . GLU A 1 344 ? -1.375 56.344 5.805 1 90.31 344 GLU A C 1
ATOM 2688 O O . GLU A 1 344 ? -0.539 57.219 5.902 1 90.31 344 GLU A O 1
ATOM 2693 N N . GLU A 1 345 ? -2.158 55.875 6.762 1 89 345 GLU A N 1
ATOM 2694 C CA . GLU A 1 345 ? -1.891 56.312 8.125 1 89 345 GLU A CA 1
ATOM 2695 C C . GLU A 1 345 ? -0.727 55.531 8.742 1 89 345 GLU A C 1
ATOM 2697 O O . GLU A 1 345 ? -0.146 55.969 9.742 1 89 345 GLU A O 1
ATOM 2702 N N . LEU A 1 346 ? -0.519 54.438 8.18 1 91.56 346 LEU A N 1
ATOM 2703 C CA . LEU A 1 346 ? 0.604 53.562 8.555 1 91.56 346 LEU A CA 1
ATOM 2704 C C . LEU A 1 346 ? 1.544 53.375 7.375 1 91.56 346 LEU A C 1
ATOM 2706 O O . LEU A 1 346 ? 1.095 53.219 6.234 1 91.56 346 LEU A O 1
ATOM 2710 N N . THR A 1 347 ? 2.848 53.438 7.703 1 91.06 347 THR A N 1
ATOM 2711 C CA . THR A 1 347 ? 3.832 53.188 6.656 1 91.06 347 THR A CA 1
ATOM 2712 C C . THR A 1 347 ? 4.359 51.781 6.73 1 91.06 347 THR A C 1
ATOM 2714 O O . THR A 1 347 ? 4.293 51.125 7.785 1 91.06 347 THR A O 1
ATOM 2717 N N . PRO A 1 348 ? 4.883 51.312 5.617 1 93.44 348 PRO A N 1
ATOM 2718 C CA . PRO A 1 348 ? 5.5 49.969 5.633 1 93.44 348 PRO A CA 1
ATOM 2719 C C . PRO A 1 348 ? 6.566 49.844 6.715 1 93.44 348 PRO A C 1
ATOM 2721 O O . PRO A 1 348 ? 6.652 48.781 7.363 1 93.44 348 PRO A O 1
ATOM 2724 N N . ASP A 1 349 ? 7.328 50.844 6.906 1 92.94 349 ASP A N 1
ATOM 2725 C CA . ASP A 1 349 ? 8.406 50.781 7.883 1 92.94 349 ASP A CA 1
ATOM 2726 C C . ASP A 1 349 ? 7.867 50.594 9.297 1 92.94 349 ASP A C 1
ATOM 2728 O O . ASP A 1 349 ? 8.414 49.812 10.07 1 92.94 349 ASP A O 1
ATOM 2732 N N . ILE A 1 350 ? 6.816 51.312 9.641 1 92.44 350 ILE A N 1
ATOM 2733 C CA . ILE A 1 350 ? 6.203 51.219 10.961 1 92.44 350 ILE A CA 1
ATOM 2734 C C . ILE A 1 350 ? 5.605 49.812 11.141 1 92.44 350 ILE A C 1
ATOM 2736 O O . ILE A 1 350 ? 5.781 49.188 12.188 1 92.44 350 ILE A O 1
ATOM 2740 N N . LEU A 1 351 ? 4.922 49.344 10.172 1 94.94 351 LEU A N 1
ATOM 2741 C CA . LEU A 1 351 ? 4.32 48.031 10.234 1 94.94 351 LEU A CA 1
ATOM 2742 C C . LEU A 1 351 ? 5.387 46.938 10.414 1 94.94 351 LEU A C 1
ATOM 2744 O O . LEU A 1 351 ? 5.234 46.062 11.242 1 94.94 351 LEU A O 1
ATOM 2748 N N . LYS A 1 352 ? 6.414 47.062 9.641 1 96.12 352 LYS A N 1
ATOM 2749 C CA . LYS A 1 352 ? 7.48 46.062 9.703 1 96.12 352 LYS A CA 1
ATOM 2750 C C . LYS A 1 352 ? 8.164 46.062 11.062 1 96.12 352 LYS A C 1
ATOM 2752 O O . LYS A 1 352 ? 8.383 45 11.664 1 96.12 352 LYS A O 1
ATOM 2757 N N . THR A 1 353 ? 8.492 47.219 11.508 1 94.94 353 THR A N 1
ATOM 2758 C CA . THR A 1 353 ? 9.195 47.344 12.781 1 94.94 353 THR A CA 1
ATOM 2759 C C . THR A 1 353 ? 8.352 46.781 13.922 1 94.94 353 THR A C 1
ATOM 2761 O O . THR A 1 353 ? 8.852 46.062 14.789 1 94.94 353 THR A O 1
ATOM 2764 N N . SER A 1 354 ? 7.066 47.125 13.953 1 94.56 354 SER A N 1
ATOM 2765 C CA . SER A 1 354 ? 6.176 46.594 14.977 1 94.56 354 SER A CA 1
ATOM 2766 C C . SER A 1 354 ? 6.02 45.094 14.859 1 94.56 354 SER A C 1
ATOM 2768 O O . SER A 1 354 ? 5.992 44.375 15.859 1 94.56 354 SER A O 1
ATOM 2770 N N . LEU A 1 355 ? 5.922 44.656 13.641 1 97.19 355 LEU A N 1
ATOM 2771 C CA . LEU A 1 355 ? 5.758 43.219 13.398 1 97.19 355 LEU A CA 1
ATOM 2772 C C . LEU A 1 355 ? 6.949 42.438 13.953 1 97.19 355 LEU A C 1
ATOM 2774 O O . LEU A 1 355 ? 6.777 41.344 14.523 1 97.19 355 LEU A O 1
ATOM 2778 N N . ILE A 1 356 ? 8.156 42.969 13.734 1 97.5 356 ILE A N 1
ATOM 2779 C CA . ILE A 1 356 ? 9.375 42.312 14.219 1 97.5 356 ILE A CA 1
ATOM 2780 C C . ILE A 1 356 ? 9.25 42.031 15.719 1 97.5 356 ILE A C 1
ATOM 2782 O O . ILE A 1 356 ? 9.523 40.938 16.188 1 97.5 356 ILE A O 1
ATOM 2786 N N . HIS A 1 357 ? 8.734 43 16.438 1 95.56 357 HIS A N 1
ATOM 2787 C CA . HIS A 1 357 ? 8.656 42.875 17.875 1 95.56 357 HIS A CA 1
ATOM 2788 C C . HIS A 1 357 ? 7.57 41.875 18.297 1 95.56 357 HIS A C 1
ATOM 2790 O O . HIS A 1 357 ? 7.758 41.125 19.234 1 95.56 357 HIS A O 1
ATOM 2796 N N . TYR A 1 358 ? 6.465 41.969 17.672 1 96.62 358 TYR A N 1
ATOM 2797 C CA . TYR A 1 358 ? 5.391 41.031 18 1 96.62 358 TYR A CA 1
ATOM 2798 C C . TYR A 1 358 ? 5.789 39.594 17.672 1 96.62 358 TYR A C 1
ATOM 2800 O O . TYR A 1 358 ? 5.484 38.688 18.422 1 96.62 358 TYR A O 1
ATOM 2808 N N . LEU A 1 359 ? 6.473 39.438 16.531 1 98.06 359 LEU A N 1
ATOM 2809 C CA . LEU A 1 359 ? 6.938 38.094 16.172 1 98.06 359 LEU A CA 1
ATOM 2810 C C . LEU A 1 359 ? 7.957 37.594 17.172 1 98.06 359 LEU A C 1
ATOM 2812 O O . LEU A 1 359 ? 7.914 36.406 17.562 1 98.06 359 LEU A O 1
ATOM 2816 N N . ASP A 1 360 ? 8.844 38.438 17.562 1 97.69 360 ASP A N 1
ATOM 2817 C CA . ASP A 1 360 ? 9.836 38 18.531 1 97.69 360 ASP A CA 1
ATOM 2818 C C . ASP A 1 360 ? 9.18 37.656 19.875 1 97.69 360 ASP A C 1
ATOM 2820 O O . ASP A 1 360 ? 9.633 36.75 20.562 1 97.69 360 ASP A O 1
ATOM 2824 N N . ASP A 1 361 ? 8.18 38.406 20.234 1 97.06 361 ASP A N 1
ATOM 2825 C CA . ASP A 1 361 ? 7.434 38.125 21.453 1 97.06 361 ASP A CA 1
ATOM 2826 C C . ASP A 1 361 ? 6.82 36.719 21.406 1 97.06 361 ASP A C 1
ATOM 2828 O O . ASP A 1 361 ? 6.773 36.031 22.422 1 97.06 361 ASP A O 1
ATOM 2832 N N . LEU A 1 362 ? 6.383 36.344 20.297 1 98.06 362 LEU A N 1
ATOM 2833 C CA . LEU A 1 362 ? 5.73 35.062 20.109 1 98.06 362 LEU A CA 1
ATOM 2834 C C . LEU A 1 362 ? 6.758 33.938 20.047 1 98.06 362 LEU A C 1
ATOM 2836 O O . LEU A 1 362 ? 6.48 32.812 20.484 1 98.06 362 LEU A O 1
ATOM 2840 N N . ILE A 1 363 ? 7.996 34.188 19.5 1 98.19 363 ILE A N 1
ATOM 2841 C CA . ILE A 1 363 ? 8.977 33.125 19.219 1 98.19 363 ILE A CA 1
ATOM 2842 C C . ILE A 1 363 ? 9.922 32.969 20.406 1 98.19 363 ILE A C 1
ATOM 2844 O O . ILE A 1 363 ? 10.43 31.891 20.656 1 98.19 363 ILE A O 1
ATOM 2848 N N . SER A 1 364 ? 10.078 34 21.219 1 97.31 364 SER A N 1
ATOM 2849 C CA . SER A 1 364 ? 11.023 34.031 22.328 1 97.31 364 SER A CA 1
ATOM 2850 C C . SER A 1 364 ? 10.734 32.875 23.312 1 97.31 364 SER A C 1
ATOM 2852 O O . SER A 1 364 ? 11.656 32.219 23.797 1 97.31 364 SER A O 1
ATOM 2854 N N . PRO A 1 365 ? 9.477 32.594 23.656 1 97.38 365 PRO A N 1
ATOM 2855 C CA . PRO A 1 365 ? 9.211 31.484 24.547 1 97.38 365 PRO A CA 1
ATOM 2856 C C . PRO A 1 365 ? 9.695 30.141 23.984 1 97.38 365 PRO A C 1
ATOM 2858 O O . PRO A 1 365 ? 10.078 29.25 24.75 1 97.38 365 PRO A O 1
ATOM 2861 N N . ILE A 1 366 ? 9.656 29.953 22.719 1 98.38 366 ILE A N 1
ATOM 2862 C CA . ILE A 1 366 ? 10.102 28.719 22.062 1 98.38 366 ILE A CA 1
ATOM 2863 C C . ILE A 1 366 ? 11.617 28.594 22.188 1 98.38 366 ILE A C 1
ATOM 2865 O O . ILE A 1 366 ? 12.133 27.531 22.531 1 98.38 366 ILE A O 1
ATOM 2869 N N . ARG A 1 367 ? 12.328 29.734 21.969 1 97.94 367 ARG A N 1
ATOM 2870 C CA . ARG A 1 367 ? 13.773 29.734 22.188 1 97.94 367 ARG A CA 1
ATOM 2871 C C . ARG A 1 367 ? 14.109 29.359 23.625 1 97.94 367 ARG A C 1
ATOM 2873 O O . ARG A 1 367 ? 15.008 28.562 23.859 1 97.94 367 ARG A O 1
ATOM 2880 N N . THR A 1 368 ? 13.383 29.969 24.531 1 98 368 THR A N 1
ATOM 2881 C CA . THR A 1 368 ? 13.602 29.688 25.953 1 98 368 THR A CA 1
ATOM 2882 C C . THR A 1 368 ? 13.336 28.234 26.281 1 98 368 THR A C 1
ATOM 2884 O O . THR A 1 368 ? 14.086 27.594 27.031 1 98 368 THR A O 1
ATOM 2887 N N . HIS A 1 369 ? 12.289 27.688 25.734 1 98.31 369 HIS A N 1
ATOM 2888 C CA . HIS A 1 369 ? 11.922 26.297 25.953 1 98.31 369 HIS A CA 1
ATOM 2889 C C . HIS A 1 369 ? 13.055 25.359 25.547 1 98.31 369 HIS A C 1
ATOM 2891 O O . HIS A 1 369 ? 13.445 24.484 26.312 1 98.31 369 HIS A O 1
ATOM 2897 N N . PHE A 1 370 ? 13.633 25.531 24.391 1 98.19 370 PHE A N 1
ATOM 2898 C CA . PHE A 1 370 ? 14.664 24.625 23.891 1 98.19 370 PHE A CA 1
ATOM 2899 C C . PHE A 1 370 ? 15.961 24.812 24.656 1 98.19 370 PHE A C 1
ATOM 2901 O O . PHE A 1 370 ? 16.844 23.953 24.625 1 98.19 370 PHE A O 1
ATOM 2908 N N . SER A 1 371 ? 16.078 25.938 25.422 1 97.62 371 SER A N 1
ATOM 2909 C CA . SER A 1 371 ? 17.266 26.188 26.219 1 97.62 371 SER A CA 1
ATOM 2910 C C . SER A 1 371 ? 17.062 25.734 27.672 1 97.62 371 SER A C 1
ATOM 2912 O O . SER A 1 371 ? 18 25.781 28.469 1 97.62 371 SER A O 1
ATOM 2914 N N . SER A 1 372 ? 15.961 25.219 27.984 1 97.88 372 SER A N 1
ATOM 2915 C CA . SER A 1 372 ? 15.578 25 29.375 1 97.88 372 SER A CA 1
ATOM 2916 C C . SER A 1 372 ? 16.203 23.719 29.938 1 97.88 372 SER A C 1
ATOM 2918 O O . SER A 1 372 ? 16.422 23.609 31.141 1 97.88 372 SER A O 1
ATOM 2920 N N . THR A 1 373 ? 16.344 22.688 29.156 1 98.19 373 THR A N 1
ATOM 2921 C CA . THR A 1 373 ? 16.969 21.453 29.594 1 98.19 373 THR A CA 1
ATOM 2922 C C . THR A 1 373 ? 18.031 21 28.594 1 98.19 373 THR A C 1
ATOM 2924 O O . THR A 1 373 ? 18.031 21.422 27.438 1 98.19 373 THR A O 1
ATOM 2927 N N . GLU A 1 374 ? 18.891 20.141 29.094 1 98 374 GLU A N 1
ATOM 2928 C CA . GLU A 1 374 ? 19.938 19.609 28.234 1 98 374 GLU A CA 1
ATOM 2929 C C . GLU A 1 374 ? 19.344 18.766 27.094 1 98 374 GLU A C 1
ATOM 2931 O O . GLU A 1 374 ? 19.844 18.812 25.969 1 98 374 GLU A O 1
ATOM 2936 N N . GLU A 1 375 ? 18.344 18.078 27.453 1 98.19 375 GLU A N 1
ATOM 2937 C CA . GLU A 1 375 ? 17.688 17.219 26.469 1 98.19 375 GLU A CA 1
ATOM 2938 C C . GLU A 1 375 ? 17.094 18.031 25.328 1 98.19 375 GLU A C 1
ATOM 2940 O O . GLU A 1 375 ? 17.219 17.672 24.156 1 98.19 375 GLU A O 1
ATOM 2945 N N . LEU A 1 376 ? 16.484 19.094 25.594 1 98.56 376 LEU A N 1
ATOM 2946 C CA . LEU A 1 376 ? 15.859 19.953 24.594 1 98.56 376 LEU A CA 1
ATOM 2947 C C . LEU A 1 376 ? 16.906 20.688 23.781 1 98.56 376 LEU A C 1
ATOM 2949 O O . LEU A 1 376 ? 16.75 20.875 22.562 1 98.56 376 LEU A O 1
ATOM 2953 N N . ARG A 1 377 ? 17.984 21.109 24.453 1 98.12 377 ARG A N 1
ATOM 2954 C CA . ARG A 1 377 ? 19.094 21.75 23.734 1 98.12 377 ARG A CA 1
ATOM 2955 C C . ARG A 1 377 ? 19.703 20.797 22.719 1 98.12 377 ARG A C 1
ATOM 2957 O O . ARG A 1 377 ? 20.016 21.203 21.594 1 98.12 377 ARG A O 1
ATOM 2964 N N . ARG A 1 378 ? 19.844 19.594 23.125 1 98.25 378 ARG A N 1
ATOM 2965 C CA . ARG A 1 378 ? 20.422 18.578 22.25 1 98.25 378 ARG A CA 1
ATOM 2966 C C . ARG A 1 378 ? 19.5 18.297 21.078 1 98.25 378 ARG A C 1
ATOM 2968 O O . ARG A 1 378 ? 19.953 18.125 19.938 1 98.25 378 ARG A O 1
ATOM 2975 N N . LEU A 1 379 ? 18.219 18.219 21.359 1 98.31 379 LEU A N 1
ATOM 2976 C CA . LEU A 1 379 ? 17.25 17.984 20.297 1 98.31 379 LEU A CA 1
ATOM 2977 C C . LEU A 1 379 ? 17.344 19.078 19.234 1 98.31 379 LEU A C 1
ATOM 2979 O O . LEU A 1 379 ? 17.359 18.781 18.047 1 98.31 379 LEU A O 1
ATOM 2983 N N . LEU A 1 380 ? 17.406 20.297 19.656 1 97.75 380 LEU A N 1
ATOM 2984 C CA . LEU A 1 380 ? 17.484 21.406 18.719 1 97.75 380 LEU A CA 1
ATOM 2985 C C . LEU A 1 380 ? 18.781 21.359 17.922 1 97.75 380 LEU A C 1
ATOM 2987 O O . LEU A 1 380 ? 18.797 21.641 16.719 1 97.75 380 LEU A O 1
ATOM 2991 N N . ALA A 1 381 ? 19.859 20.984 18.594 1 97.31 381 ALA A N 1
ATOM 2992 C CA . ALA A 1 381 ? 21.156 20.844 17.922 1 97.31 381 ALA A CA 1
ATOM 2993 C C . ALA A 1 381 ? 21.094 19.75 16.859 1 97.31 381 ALA A C 1
ATOM 2995 O O . ALA A 1 381 ? 21.656 19.922 15.766 1 97.31 381 ALA A O 1
ATOM 2996 N N . ASP A 1 382 ? 20.453 18.672 17.188 1 96.94 382 ASP A N 1
ATOM 2997 C CA . ASP A 1 382 ? 20.297 17.578 16.219 1 96.94 382 ASP A CA 1
ATOM 2998 C C . ASP A 1 382 ? 19.5 18.047 15 1 96.94 382 ASP A C 1
ATOM 3000 O O . ASP A 1 382 ? 19.828 17.672 13.875 1 96.94 382 ASP A O 1
ATOM 3004 N N . VAL A 1 383 ? 18.469 18.812 15.242 1 96.94 383 VAL A N 1
ATOM 3005 C CA . VAL A 1 383 ? 17.625 19.344 14.164 1 96.94 383 VAL A CA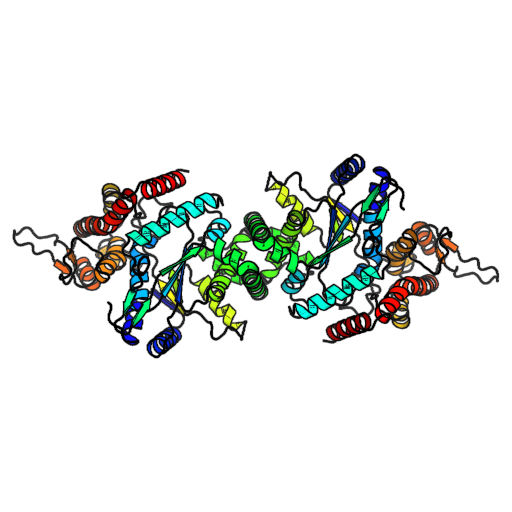 1
ATOM 3006 C C . VAL A 1 383 ? 18.469 20.234 13.242 1 96.94 383 VAL A C 1
ATOM 3008 O O . VAL A 1 383 ? 18.391 20.125 12.023 1 96.94 383 VAL A O 1
ATOM 3011 N N . HIS A 1 384 ? 19.266 21.125 13.828 1 95 384 HIS A N 1
ATOM 3012 C CA . HIS A 1 384 ? 20.094 22.031 13.039 1 95 384 HIS A CA 1
ATOM 3013 C C . HIS A 1 384 ? 21.156 21.281 12.258 1 95 384 HIS A C 1
ATOM 3015 O O . HIS A 1 384 ? 21.562 21.719 11.18 1 95 384 HIS A O 1
ATOM 3021 N N . ALA A 1 385 ? 21.516 20.156 12.781 1 93.88 385 ALA A N 1
ATOM 3022 C CA . ALA A 1 385 ? 22.531 19.328 12.109 1 93.88 385 ALA A CA 1
ATOM 3023 C C . ALA A 1 385 ? 21.938 18.625 10.891 1 93.88 385 ALA A C 1
ATOM 3025 O O . ALA A 1 385 ? 22.672 18.25 9.969 1 93.88 385 ALA A O 1
ATOM 3026 N N . LEU A 1 386 ? 20.641 18.375 10.938 1 90.44 386 LEU A N 1
ATOM 3027 C CA . LEU A 1 386 ? 19.984 17.703 9.828 1 90.44 386 LEU A CA 1
ATOM 3028 C C . LEU A 1 386 ? 19.797 18.656 8.648 1 90.44 386 LEU A C 1
ATOM 3030 O O . LEU A 1 386 ? 19.641 18.219 7.508 1 90.44 386 LEU A O 1
ATOM 3034 N N . ARG A 1 387 ? 19.469 20.031 8.852 1 71.06 387 ARG A N 1
ATOM 3035 C CA . ARG A 1 387 ? 19.219 21.062 7.84 1 71.06 387 ARG A CA 1
ATOM 3036 C C . ARG A 1 387 ? 20.422 21.188 6.895 1 71.06 387 ARG A C 1
ATOM 3038 O O . ARG A 1 387 ? 20.25 21.453 5.703 1 71.06 387 ARG A O 1
ATOM 3045 N N . GLY A 1 388 ? 21.797 21.25 7.406 1 50.03 388 GLY A N 1
ATOM 3046 C CA . GLY A 1 388 ? 22.969 21.578 6.629 1 50.03 388 GLY A CA 1
ATOM 3047 C C . GLY A 1 388 ? 23.203 20.641 5.465 1 50.03 388 GLY A C 1
ATOM 3048 O O . GLY A 1 388 ? 24.047 20.906 4.602 1 50.03 388 GLY A O 1
ATOM 3049 N N . LYS A 1 389 ? 22.781 19.562 5.477 1 33.91 389 LYS A N 1
ATOM 3050 C CA . LYS A 1 389 ? 23 18.844 4.227 1 33.91 389 LYS A CA 1
ATOM 3051 C C . LYS A 1 389 ? 21.812 19 3.281 1 33.91 389 LYS A C 1
ATOM 3053 O O . LYS A 1 389 ? 20.672 19.062 3.721 1 33.91 389 LYS A O 1
ATOM 3058 N N . MET B 1 1 ? 12.758 -43.375 -0.692 1 85.88 1 MET B N 1
ATOM 3059 C CA . MET B 1 1 ? 13.969 -42.594 -0.789 1 85.88 1 MET B CA 1
ATOM 3060 C C . MET B 1 1 ? 14.352 -42.344 -2.246 1 85.88 1 MET B C 1
ATOM 3062 O O . MET B 1 1 ? 14.234 -43.25 -3.08 1 85.88 1 MET B O 1
ATOM 3066 N N . PHE B 1 2 ? 14.758 -41.062 -2.568 1 92.44 2 PHE B N 1
ATOM 3067 C CA . PHE B 1 2 ? 15.156 -40.688 -3.924 1 92.44 2 PHE B CA 1
ATOM 3068 C C . PHE B 1 2 ? 16.672 -40.562 -4.02 1 92.44 2 PHE B C 1
ATOM 3070 O O . PHE B 1 2 ? 17.344 -40.25 -3.029 1 92.44 2 PHE B O 1
ATOM 3077 N N . PRO B 1 3 ? 17.203 -40.844 -5.152 1 93 3 PRO B N 1
ATOM 3078 C CA . PRO B 1 3 ? 18.641 -40.594 -5.34 1 93 3 PRO B CA 1
ATOM 3079 C C . PRO B 1 3 ? 18.969 -39.094 -5.387 1 93 3 PRO B C 1
ATOM 3081 O O . PRO B 1 3 ? 18.141 -38.312 -5.809 1 93 3 PRO B O 1
ATOM 3084 N N . VAL B 1 4 ? 20.219 -38.875 -4.926 1 91.56 4 VAL B N 1
ATOM 3085 C CA . VAL B 1 4 ? 20.703 -37.5 -5.043 1 91.56 4 VAL B CA 1
ATOM 3086 C C . VAL B 1 4 ? 21.188 -37.25 -6.465 1 91.56 4 VAL B C 1
ATOM 3088 O O . VAL B 1 4 ? 22.062 -37.969 -6.969 1 91.56 4 VAL B O 1
ATOM 3091 N N . LEU B 1 5 ? 20.641 -36.25 -7.059 1 94.56 5 LEU B N 1
ATOM 3092 C CA . LEU B 1 5 ? 21.031 -35.906 -8.414 1 94.56 5 LEU B CA 1
ATOM 3093 C C . LEU B 1 5 ? 22.281 -35 -8.414 1 94.56 5 LEU B C 1
ATOM 3095 O O . LEU B 1 5 ? 22.516 -34.25 -7.461 1 94.56 5 LEU B O 1
ATOM 3099 N N . SER B 1 6 ? 23.047 -35.156 -9.477 1 94.19 6 SER B N 1
ATOM 3100 C CA . SER B 1 6 ? 24.156 -34.219 -9.68 1 94.19 6 SER B CA 1
ATOM 3101 C C . SER B 1 6 ? 23.641 -32.812 -10.039 1 94.19 6 SER B C 1
ATOM 3103 O O . SER B 1 6 ? 22.453 -32.656 -10.352 1 94.19 6 SER B O 1
ATOM 3105 N N . ALA B 1 7 ? 24.531 -31.859 -9.922 1 94.19 7 ALA B N 1
ATOM 3106 C CA . ALA B 1 7 ? 24.156 -30.484 -10.289 1 94.19 7 ALA B CA 1
ATOM 3107 C C . ALA B 1 7 ? 23.641 -30.422 -11.727 1 94.19 7 ALA B C 1
ATOM 3109 O O . ALA B 1 7 ? 22.672 -29.734 -12.016 1 94.19 7 ALA B O 1
ATOM 3110 N N . GLU B 1 8 ? 24.266 -31.141 -12.586 1 95 8 GLU B N 1
ATOM 3111 C CA . GLU B 1 8 ? 23.891 -31.172 -14 1 95 8 GLU B CA 1
ATOM 3112 C C . GLU B 1 8 ? 22.516 -31.812 -14.188 1 95 8 GLU B C 1
ATOM 3114 O O . GLU B 1 8 ? 21.719 -31.328 -15 1 95 8 GLU B O 1
ATOM 3119 N N . GLU B 1 9 ? 22.297 -32.844 -13.469 1 95.69 9 GLU B N 1
ATOM 3120 C CA . GLU B 1 9 ? 21.016 -33.531 -13.555 1 95.69 9 GLU B CA 1
ATOM 3121 C C . GLU B 1 9 ? 19.875 -32.656 -13.023 1 95.69 9 GLU B C 1
ATOM 3123 O O . GLU B 1 9 ? 18.781 -32.625 -13.578 1 95.69 9 GLU B O 1
ATOM 3128 N N . LYS B 1 10 ? 20.188 -32 -11.914 1 95.94 10 LYS B N 1
ATOM 3129 C CA . LYS B 1 10 ? 19.203 -31.078 -11.352 1 95.94 10 LYS B CA 1
ATOM 3130 C C . LYS B 1 10 ? 18.859 -29.984 -12.352 1 95.94 10 LYS B C 1
ATOM 3132 O O . LYS B 1 10 ? 17.688 -29.703 -12.578 1 95.94 10 LYS B O 1
ATOM 3137 N N . GLU B 1 11 ? 19.812 -29.406 -12.945 1 95.44 11 GLU B N 1
ATOM 3138 C CA . GLU B 1 11 ? 19.609 -28.344 -13.914 1 95.44 11 GLU B CA 1
ATOM 3139 C C . GLU B 1 11 ? 18.797 -28.828 -15.117 1 95.44 11 GLU B C 1
ATOM 3141 O O . GLU B 1 11 ? 17.969 -28.094 -15.641 1 95.44 11 GLU B O 1
ATOM 3146 N N . ALA B 1 12 ? 19.109 -30 -15.523 1 94.44 12 ALA B N 1
ATOM 3147 C CA . ALA B 1 12 ? 18.375 -30.578 -16.641 1 94.44 12 ALA B CA 1
ATOM 3148 C C . ALA B 1 12 ? 16.891 -30.734 -16.312 1 94.44 12 ALA B C 1
ATOM 3150 O O . ALA B 1 12 ? 16.031 -30.438 -17.141 1 94.44 12 ALA B O 1
ATOM 3151 N N . LEU B 1 13 ? 16.641 -31.203 -15.164 1 94.44 13 LEU B N 1
ATOM 3152 C CA . LEU B 1 13 ? 15.258 -31.375 -14.719 1 94.44 13 LEU B CA 1
ATOM 3153 C C . LEU B 1 13 ? 14.547 -30.047 -14.609 1 94.44 13 LEU B C 1
ATOM 3155 O O . LEU B 1 13 ? 13.383 -29.922 -15.008 1 94.44 13 LEU B O 1
ATOM 3159 N N . LEU B 1 14 ? 15.242 -29.031 -14.109 1 95.69 14 LEU B N 1
ATOM 3160 C CA . LEU B 1 14 ? 14.664 -27.703 -13.961 1 95.69 14 LEU B CA 1
ATOM 3161 C C . LEU B 1 14 ? 14.453 -27.047 -15.32 1 95.69 14 LEU B C 1
ATOM 3163 O O . LEU B 1 14 ? 13.477 -26.312 -15.516 1 95.69 14 LEU B O 1
ATOM 3167 N N . THR B 1 15 ? 15.273 -27.297 -16.219 1 94 15 THR B N 1
ATOM 3168 C CA . THR B 1 15 ? 15.141 -26.766 -17.562 1 94 15 THR B CA 1
ATOM 3169 C C . THR B 1 15 ? 13.922 -27.359 -18.266 1 94 15 THR B C 1
ATOM 3171 O O . THR B 1 15 ? 13.242 -26.672 -19.031 1 94 15 THR B O 1
ATOM 3174 N N . ARG B 1 16 ? 13.602 -28.562 -17.984 1 91.12 16 ARG B N 1
ATOM 3175 C CA . ARG B 1 16 ? 12.469 -29.25 -18.609 1 91.12 16 ARG B CA 1
ATOM 3176 C C . ARG B 1 16 ? 11.156 -28.578 -18.203 1 91.12 16 ARG B C 1
ATOM 3178 O O . ARG B 1 16 ? 10.18 -28.609 -18.969 1 91.12 16 ARG B O 1
ATOM 3185 N N . LEU B 1 17 ? 11.18 -28 -17.078 1 94.19 17 LEU B N 1
ATOM 3186 C CA . LEU B 1 17 ? 9.922 -27.422 -16.609 1 94.19 17 LEU B CA 1
ATOM 3187 C C . LEU B 1 17 ? 9.758 -26 -17.141 1 94.19 17 LEU B C 1
ATOM 3189 O O . LEU B 1 17 ? 8.672 -25.422 -17.062 1 94.19 17 LEU B O 1
ATOM 3193 N N . THR B 1 18 ? 10.75 -25.438 -17.844 1 95.31 18 THR B N 1
ATOM 3194 C CA . THR B 1 18 ? 10.734 -24.016 -18.125 1 95.31 18 THR B CA 1
ATOM 3195 C C . THR B 1 18 ? 10.664 -23.766 -19.641 1 95.31 18 THR B C 1
ATOM 3197 O O . THR B 1 18 ? 11.195 -24.547 -20.422 1 95.31 18 THR B O 1
ATOM 3200 N N . GLU B 1 19 ? 9.906 -22.781 -19.969 1 95.31 19 GLU B N 1
ATOM 3201 C CA . GLU B 1 19 ? 9.984 -22.172 -21.297 1 95.31 19 GLU B CA 1
ATOM 3202 C C . GLU B 1 19 ? 11.102 -21.141 -21.375 1 95.31 19 GLU B C 1
ATOM 3204 O O . GLU B 1 19 ? 11.758 -21 -22.406 1 95.31 19 GLU B O 1
ATOM 3209 N N . GLU B 1 20 ? 11.312 -20.484 -20.25 1 96.75 20 GLU B N 1
ATOM 3210 C CA . GLU B 1 20 ? 12.352 -19.469 -20.156 1 96.75 20 GLU B CA 1
ATOM 3211 C C . GLU B 1 20 ? 12.945 -19.406 -18.75 1 96.75 20 GLU B C 1
ATOM 3213 O O . GLU B 1 20 ? 12.227 -19.531 -17.75 1 96.75 20 GLU B O 1
ATOM 3218 N N . ILE B 1 21 ? 14.242 -19.375 -18.719 1 97.69 21 ILE B N 1
ATOM 3219 C CA . ILE B 1 21 ? 14.969 -19.109 -17.484 1 97.69 21 ILE B CA 1
ATOM 3220 C C . ILE B 1 21 ? 15.617 -17.734 -17.547 1 97.69 21 ILE B C 1
ATOM 3222 O O . ILE B 1 21 ? 16.375 -17.438 -18.469 1 97.69 21 ILE B O 1
ATOM 3226 N N . ILE B 1 22 ? 15.266 -16.875 -16.656 1 96.38 22 ILE B N 1
ATOM 3227 C CA . ILE B 1 22 ? 15.906 -15.57 -16.578 1 96.38 22 ILE B CA 1
ATOM 3228 C C . ILE B 1 22 ? 17.188 -15.672 -15.75 1 96.38 22 ILE B C 1
ATOM 3230 O O . ILE B 1 22 ? 17.141 -15.898 -14.539 1 96.38 22 ILE B O 1
ATOM 3234 N N . GLU B 1 23 ? 18.359 -15.594 -16.484 1 91.5 23 GLU B N 1
ATOM 3235 C CA . GLU B 1 23 ? 19.75 -15.695 -16.062 1 91.5 23 GLU B CA 1
ATOM 3236 C C . GLU B 1 23 ? 20.125 -17.141 -15.766 1 91.5 23 GLU B C 1
ATOM 3238 O O . GLU B 1 23 ? 20.359 -17.516 -14.609 1 91.5 23 GLU B O 1
ATOM 3243 N N . PRO B 1 24 ? 20.312 -17.969 -16.75 1 95.38 24 PRO B N 1
ATOM 3244 C CA . PRO B 1 24 ? 20.672 -19.391 -16.609 1 95.38 24 PRO B CA 1
ATOM 3245 C C . PRO B 1 24 ? 21.969 -19.594 -15.844 1 95.38 24 PRO B C 1
ATOM 3247 O O . PRO B 1 24 ? 22.125 -20.578 -15.125 1 95.38 24 PRO B O 1
ATOM 3250 N N . ALA B 1 25 ? 22.875 -18.609 -15.992 1 96.12 25 ALA B N 1
ATOM 3251 C CA . ALA B 1 25 ? 24.141 -18.719 -15.281 1 96.12 25 ALA B CA 1
ATOM 3252 C C . ALA B 1 25 ? 23.938 -18.656 -13.773 1 96.12 25 ALA B C 1
ATOM 3254 O O . ALA B 1 25 ? 24.625 -19.359 -13.016 1 96.12 25 ALA B O 1
ATOM 3255 N N . GLU B 1 26 ? 22.984 -17.844 -13.367 1 95.88 26 GLU B N 1
ATOM 3256 C CA . GLU B 1 26 ? 22.688 -17.719 -11.945 1 95.88 26 GLU B CA 1
ATOM 3257 C C . GLU B 1 26 ? 22.016 -18.984 -11.414 1 95.88 26 GLU B C 1
ATOM 3259 O O . GLU B 1 26 ? 22.219 -19.375 -10.258 1 95.88 26 GLU B O 1
ATOM 3264 N N . LEU B 1 27 ? 21.188 -19.641 -12.258 1 96.5 27 LEU B N 1
ATOM 3265 C CA . LEU B 1 27 ? 20.625 -20.938 -11.867 1 96.5 27 LEU B CA 1
ATOM 3266 C C . LEU B 1 27 ? 21.734 -21.969 -11.648 1 96.5 27 LEU B C 1
ATOM 3268 O O . LEU B 1 27 ? 21.719 -22.688 -10.648 1 96.5 27 LEU B O 1
ATOM 3272 N N . HIS B 1 28 ? 22.672 -21.984 -12.562 1 96.06 28 HIS B N 1
ATOM 3273 C CA . HIS B 1 28 ? 23.797 -22.906 -12.453 1 96.06 28 HIS B CA 1
ATOM 3274 C C . HIS B 1 28 ? 24.562 -22.688 -11.156 1 96.06 28 HIS B C 1
ATOM 3276 O O . HIS B 1 28 ? 24.891 -23.656 -10.461 1 96.06 28 HIS B O 1
ATOM 3282 N N . GLU B 1 29 ? 24.797 -21.453 -10.875 1 95.25 29 GLU B N 1
ATOM 3283 C CA . GLU B 1 29 ? 25.531 -21.125 -9.656 1 95.25 29 GLU B CA 1
ATOM 3284 C C . GLU B 1 29 ? 24.75 -21.547 -8.414 1 95.25 29 GLU B C 1
ATOM 3286 O O . GLU B 1 29 ? 25.328 -22.156 -7.5 1 95.25 29 GLU B O 1
ATOM 3291 N N . ALA B 1 30 ? 23.469 -21.25 -8.367 1 95.06 30 ALA B N 1
ATOM 3292 C CA . ALA B 1 30 ? 22.641 -21.578 -7.215 1 95.06 30 ALA B CA 1
ATOM 3293 C C . ALA B 1 30 ? 22.562 -23.078 -6.992 1 95.06 30 ALA B C 1
ATOM 3295 O O . ALA B 1 30 ? 22.703 -23.562 -5.867 1 95.06 30 ALA B O 1
ATOM 3296 N N . VAL B 1 31 ? 22.359 -23.828 -8.07 1 95.75 31 VAL B N 1
ATOM 3297 C CA . VAL B 1 31 ? 22.219 -25.281 -7.992 1 95.75 31 VAL B CA 1
ATOM 3298 C C . VAL B 1 31 ? 23.547 -25.922 -7.586 1 95.75 31 VAL B C 1
ATOM 3300 O O . VAL B 1 31 ? 23.578 -26.844 -6.77 1 95.75 31 VAL B O 1
ATOM 3303 N N . THR B 1 32 ? 24.625 -25.406 -8.125 1 94.94 32 THR B N 1
ATOM 3304 C CA . THR B 1 32 ? 25.953 -25.922 -7.801 1 94.94 32 THR B CA 1
ATOM 3305 C C . THR B 1 32 ? 26.297 -25.672 -6.328 1 94.94 32 THR B C 1
ATOM 3307 O O . THR B 1 32 ? 26.781 -26.562 -5.641 1 94.94 32 THR B O 1
ATOM 3310 N N . GLU B 1 33 ? 26.016 -24.469 -5.91 1 93.19 33 GLU B N 1
ATOM 3311 C CA . GLU B 1 33 ? 26.281 -24.125 -4.512 1 93.19 33 GLU B CA 1
ATOM 3312 C C . GLU B 1 33 ? 25.438 -25 -3.574 1 93.19 33 GLU B C 1
ATOM 3314 O O . GLU B 1 33 ? 25.938 -25.469 -2.549 1 93.19 33 GLU B O 1
ATOM 3319 N N . ALA B 1 34 ? 24.219 -25.172 -3.914 1 91.94 34 ALA B N 1
ATOM 3320 C CA . ALA B 1 34 ? 23.328 -25.969 -3.08 1 91.94 34 ALA B CA 1
ATOM 3321 C C . ALA B 1 34 ? 23.75 -27.438 -3.066 1 91.94 34 ALA B C 1
ATOM 3323 O O . ALA B 1 34 ? 23.609 -28.125 -2.053 1 91.94 34 ALA B O 1
ATOM 3324 N N . SER B 1 35 ? 24.234 -27.906 -4.199 1 90.31 35 SER B N 1
ATOM 3325 C CA . SER B 1 35 ? 24.672 -29.281 -4.316 1 90.31 35 SER B CA 1
ATOM 3326 C C . SER B 1 35 ? 25.938 -29.531 -3.504 1 90.31 35 SER B C 1
ATOM 3328 O O . SER B 1 35 ? 26.172 -30.656 -3.041 1 90.31 35 SER B O 1
ATOM 3330 N N . ASN B 1 36 ? 26.75 -28.453 -3.342 1 86.88 36 ASN B N 1
ATOM 3331 C CA . ASN B 1 36 ? 28.016 -28.578 -2.633 1 86.88 36 ASN B CA 1
ATOM 3332 C C . ASN B 1 36 ? 27.859 -28.25 -1.151 1 86.88 36 ASN B C 1
ATOM 3334 O O . ASN B 1 36 ? 28.781 -28.469 -0.365 1 86.88 36 ASN B O 1
ATOM 3338 N N . GLY B 1 37 ? 26.75 -27.703 -0.839 1 82.31 37 GLY B N 1
ATOM 3339 C CA . GLY B 1 37 ? 26.547 -27.266 0.537 1 82.31 37 GLY B CA 1
ATOM 3340 C C . GLY B 1 37 ? 25.328 -27.891 1.186 1 82.31 37 GLY B C 1
ATOM 3341 O O . GLY B 1 37 ? 24.875 -28.953 0.783 1 82.31 37 GLY B O 1
ATOM 3342 N N . THR B 1 38 ? 24.984 -27.203 2.283 1 78.81 38 THR B N 1
ATOM 3343 C CA . THR B 1 38 ? 23.859 -27.703 3.051 1 78.81 38 THR B CA 1
ATOM 3344 C C . THR B 1 38 ? 22.625 -26.828 2.834 1 78.81 38 THR B C 1
ATOM 3346 O O . THR B 1 38 ? 21.547 -27.109 3.369 1 78.81 38 THR B O 1
ATOM 3349 N N . ARG B 1 39 ? 22.844 -25.984 1.923 1 85 39 ARG B N 1
ATOM 3350 C CA . ARG B 1 39 ? 21.734 -25.047 1.734 1 85 39 ARG B CA 1
ATOM 3351 C C . ARG B 1 39 ? 20.656 -25.656 0.827 1 85 39 ARG B C 1
ATOM 3353 O O . ARG B 1 39 ? 20.969 -26.219 -0.226 1 85 39 ARG B O 1
ATOM 3360 N N . VAL B 1 40 ? 19.391 -25.594 1.268 1 90.75 40 VAL B N 1
ATOM 3361 C CA . VAL B 1 40 ? 18.25 -26.016 0.458 1 90.75 40 VAL B CA 1
ATOM 3362 C C . VAL B 1 40 ? 17.625 -24.812 -0.224 1 90.75 40 VAL B C 1
ATOM 3364 O O . VAL B 1 40 ? 17.266 -23.828 0.438 1 90.75 40 VAL B O 1
ATOM 3367 N N . LEU B 1 41 ? 17.562 -24.891 -1.515 1 96.38 41 LEU B N 1
ATOM 3368 C CA . LEU B 1 41 ? 16.938 -23.797 -2.262 1 96.38 41 LEU B CA 1
ATOM 3369 C C . LEU B 1 41 ? 15.422 -23.781 -2.041 1 96.38 41 LEU B C 1
ATOM 3371 O O . LEU B 1 41 ? 14.805 -24.844 -1.877 1 96.38 41 LEU B O 1
ATOM 3375 N N . SER B 1 42 ? 14.875 -22.609 -2.031 1 97.38 42 SER B N 1
ATOM 3376 C CA . SER B 1 42 ? 13.43 -22.438 -1.926 1 97.38 42 SER B CA 1
ATOM 3377 C C . SER B 1 42 ? 12.852 -21.859 -3.211 1 97.38 42 SER B C 1
ATOM 3379 O O . SER B 1 42 ? 13.438 -20.953 -3.811 1 97.38 42 SER B O 1
ATOM 3381 N N . CYS B 1 43 ? 11.766 -22.469 -3.631 1 98.12 43 CYS B N 1
ATOM 3382 C CA . CYS B 1 43 ? 11.07 -21.984 -4.82 1 98.12 43 CYS B CA 1
ATOM 3383 C C . CYS B 1 43 ? 9.648 -21.547 -4.48 1 98.12 43 CYS B C 1
ATOM 3385 O O . CYS B 1 43 ? 8.922 -22.266 -3.789 1 98.12 43 CYS B O 1
ATOM 3387 N N . TYR B 1 44 ? 9.328 -20.391 -5.004 1 95.44 44 TYR B N 1
ATOM 3388 C CA . TYR B 1 44 ? 8.055 -19.734 -4.738 1 95.44 44 TYR B CA 1
ATOM 3389 C C . TYR B 1 44 ? 7.094 -19.906 -5.906 1 95.44 44 TYR B C 1
ATOM 3391 O O . TYR B 1 44 ? 7.496 -19.797 -7.066 1 95.44 44 TYR B O 1
ATOM 3399 N N . ASP B 1 45 ? 5.875 -20.219 -5.543 1 94.88 45 ASP B N 1
ATOM 3400 C CA . ASP B 1 45 ? 4.766 -20.125 -6.488 1 94.88 45 ASP B CA 1
ATOM 3401 C C . ASP B 1 45 ? 3.514 -19.578 -5.82 1 94.88 45 ASP B C 1
ATOM 3403 O O . ASP B 1 45 ? 2.949 -20.203 -4.922 1 94.88 45 ASP B O 1
ATOM 3407 N N . GLY B 1 46 ? 3.02 -18.422 -6.281 1 95.12 46 GLY B N 1
ATOM 3408 C CA . GLY B 1 46 ? 1.799 -17.812 -5.77 1 95.12 46 GLY B CA 1
ATOM 3409 C C . GLY B 1 46 ? 0.595 -18.062 -6.656 1 95.12 46 GLY B C 1
ATOM 3410 O O . GLY B 1 46 ? 0.711 -18.062 -7.887 1 95.12 46 GLY B O 1
ATOM 3411 N N . PHE B 1 47 ? -0.56 -18.312 -6.023 1 94.75 47 PHE B N 1
ATOM 3412 C CA . PHE B 1 47 ? -1.785 -18.547 -6.777 1 94.75 47 PHE B CA 1
ATOM 3413 C C . PHE B 1 47 ? -2.947 -17.75 -6.184 1 94.75 47 PHE B C 1
ATOM 3415 O O . PHE B 1 47 ? -3.139 -17.75 -4.969 1 94.75 47 PHE B O 1
ATOM 3422 N N . GLU B 1 48 ? -3.68 -17.062 -7.016 1 95 48 GLU B N 1
ATOM 3423 C CA . GLU B 1 48 ? -4.938 -16.453 -6.598 1 95 48 GLU B CA 1
ATOM 3424 C C . GLU B 1 48 ? -6.07 -17.484 -6.59 1 95 48 GLU B C 1
ATOM 3426 O O . GLU B 1 48 ? -6.441 -18.016 -7.637 1 95 48 GLU B O 1
ATOM 3431 N N . PRO B 1 49 ? -6.645 -17.75 -5.426 1 95.56 49 PRO B N 1
ATOM 3432 C CA . PRO B 1 49 ? -7.832 -18.609 -5.453 1 95.56 49 PRO B CA 1
ATOM 3433 C C . PRO B 1 49 ? -9.039 -17.922 -6.094 1 95.56 49 PRO B C 1
ATOM 3435 O O . PRO B 1 49 ? -9.633 -17.016 -5.492 1 95.56 49 PRO B O 1
ATOM 3438 N N . SER B 1 50 ? -9.445 -18.219 -7.297 1 90 50 SER B N 1
ATOM 3439 C CA . SER B 1 50 ? -10.484 -17.484 -8 1 90 50 SER B CA 1
ATOM 3440 C C . SER B 1 50 ? -11.422 -18.422 -8.758 1 90 50 SER B C 1
ATOM 3442 O O . SER B 1 50 ? -12.016 -18.047 -9.766 1 90 50 SER B O 1
ATOM 3444 N N . GLY B 1 51 ? -11.773 -19.562 -8.328 1 91.12 51 GLY B N 1
ATOM 3445 C CA . GLY B 1 51 ? -12.68 -20.484 -8.984 1 91.12 51 GLY B CA 1
ATOM 3446 C C . GLY B 1 51 ? -12.172 -21.922 -9.016 1 91.12 51 GLY B C 1
ATOM 3447 O O . GLY B 1 51 ? -11.305 -22.281 -8.219 1 91.12 51 GLY B O 1
ATOM 3448 N N . ARG B 1 52 ? -12.789 -22.641 -9.961 1 93.31 52 ARG B N 1
ATOM 3449 C CA . ARG B 1 52 ? -12.383 -24.031 -10.086 1 93.31 52 ARG B CA 1
ATOM 3450 C C . ARG B 1 52 ? -10.984 -24.141 -10.695 1 93.31 52 ARG B C 1
ATOM 3452 O O . ARG B 1 52 ? -10.648 -23.391 -11.617 1 93.31 52 ARG B O 1
ATOM 3459 N N . ILE B 1 53 ? -10.273 -25.062 -10.172 1 94.88 53 ILE B N 1
ATOM 3460 C CA . ILE B 1 53 ? -8.898 -25.266 -10.617 1 94.88 53 ILE B CA 1
ATOM 3461 C C . ILE B 1 53 ? -8.891 -26.125 -11.883 1 94.88 53 ILE B C 1
ATOM 3463 O O . ILE B 1 53 ? -9.586 -27.125 -11.969 1 94.88 53 ILE B O 1
ATOM 3467 N N . HIS B 1 54 ? -8.203 -25.594 -12.93 1 95.44 54 HIS B N 1
ATOM 3468 C CA . HIS B 1 54 ? -8.102 -26.375 -14.156 1 95.44 54 HIS B CA 1
ATOM 3469 C C . HIS B 1 54 ? -6.816 -27.203 -14.188 1 95.44 54 HIS B C 1
ATOM 3471 O O . HIS B 1 54 ? -6 -27.109 -13.266 1 95.44 54 HIS B O 1
ATOM 3477 N N . ILE B 1 55 ? -6.605 -27.953 -15.219 1 96.75 55 ILE B N 1
ATOM 3478 C CA . ILE B 1 55 ? -5.59 -29 -15.281 1 96.75 55 ILE B CA 1
ATOM 3479 C C . ILE B 1 55 ? -4.199 -28.375 -15.289 1 96.75 55 ILE B C 1
ATOM 3481 O O . ILE B 1 55 ? -3.246 -28.953 -14.758 1 96.75 55 ILE B O 1
ATOM 3485 N N . ALA B 1 56 ? -4.043 -27.141 -15.883 1 95.69 56 ALA B N 1
ATOM 3486 C CA . ALA B 1 56 ? -2.76 -26.438 -15.875 1 95.69 56 ALA B CA 1
ATOM 3487 C C . ALA B 1 56 ? -2.346 -26.078 -14.453 1 95.69 56 ALA B C 1
ATOM 3489 O O . ALA B 1 56 ? -1.172 -26.203 -14.086 1 95.69 56 ALA B O 1
ATOM 3490 N N . GLN B 1 57 ? -3.271 -25.75 -13.617 1 95.44 57 GLN B N 1
ATOM 3491 C CA . GLN B 1 57 ? -3.029 -25.328 -12.242 1 95.44 57 GLN B CA 1
ATOM 3492 C C . GLN B 1 57 ? -2.951 -26.531 -11.312 1 95.44 57 GLN B C 1
ATOM 3494 O O . GLN B 1 57 ? -2.441 -26.438 -10.195 1 95.44 57 GLN B O 1
ATOM 3499 N N . GLY B 1 58 ? -3.531 -27.609 -11.734 1 96.56 58 GLY B N 1
ATOM 3500 C CA . GLY B 1 58 ? -3.562 -28.812 -10.906 1 96.56 58 GLY B CA 1
ATOM 3501 C C . GLY B 1 58 ? -2.459 -29.797 -11.234 1 96.56 58 GLY B C 1
ATOM 3502 O O . GLY B 1 58 ? -1.377 -29.75 -10.648 1 96.56 58 GLY B O 1
ATOM 3503 N N . ILE B 1 59 ? -2.711 -30.562 -12.297 1 97.81 59 ILE B N 1
ATOM 3504 C CA . ILE B 1 59 ? -1.833 -31.688 -12.633 1 97.81 59 ILE B CA 1
ATOM 3505 C C . ILE B 1 59 ? -0.498 -31.141 -13.148 1 97.81 59 ILE B C 1
ATOM 3507 O O . ILE B 1 59 ? 0.565 -31.609 -12.734 1 97.81 59 ILE B O 1
ATOM 3511 N N . VAL B 1 60 ? -0.528 -30.172 -14.07 1 97.12 60 VAL B N 1
ATOM 3512 C CA . VAL B 1 60 ? 0.719 -29.656 -14.625 1 97.12 60 VAL B CA 1
ATOM 3513 C C . VAL B 1 60 ? 1.554 -29.031 -13.508 1 97.12 60 VAL B C 1
ATOM 3515 O O . VAL B 1 60 ? 2.771 -29.219 -13.453 1 97.12 60 VAL B O 1
ATOM 3518 N N . LYS B 1 61 ? 0.889 -28.344 -12.625 1 97.06 61 LYS B N 1
ATOM 3519 C CA . LYS B 1 61 ? 1.605 -27.75 -11.492 1 97.06 61 LYS B CA 1
ATOM 3520 C C . LYS B 1 61 ? 2.213 -28.828 -10.609 1 97.06 61 LYS B C 1
ATOM 3522 O O . LYS B 1 61 ? 3.334 -28.688 -10.117 1 97.06 61 LYS B O 1
ATOM 3527 N N . ALA B 1 62 ? 1.502 -29.875 -10.359 1 97.69 62 ALA B N 1
ATOM 3528 C CA . ALA B 1 62 ? 2.045 -30.984 -9.586 1 97.69 62 ALA B CA 1
ATOM 3529 C C . ALA B 1 62 ? 3.291 -31.562 -10.25 1 97.69 62 ALA B C 1
ATOM 3531 O O . ALA B 1 62 ? 4.289 -31.844 -9.578 1 97.69 62 ALA B O 1
ATOM 3532 N N . ILE B 1 63 ? 3.219 -31.719 -11.547 1 97.5 63 ILE B N 1
ATOM 3533 C CA . ILE B 1 63 ? 4.34 -32.25 -12.312 1 97.5 63 ILE B CA 1
ATOM 3534 C C . ILE B 1 63 ? 5.555 -31.344 -12.148 1 97.5 63 ILE B C 1
ATOM 3536 O O . ILE B 1 63 ? 6.648 -31.812 -11.82 1 97.5 63 ILE B O 1
ATOM 3540 N N . ASN B 1 64 ? 5.34 -30.031 -12.344 1 97.88 64 ASN B N 1
ATOM 3541 C CA . ASN B 1 64 ? 6.43 -29.078 -12.227 1 97.88 64 ASN B CA 1
ATOM 3542 C C . ASN B 1 64 ? 6.992 -29.031 -10.812 1 97.88 64 ASN B C 1
ATOM 3544 O O . ASN B 1 64 ? 8.211 -28.969 -10.625 1 97.88 64 ASN B O 1
ATOM 3548 N N . THR B 1 65 ? 6.141 -29.094 -9.844 1 98.06 65 THR B N 1
ATOM 3549 C CA . THR B 1 65 ? 6.566 -29.078 -8.445 1 98.06 65 THR B CA 1
ATOM 3550 C C . THR B 1 65 ? 7.379 -30.328 -8.117 1 98.06 65 THR B C 1
ATOM 3552 O O . THR B 1 65 ? 8.406 -30.234 -7.445 1 98.06 65 THR B O 1
ATOM 3555 N N . ASN B 1 66 ? 6.926 -31.469 -8.609 1 97.5 66 ASN B N 1
ATOM 3556 C CA . ASN B 1 66 ? 7.664 -32.719 -8.375 1 97.5 66 ASN B CA 1
ATOM 3557 C C . ASN B 1 66 ? 9.07 -32.656 -8.969 1 97.5 66 ASN B C 1
ATOM 3559 O O . ASN B 1 66 ? 10.016 -33.188 -8.391 1 97.5 66 ASN B O 1
ATOM 3563 N N . ARG B 1 67 ? 9.211 -32.031 -10.141 1 97.44 67 ARG B N 1
ATOM 3564 C CA . ARG B 1 67 ? 10.523 -31.828 -10.727 1 97.44 67 ARG B CA 1
ATOM 3565 C C . ARG B 1 67 ? 11.414 -30.984 -9.82 1 97.44 67 ARG B C 1
ATOM 3567 O O . ARG B 1 67 ? 12.594 -31.297 -9.633 1 97.44 67 ARG B O 1
ATOM 3574 N N . LEU B 1 68 ? 10.836 -29.953 -9.234 1 98.06 68 LEU B N 1
ATOM 3575 C CA . LEU B 1 68 ? 11.57 -29.125 -8.289 1 98.06 68 LEU B CA 1
ATOM 3576 C C . LEU B 1 68 ? 11.977 -29.922 -7.059 1 98.06 68 LEU B C 1
ATOM 3578 O O . LEU B 1 68 ? 13.148 -29.906 -6.672 1 98.06 68 LEU B O 1
ATOM 3582 N N . LEU B 1 69 ? 11.047 -30.641 -6.508 1 97.56 69 LEU B N 1
ATOM 3583 C CA . LEU B 1 69 ? 11.297 -31.406 -5.297 1 97.56 69 LEU B CA 1
ATOM 3584 C C . LEU B 1 69 ? 12.359 -32.469 -5.543 1 97.56 69 LEU B C 1
ATOM 3586 O O . LEU B 1 69 ? 13.273 -32.656 -4.738 1 97.56 69 LEU B O 1
ATOM 3590 N N . ARG B 1 70 ? 12.266 -33.156 -6.66 1 96.19 70 ARG B N 1
ATOM 3591 C CA . ARG B 1 70 ? 13.219 -34.219 -6.996 1 96.19 70 ARG B CA 1
ATOM 3592 C C . ARG B 1 70 ? 14.617 -33.625 -7.207 1 96.19 70 ARG B C 1
ATOM 3594 O O . ARG B 1 70 ? 15.609 -34.344 -7.102 1 96.19 70 ARG B O 1
ATOM 3601 N N . SER B 1 71 ? 14.688 -32.344 -7.488 1 96.19 71 SER B N 1
ATOM 3602 C CA . SER B 1 71 ? 15.961 -31.672 -7.652 1 96.19 71 SER B CA 1
ATOM 3603 C C . SER B 1 71 ? 16.484 -31.156 -6.312 1 96.19 71 SER B C 1
ATOM 3605 O O . SER B 1 71 ? 17.516 -30.469 -6.262 1 96.19 71 SER B O 1
ATOM 3607 N N . GLY B 1 72 ? 15.758 -31.422 -5.266 1 95.56 72 GLY B N 1
ATOM 3608 C CA . GLY B 1 72 ? 16.188 -31.016 -3.936 1 95.56 72 GLY B CA 1
ATOM 3609 C C . GLY B 1 72 ? 15.727 -29.609 -3.572 1 95.56 72 GLY B C 1
ATOM 3610 O O . GLY B 1 72 ? 16.203 -29.031 -2.598 1 95.56 72 GLY B O 1
ATOM 3611 N N . VAL B 1 73 ? 14.852 -29 -4.316 1 97.56 73 VAL B N 1
ATOM 3612 C CA . VAL B 1 73 ? 14.336 -27.656 -4.078 1 97.56 73 VAL B CA 1
ATOM 3613 C C . VAL B 1 73 ? 13.031 -27.734 -3.297 1 97.56 73 VAL B C 1
ATOM 3615 O O . VAL B 1 73 ? 12.094 -28.438 -3.697 1 97.56 73 VAL B O 1
ATOM 3618 N N . SER B 1 74 ? 12.961 -27.078 -2.152 1 98.12 74 SER B N 1
ATOM 3619 C CA . SER B 1 74 ? 11.695 -26.984 -1.424 1 98.12 74 SER B CA 1
ATOM 3620 C C . SER B 1 74 ? 10.805 -25.891 -2.018 1 98.12 74 SER B C 1
ATOM 3622 O O . SER B 1 74 ? 11.289 -24.938 -2.613 1 98.12 74 SER B O 1
ATOM 3624 N N . CYS B 1 75 ? 9.539 -26.141 -1.873 1 98.38 75 CYS B N 1
ATOM 3625 C CA . CYS B 1 75 ? 8.594 -25.234 -2.539 1 98.38 75 CYS B CA 1
ATOM 3626 C C . CYS B 1 75 ? 7.676 -24.562 -1.529 1 98.38 75 CYS B C 1
ATOM 3628 O O . CYS B 1 75 ? 7.234 -25.203 -0.568 1 98.38 75 CYS B O 1
ATOM 3630 N N . ILE B 1 76 ? 7.465 -23.297 -1.724 1 98.31 76 ILE B N 1
ATOM 3631 C CA . ILE B 1 76 ? 6.469 -22.531 -0.994 1 98.31 76 ILE B CA 1
ATOM 3632 C C . ILE B 1 76 ? 5.297 -22.188 -1.917 1 98.31 76 ILE B C 1
ATOM 3634 O O . ILE B 1 76 ? 5.457 -21.453 -2.893 1 98.31 76 ILE B O 1
ATOM 3638 N N . PHE B 1 77 ? 4.211 -22.797 -1.599 1 98.25 77 PHE B N 1
ATOM 3639 C CA . PHE B 1 77 ? 2.973 -22.438 -2.275 1 98.25 77 PHE B CA 1
ATOM 3640 C C . PHE B 1 77 ? 2.246 -21.328 -1.519 1 98.25 77 PHE B C 1
ATOM 3642 O O . PHE B 1 77 ? 1.728 -21.562 -0.423 1 98.25 77 PHE B O 1
ATOM 3649 N N . TYR B 1 78 ? 2.242 -20.188 -2.129 1 98.06 78 TYR B N 1
ATOM 3650 C CA . TYR B 1 78 ? 1.654 -18.984 -1.534 1 98.06 78 TYR B CA 1
ATOM 3651 C C . TYR B 1 78 ? 0.19 -18.844 -1.932 1 98.06 78 TYR B C 1
ATOM 3653 O O . TYR B 1 78 ? -0.122 -18.578 -3.096 1 98.06 78 TYR B O 1
ATOM 3661 N N . VAL B 1 79 ? -0.709 -19.188 -0.991 1 98.38 79 VAL B N 1
ATOM 3662 C CA . VAL B 1 79 ? -2.133 -18.969 -1.227 1 98.38 79 VAL B CA 1
ATOM 3663 C C . VAL B 1 79 ? -2.445 -17.469 -1.144 1 98.38 79 VAL B C 1
ATOM 3665 O O . VAL B 1 79 ? -2.555 -16.906 -0.049 1 98.38 79 VAL B O 1
ATOM 3668 N N . ALA B 1 80 ? -2.67 -16.891 -2.219 1 98.06 80 ALA B N 1
ATOM 3669 C CA . ALA B 1 80 ? -2.689 -15.438 -2.34 1 98.06 80 ALA B CA 1
ATOM 3670 C C . ALA B 1 80 ? -4.098 -14.883 -2.137 1 98.06 80 ALA B C 1
ATOM 3672 O O . ALA B 1 80 ? -4.633 -14.188 -3.004 1 98.06 80 ALA B O 1
ATOM 3673 N N . ASP B 1 81 ? -4.652 -15.133 -0.972 1 98.06 81 ASP B N 1
ATOM 3674 C CA . ASP B 1 81 ? -6.035 -14.758 -0.691 1 98.06 81 ASP B CA 1
ATOM 3675 C C . ASP B 1 81 ? -6.199 -13.242 -0.671 1 98.06 81 ASP B C 1
ATOM 3677 O O . ASP B 1 81 ? -7.164 -12.711 -1.22 1 98.06 81 ASP B O 1
ATOM 3681 N N . TRP B 1 82 ? -5.258 -12.461 -0.155 1 97.81 82 TRP B N 1
ATOM 3682 C CA . TRP B 1 82 ? -5.344 -11 -0.154 1 97.81 82 TRP B CA 1
ATOM 3683 C C . TRP B 1 82 ? -5.16 -10.445 -1.561 1 97.81 82 TRP B C 1
ATOM 3685 O O . TRP B 1 82 ? -5.691 -9.383 -1.89 1 97.81 82 TRP B O 1
ATOM 3695 N N . TYR B 1 83 ? -4.391 -11.141 -2.359 1 97.69 83 TYR B N 1
ATOM 3696 C CA . TYR B 1 83 ? -4.211 -10.711 -3.74 1 97.69 83 TYR B CA 1
ATOM 3697 C C . TYR B 1 83 ? -5.484 -10.922 -4.547 1 97.69 83 TYR B C 1
ATOM 3699 O O . TYR B 1 83 ? -5.855 -10.07 -5.367 1 97.69 83 TYR B O 1
ATOM 3707 N N . ALA B 1 84 ? -6.098 -12.094 -4.281 1 96.62 84 ALA B N 1
ATOM 3708 C CA . ALA B 1 84 ? -7.395 -12.328 -4.914 1 96.62 84 ALA B CA 1
ATOM 3709 C C . ALA B 1 84 ? -8.398 -11.258 -4.516 1 96.62 84 ALA B C 1
ATOM 3711 O O . ALA B 1 84 ? -9.164 -10.773 -5.355 1 96.62 84 ALA B O 1
ATOM 3712 N N . LEU B 1 85 ? -8.367 -10.914 -3.246 1 96.12 85 LEU B N 1
ATOM 3713 C CA . LEU B 1 85 ? -9.211 -9.836 -2.754 1 96.12 85 LEU B CA 1
ATOM 3714 C C . LEU B 1 85 ? -8.898 -8.523 -3.467 1 96.12 85 LEU B C 1
ATOM 3716 O O . LEU B 1 85 ? -9.805 -7.844 -3.959 1 96.12 85 LEU B O 1
ATOM 3720 N N . LEU B 1 86 ? -7.66 -8.211 -3.574 1 95.44 86 LEU B N 1
ATOM 3721 C CA . LEU B 1 86 ? -7.188 -6.984 -4.203 1 95.44 86 LEU B CA 1
ATOM 3722 C C . LEU B 1 86 ? -7.598 -6.934 -5.672 1 95.44 86 LEU B C 1
ATOM 3724 O O . LEU B 1 86 ? -7.848 -5.852 -6.215 1 95.44 86 LEU B O 1
ATOM 3728 N N . ASN B 1 87 ? -7.672 -8.086 -6.281 1 93.12 87 ASN B N 1
ATOM 3729 C CA . ASN B 1 87 ? -8.031 -8.195 -7.688 1 93.12 87 ASN B CA 1
ATOM 3730 C C . ASN B 1 87 ? -9.531 -8.43 -7.867 1 93.12 87 ASN B C 1
ATOM 3732 O O . ASN B 1 87 ? -9.969 -8.859 -8.938 1 93.12 87 ASN B O 1
ATOM 3736 N N . ASN B 1 88 ? -10.312 -8.234 -6.859 1 92.44 88 ASN B N 1
ATOM 3737 C CA . ASN B 1 88 ? -11.773 -8.266 -6.844 1 92.44 88 ASN B CA 1
ATOM 3738 C C . ASN B 1 88 ? -12.312 -9.641 -7.219 1 92.44 88 ASN B C 1
ATOM 3740 O O . ASN B 1 88 ? -13.398 -9.75 -7.797 1 92.44 88 ASN B O 1
ATOM 3744 N N . LYS B 1 89 ? -11.57 -10.68 -6.922 1 92.19 89 LYS B N 1
ATOM 3745 C CA . LYS B 1 89 ? -12.086 -12.031 -7.109 1 92.19 89 LYS B CA 1
ATOM 3746 C C . LYS B 1 89 ? -13.188 -12.336 -6.098 1 92.19 89 LYS B C 1
ATOM 3748 O O . LYS B 1 89 ? -13.125 -11.898 -4.949 1 92.19 89 LYS B O 1
ATOM 3753 N N . CYS B 1 90 ? -14.203 -13.102 -6.57 1 93.19 90 CYS B N 1
ATOM 3754 C CA . CYS B 1 90 ? -15.344 -13.453 -5.73 1 93.19 90 CYS B CA 1
ATOM 3755 C C . CYS B 1 90 ? -15.938 -12.211 -5.078 1 93.19 90 CYS B C 1
ATOM 3757 O O . CYS B 1 90 ? -16.266 -12.227 -3.891 1 93.19 90 CYS B O 1
ATOM 3759 N N . ASP B 1 91 ? -16 -11.086 -5.832 1 91.31 91 ASP B N 1
ATOM 3760 C CA . ASP B 1 91 ? -16.547 -9.82 -5.348 1 91.31 91 ASP B CA 1
ATOM 3761 C C . ASP B 1 91 ? -15.828 -9.367 -4.074 1 91.31 91 ASP B C 1
ATOM 3763 O O . ASP B 1 91 ? -16.453 -8.852 -3.15 1 91.31 91 ASP B O 1
ATOM 3767 N N . ALA B 1 92 ? -14.57 -9.742 -3.938 1 92.44 92 ALA B N 1
ATOM 3768 C CA . ALA B 1 92 ? -13.695 -9.367 -2.83 1 92.44 92 ALA B CA 1
ATOM 3769 C C . ALA B 1 92 ? -14.219 -9.922 -1.507 1 92.44 92 ALA B C 1
ATOM 3771 O O . ALA B 1 92 ? -14.031 -9.305 -0.454 1 92.44 92 ALA B O 1
ATOM 3772 N N . ASP B 1 93 ? -14.906 -11.008 -1.572 1 95.62 93 ASP B N 1
ATOM 3773 C CA . ASP B 1 93 ? -15.328 -11.727 -0.369 1 95.62 93 ASP B CA 1
ATOM 3774 C C . ASP B 1 93 ? -14.242 -12.688 0.103 1 95.62 93 ASP B C 1
ATOM 3776 O O . ASP B 1 93 ? -14.07 -13.766 -0.468 1 95.62 93 ASP B O 1
ATOM 3780 N N . LEU B 1 94 ? -13.578 -12.359 1.193 1 96.06 94 LEU B N 1
ATOM 3781 C CA . LEU B 1 94 ? -12.414 -13.094 1.665 1 96.06 94 LEU B CA 1
ATOM 3782 C C . LEU B 1 94 ? -12.797 -14.508 2.084 1 96.06 94 LEU B C 1
ATOM 3784 O O . LEU B 1 94 ? -12.016 -15.453 1.891 1 96.06 94 LEU B O 1
ATOM 3788 N N . THR B 1 95 ? -13.945 -14.688 2.637 1 97.19 95 THR B N 1
ATOM 3789 C CA . THR B 1 95 ? -14.391 -16 3.076 1 97.19 95 THR B CA 1
ATOM 3790 C C . THR B 1 95 ? -14.539 -16.953 1.889 1 97.19 95 THR B C 1
ATOM 3792 O O . THR B 1 95 ? -14.078 -18.094 1.935 1 97.19 95 THR B O 1
ATOM 3795 N N . LYS B 1 96 ? -15.141 -16.5 0.839 1 97.5 96 LYS B N 1
ATOM 3796 C CA . LYS B 1 96 ? -15.289 -17.297 -0.376 1 97.5 96 LYS B CA 1
ATOM 3797 C C . LYS B 1 96 ? -13.93 -17.609 -0.994 1 97.5 96 LYS B C 1
ATOM 3799 O O . LYS B 1 96 ? -13.688 -18.734 -1.433 1 97.5 96 LYS B O 1
ATOM 3804 N N . ILE B 1 97 ? -13.086 -16.625 -0.971 1 97.81 97 ILE B N 1
ATOM 3805 C CA . ILE B 1 97 ? -11.742 -16.781 -1.518 1 97.81 97 ILE B CA 1
ATOM 3806 C C . ILE B 1 97 ? -10.992 -17.859 -0.742 1 97.81 97 ILE B C 1
ATOM 3808 O O . ILE B 1 97 ? -10.312 -18.703 -1.337 1 97.81 97 ILE B O 1
ATOM 3812 N N . GLN B 1 98 ? -11.148 -17.875 0.542 1 98.25 98 GLN B N 1
ATOM 3813 C CA . GLN B 1 98 ? -10.422 -18.812 1.385 1 98.25 98 GLN B CA 1
ATOM 3814 C C . GLN B 1 98 ? -10.984 -20.234 1.245 1 98.25 98 GLN B C 1
ATOM 3816 O O . GLN B 1 98 ? -10.242 -21.219 1.354 1 98.25 98 GLN B O 1
ATOM 3821 N N . VAL B 1 99 ? -12.273 -20.328 0.941 1 98.25 99 VAL B N 1
ATOM 3822 C CA . VAL B 1 99 ? -12.844 -21.625 0.602 1 98.25 99 VAL B CA 1
ATOM 3823 C C . VAL B 1 99 ? -12.172 -22.172 -0.651 1 98.25 99 VAL B C 1
ATOM 3825 O O . VAL B 1 99 ? -11.766 -23.344 -0.683 1 98.25 99 VAL B O 1
ATOM 3828 N N . LEU B 1 100 ? -12.039 -21.359 -1.579 1 97.88 100 LEU B N 1
ATOM 3829 C CA . LEU B 1 100 ? -11.391 -21.766 -2.822 1 97.88 100 LEU B CA 1
ATOM 3830 C C . LEU B 1 100 ? -9.922 -22.125 -2.58 1 97.88 100 LEU B C 1
ATOM 3832 O O . LEU B 1 100 ? -9.398 -23.062 -3.186 1 97.88 100 LEU B O 1
ATOM 3836 N N . GLY B 1 101 ? -9.258 -21.375 -1.724 1 98.38 101 GLY B N 1
ATOM 3837 C CA . GLY B 1 101 ? -7.883 -21.703 -1.373 1 98.38 101 GLY B CA 1
ATOM 3838 C C . GLY B 1 101 ? -7.734 -23.078 -0.775 1 98.38 101 GLY B C 1
ATOM 3839 O O . GLY B 1 101 ? -6.824 -23.828 -1.141 1 98.38 101 GLY B O 1
ATOM 3840 N N . ARG B 1 102 ? -8.625 -23.422 0.138 1 98.5 102 ARG B N 1
ATOM 3841 C CA . ARG B 1 102 ? -8.602 -24.766 0.731 1 98.5 102 ARG B CA 1
ATOM 3842 C C . ARG B 1 102 ? -8.852 -25.828 -0.325 1 98.5 102 ARG B C 1
ATOM 3844 O O . ARG B 1 102 ? -8.211 -26.891 -0.311 1 98.5 102 ARG B O 1
ATOM 3851 N N . TYR B 1 103 ? -9.742 -25.5 -1.216 1 98.19 103 TYR B N 1
ATOM 3852 C CA . TYR B 1 103 ? -10.031 -26.406 -2.332 1 98.19 103 TYR B CA 1
ATOM 3853 C C . TYR B 1 103 ? -8.789 -26.641 -3.182 1 98.19 103 TYR B C 1
ATOM 3855 O O . TYR B 1 103 ? -8.461 -27.781 -3.514 1 98.19 103 TYR B O 1
ATOM 3863 N N . PHE B 1 104 ? -8.039 -25.594 -3.492 1 98.19 104 PHE B N 1
ATOM 3864 C CA . PHE B 1 104 ? -6.812 -25.719 -4.273 1 98.19 104 PHE B CA 1
ATOM 3865 C C . PHE B 1 104 ? -5.828 -26.656 -3.586 1 98.19 104 PHE B C 1
ATOM 3867 O O . PHE B 1 104 ? -5.27 -27.547 -4.223 1 98.19 104 PHE B O 1
ATOM 3874 N N . ILE B 1 105 ? -5.637 -26.453 -2.316 1 98.38 105 ILE B N 1
ATOM 3875 C CA . ILE B 1 105 ? -4.684 -27.25 -1.542 1 98.38 105 ILE B CA 1
ATOM 3876 C C . ILE B 1 105 ? -5.066 -28.719 -1.607 1 98.38 105 ILE B C 1
ATOM 3878 O O . ILE B 1 105 ? -4.211 -29.578 -1.828 1 98.38 105 ILE B O 1
ATOM 3882 N N . GLU B 1 106 ? -6.355 -29 -1.503 1 98.5 106 GLU B N 1
ATOM 3883 C CA . GLU B 1 106 ? -6.816 -30.375 -1.541 1 98.5 106 GLU B CA 1
ATOM 3884 C C . GLU B 1 106 ? -6.629 -30.984 -2.93 1 98.5 106 GLU B C 1
ATOM 3886 O O . GLU B 1 106 ? -6.32 -32.188 -3.061 1 98.5 106 GLU B O 1
ATOM 3891 N N . VAL B 1 107 ? -6.824 -30.203 -3.936 1 98.38 107 VAL B N 1
ATOM 3892 C CA . VAL B 1 107 ? -6.594 -30.688 -5.293 1 98.38 107 VAL B CA 1
ATOM 3893 C C . VAL B 1 107 ? -5.129 -31.078 -5.461 1 98.38 107 VAL B C 1
ATOM 3895 O O . VAL B 1 107 ? -4.828 -32.156 -5.988 1 98.38 107 VAL B O 1
ATOM 3898 N N . TRP B 1 108 ? -4.227 -30.266 -5.008 1 98.19 108 TRP B N 1
ATOM 3899 C CA . TRP B 1 108 ? -2.807 -30.562 -5.137 1 98.19 108 TRP B CA 1
ATOM 3900 C C . TRP B 1 108 ? -2.436 -31.797 -4.328 1 98.19 108 TRP B C 1
ATOM 3902 O O . TRP B 1 108 ? -1.635 -32.625 -4.777 1 98.19 108 TRP B O 1
ATOM 3912 N N . ARG B 1 109 ? -3.045 -31.969 -3.207 1 97.5 109 ARG B N 1
ATOM 3913 C CA . ARG B 1 109 ? -2.824 -33.156 -2.396 1 97.5 109 ARG B CA 1
ATOM 3914 C C . ARG B 1 109 ? -3.219 -34.438 -3.154 1 97.5 109 ARG B C 1
ATOM 3916 O O . ARG B 1 109 ? -2.576 -35.469 -3.016 1 97.5 109 ARG B O 1
ATOM 3923 N N . ALA B 1 110 ? -4.219 -34.281 -3.973 1 97.88 110 ALA B N 1
ATOM 3924 C CA . ALA B 1 110 ? -4.789 -35.438 -4.645 1 97.88 110 ALA B CA 1
ATOM 3925 C C . ALA B 1 110 ? -4.227 -35.594 -6.059 1 97.88 110 ALA B C 1
ATOM 3927 O O . ALA B 1 110 ? -4.539 -36.531 -6.758 1 97.88 110 ALA B O 1
ATOM 3928 N N . SER B 1 111 ? -3.418 -34.625 -6.512 1 97.31 111 SER B N 1
ATOM 3929 C CA . SER B 1 111 ? -2.924 -34.625 -7.883 1 97.31 111 SER B CA 1
ATOM 3930 C C . SER B 1 111 ? -1.571 -35.312 -7.992 1 97.31 111 SER B C 1
ATOM 3932 O O . SER B 1 111 ? -0.903 -35.219 -9.023 1 97.31 111 SER B O 1
ATOM 3934 N N . GLY B 1 112 ? -1.104 -35.938 -6.91 1 95.81 112 GLY B N 1
ATOM 3935 C CA . GLY B 1 112 ? 0.171 -36.656 -6.945 1 95.81 112 GLY B CA 1
ATOM 3936 C C . GLY B 1 112 ? 1.354 -35.75 -6.648 1 95.81 112 GLY B C 1
ATOM 3937 O O . GLY B 1 112 ? 2.5 -36.094 -6.938 1 95.81 112 GLY B O 1
ATOM 3938 N N . MET B 1 113 ? 1.073 -34.594 -6.102 1 97.38 113 MET B N 1
ATOM 3939 C CA . MET B 1 113 ? 2.156 -33.688 -5.707 1 97.38 113 MET B CA 1
ATOM 3940 C C . MET B 1 113 ? 2.904 -34.25 -4.496 1 97.38 113 MET B C 1
ATOM 3942 O O . MET B 1 113 ? 2.293 -34.562 -3.473 1 97.38 113 MET B O 1
ATOM 3946 N N . LEU B 1 114 ? 4.141 -34.312 -4.641 1 96.81 114 LEU B N 1
ATOM 3947 C CA . LEU B 1 114 ? 4.992 -34.812 -3.561 1 96.81 114 LEU B CA 1
ATOM 3948 C C . LEU B 1 114 ? 5.227 -33.719 -2.518 1 96.81 114 LEU B C 1
ATOM 3950 O O . LEU B 1 114 ? 4.941 -32.531 -2.766 1 96.81 114 LEU B O 1
ATOM 3954 N N . GLY B 1 115 ? 5.703 -34.156 -1.362 1 97.38 115 GLY B N 1
ATOM 3955 C CA . GLY B 1 115 ? 6.277 -33.219 -0.401 1 97.38 115 GLY B CA 1
ATOM 3956 C C . GLY B 1 115 ? 5.242 -32.562 0.488 1 97.38 115 GLY B C 1
ATOM 3957 O O . GLY B 1 115 ? 5.582 -31.766 1.368 1 97.38 115 GLY B O 1
ATOM 3958 N N . ILE B 1 116 ? 3.904 -32.812 0.216 1 97.25 116 ILE B N 1
ATOM 3959 C CA . ILE B 1 116 ? 2.852 -32.188 0.994 1 97.25 116 ILE B CA 1
ATOM 3960 C C . ILE B 1 116 ? 2.656 -32.906 2.312 1 97.25 116 ILE B C 1
ATOM 3962 O O . ILE B 1 116 ? 2.779 -32.312 3.389 1 97.25 116 ILE B O 1
ATOM 3966 N N . ALA B 1 117 ? 2.412 -34.188 2.252 1 94.19 117 ALA B N 1
ATOM 3967 C CA . ALA B 1 117 ? 2.156 -35 3.443 1 94.19 117 ALA B CA 1
ATOM 3968 C C . ALA B 1 117 ? 3.457 -35.375 4.156 1 94.19 117 ALA B C 1
ATOM 3970 O O . ALA B 1 117 ? 3.531 -35.312 5.387 1 94.19 117 ALA B O 1
ATOM 3971 N N . GLU B 1 118 ? 4.469 -35.75 3.42 1 95.94 118 GLU B N 1
ATOM 3972 C CA . GLU B 1 118 ? 5.809 -36.094 3.896 1 95.94 118 GLU B CA 1
ATOM 3973 C C . GLU B 1 118 ? 6.875 -35.531 2.955 1 95.94 118 GLU B C 1
ATOM 3975 O O . GLU B 1 118 ? 6.688 -35.5 1.737 1 95.94 118 GLU B O 1
ATOM 3980 N N . PRO B 1 119 ? 7.926 -35.125 3.543 1 97.62 119 PRO B N 1
ATOM 3981 C CA . PRO B 1 119 ? 8.992 -34.625 2.676 1 97.62 119 PRO B CA 1
ATOM 3982 C C . PRO B 1 119 ? 9.555 -35.688 1.744 1 97.62 119 PRO B C 1
ATOM 3984 O O . PRO B 1 119 ? 9.484 -36.875 2.053 1 97.62 119 PRO B O 1
ATOM 3987 N N . VAL B 1 120 ? 9.969 -35.156 0.567 1 97.12 120 VAL B N 1
ATOM 3988 C CA . VAL B 1 120 ? 10.797 -36 -0.278 1 97.12 120 VAL B CA 1
ATOM 3989 C C . VAL B 1 120 ? 12.172 -36.188 0.37 1 97.12 120 VAL B C 1
ATOM 3991 O O . VAL B 1 120 ? 12.844 -35.219 0.71 1 97.12 120 VAL B O 1
ATOM 3994 N N . ARG B 1 121 ? 12.57 -37.438 0.554 1 96.94 121 ARG B N 1
ATOM 3995 C CA . ARG B 1 121 ? 13.844 -37.75 1.199 1 96.94 121 ARG B CA 1
ATOM 3996 C C . ARG B 1 121 ? 14.844 -38.312 0.195 1 96.94 121 ARG B C 1
ATOM 3998 O O . ARG B 1 121 ? 14.469 -39.094 -0.685 1 96.94 121 ARG B O 1
ATOM 4005 N N . PHE B 1 122 ? 16.062 -37.875 0.445 1 95.06 122 PHE B N 1
ATOM 4006 C CA . PHE B 1 122 ? 17.125 -38.312 -0.46 1 95.06 122 PHE B CA 1
ATOM 4007 C C . PHE B 1 122 ? 18.125 -39.219 0.265 1 95.06 122 PHE B C 1
ATOM 4009 O O . PHE B 1 122 ? 18.125 -39.281 1.496 1 95.06 122 PHE B O 1
ATOM 4016 N N . ASP B 1 123 ? 18.984 -39.906 -0.512 1 94.75 123 ASP B N 1
ATOM 4017 C CA . ASP B 1 123 ? 19.922 -40.875 0.014 1 94.75 123 ASP B CA 1
ATOM 4018 C C . ASP B 1 123 ? 20.938 -40.219 0.953 1 94.75 123 ASP B C 1
ATOM 4020 O O . ASP B 1 123 ? 21.469 -40.875 1.854 1 94.75 123 ASP B O 1
ATOM 4024 N N . ASP B 1 124 ? 21.219 -39.031 0.797 1 91.25 124 ASP B N 1
ATOM 4025 C CA . ASP B 1 124 ? 22.219 -38.375 1.619 1 91.25 124 ASP B CA 1
ATOM 4026 C C . ASP B 1 124 ? 21.594 -37.781 2.879 1 91.25 124 ASP B C 1
ATOM 4028 O O . ASP B 1 124 ? 22.266 -37.094 3.66 1 91.25 124 ASP B O 1
ATOM 4032 N N . GLY B 1 125 ? 20.297 -37.969 3.027 1 91.94 125 GLY B N 1
ATOM 4033 C CA . GLY B 1 125 ? 19.625 -37.5 4.238 1 91.94 125 GLY B CA 1
ATOM 4034 C C . GLY B 1 125 ? 18.938 -36.156 4.082 1 91.94 125 GLY B C 1
ATOM 4035 O O . GLY B 1 125 ? 18.156 -35.75 4.941 1 91.94 125 GLY B O 1
ATOM 4036 N N . SER B 1 126 ? 19.203 -35.531 2.957 1 93.38 126 SER B N 1
ATOM 4037 C CA . SER B 1 126 ? 18.547 -34.25 2.725 1 93.38 126 SER B CA 1
ATOM 4038 C C . SER B 1 126 ? 17.062 -34.438 2.412 1 93.38 126 SER B C 1
ATOM 4040 O O . SER B 1 126 ? 16.625 -35.531 2.109 1 93.38 126 SER B O 1
ATOM 4042 N N . GLU B 1 127 ? 16.25 -33.344 2.578 1 95.5 127 GLU B N 1
ATOM 4043 C CA . GLU B 1 127 ? 14.797 -33.406 2.363 1 95.5 127 GLU B CA 1
ATOM 4044 C C . GLU B 1 127 ? 14.312 -32.156 1.62 1 95.5 127 GLU B C 1
ATOM 4046 O O . GLU B 1 127 ? 14.945 -31.094 1.673 1 95.5 127 GLU B O 1
ATOM 4051 N N . ALA B 1 128 ? 13.336 -32.312 0.899 1 97.06 128 ALA B N 1
ATOM 4052 C CA . ALA B 1 128 ? 12.594 -31.219 0.261 1 97.06 128 ALA B CA 1
ATOM 4053 C C . ALA B 1 128 ? 11.094 -31.375 0.463 1 97.06 128 ALA B C 1
ATOM 4055 O O . ALA B 1 128 ? 10.57 -32.5 0.433 1 97.06 128 ALA B O 1
ATOM 4056 N N . SER B 1 129 ? 10.383 -30.266 0.684 1 98.19 129 SER B N 1
ATOM 4057 C CA . SER B 1 129 ? 8.953 -30.359 0.967 1 98.19 129 SER B CA 1
ATOM 4058 C C . SER B 1 129 ? 8.195 -29.172 0.384 1 98.19 129 SER B C 1
ATOM 4060 O O . SER B 1 129 ? 8.797 -28.266 -0.197 1 98.19 129 SER B O 1
ATOM 4062 N N . VAL B 1 130 ? 6.883 -29.281 0.41 1 98.31 130 VAL B N 1
ATOM 4063 C CA . VAL B 1 130 ? 5.977 -28.203 0.022 1 98.31 130 VAL B CA 1
ATOM 4064 C C . VAL B 1 130 ? 5.344 -27.594 1.267 1 98.31 130 VAL B C 1
ATOM 4066 O O . VAL B 1 130 ? 4.836 -28.312 2.133 1 98.31 130 VAL B O 1
ATOM 4069 N N . LYS B 1 131 ? 5.441 -26.297 1.37 1 97.88 131 LYS B N 1
ATOM 4070 C CA . LYS B 1 131 ? 4.762 -25.562 2.428 1 97.88 131 LYS B CA 1
ATOM 4071 C C . LYS B 1 131 ? 3.709 -24.609 1.852 1 97.88 131 LYS B C 1
ATOM 4073 O O . LYS B 1 131 ? 3.971 -23.906 0.878 1 97.88 131 LYS B O 1
ATOM 4078 N N . PHE B 1 132 ? 2.518 -24.703 2.434 1 98.44 132 PHE B N 1
ATOM 4079 C CA . PHE B 1 132 ? 1.47 -23.766 2.061 1 98.44 132 PHE B CA 1
ATOM 4080 C C . PHE B 1 132 ? 1.44 -22.578 3.02 1 98.44 132 PHE B C 1
ATOM 4082 O O . PHE B 1 132 ? 1.393 -22.766 4.238 1 98.44 132 PHE B O 1
ATOM 4089 N N . ILE B 1 133 ? 1.49 -21.344 2.49 1 98.56 133 ILE B N 1
ATOM 4090 C CA . ILE B 1 133 ? 1.438 -20.125 3.275 1 98.56 133 ILE B CA 1
ATOM 4091 C C . ILE B 1 133 ? 0.304 -19.234 2.77 1 98.56 133 ILE B C 1
ATOM 4093 O O . ILE B 1 133 ? 0.229 -18.938 1.575 1 98.56 133 ILE B O 1
ATOM 4097 N N . TRP B 1 134 ? -0.577 -18.922 3.662 1 98.62 134 TRP B N 1
ATOM 4098 C CA . TRP B 1 134 ? -1.629 -17.984 3.309 1 98.62 134 TRP B CA 1
ATOM 4099 C C . TRP B 1 134 ? -1.109 -16.547 3.357 1 98.62 134 TRP B C 1
ATOM 4101 O O . TRP B 1 134 ? -0.556 -16.109 4.371 1 98.62 134 TRP B O 1
ATOM 4111 N N . ALA B 1 135 ? -1.301 -15.781 2.287 1 98.31 135 ALA B N 1
ATOM 4112 C CA . ALA B 1 135 ? -0.782 -14.422 2.18 1 98.31 135 ALA B CA 1
ATOM 4113 C C . ALA B 1 135 ? -1.3 -13.547 3.316 1 98.31 135 ALA B C 1
ATOM 4115 O O . ALA B 1 135 ? -0.534 -12.797 3.93 1 98.31 135 ALA B O 1
ATOM 4116 N N . SER B 1 136 ? -2.576 -13.633 3.615 1 97.69 136 SER B N 1
ATOM 4117 C CA . SER B 1 136 ? -3.17 -12.82 4.672 1 97.69 136 SER B CA 1
ATOM 4118 C C . SER B 1 136 ? -2.496 -13.086 6.016 1 97.69 136 SER B C 1
ATOM 4120 O O . SER B 1 136 ? -2.104 -12.148 6.715 1 97.69 136 SER B O 1
ATOM 4122 N N . ASP B 1 137 ? -2.305 -14.344 6.359 1 97.81 137 ASP B N 1
ATOM 4123 C CA . ASP B 1 137 ? -1.676 -14.711 7.625 1 97.81 137 ASP B CA 1
ATOM 4124 C C . ASP B 1 137 ? -0.22 -14.258 7.668 1 97.81 137 ASP B C 1
ATOM 4126 O O . ASP B 1 137 ? 0.229 -13.695 8.672 1 97.81 137 ASP B O 1
ATOM 4130 N N . PHE B 1 138 ? 0.483 -14.5 6.648 1 98.25 138 PHE B N 1
ATOM 4131 C CA . PHE B 1 138 ? 1.9 -14.164 6.586 1 98.25 138 PHE B CA 1
ATOM 4132 C C . PHE B 1 138 ? 2.107 -12.664 6.727 1 98.25 138 PHE B C 1
ATOM 4134 O O . PHE B 1 138 ? 2.953 -12.219 7.508 1 98.25 138 PHE B O 1
ATOM 4141 N N . ILE B 1 139 ? 1.332 -11.906 5.941 1 97.94 139 ILE B N 1
ATOM 4142 C CA . ILE B 1 139 ? 1.474 -10.453 5.953 1 97.94 139 ILE B CA 1
ATOM 4143 C C . ILE B 1 139 ? 1.085 -9.906 7.328 1 97.94 139 ILE B C 1
ATOM 4145 O O . ILE B 1 139 ? 1.758 -9.023 7.863 1 97.94 139 ILE B O 1
ATOM 4149 N N . ARG B 1 140 ? 0.047 -10.453 7.906 1 96.38 140 ARG B N 1
ATOM 4150 C CA . ARG B 1 140 ? -0.37 -10.031 9.242 1 96.38 140 ARG B CA 1
ATOM 4151 C C . ARG B 1 140 ? 0.731 -10.289 10.266 1 96.38 140 ARG B C 1
ATOM 4153 O O . ARG B 1 140 ? 1.012 -9.438 11.109 1 96.38 140 ARG B O 1
ATOM 4160 N N . GLU B 1 141 ? 1.363 -11.43 10.133 1 96.88 141 GLU B N 1
ATOM 4161 C CA . GLU B 1 141 ? 2.369 -11.859 11.102 1 96.88 141 GLU B CA 1
ATOM 4162 C C . GLU B 1 141 ? 3.666 -11.07 10.938 1 96.88 141 GLU B C 1
ATOM 4164 O O . GLU B 1 141 ? 4.453 -10.953 11.875 1 96.88 141 GLU B O 1
ATOM 4169 N N . ASN B 1 142 ? 3.879 -10.57 9.727 1 97.19 142 ASN B N 1
ATOM 4170 C CA . ASN B 1 142 ? 5.098 -9.836 9.414 1 97.19 142 ASN B CA 1
ATOM 4171 C C . ASN B 1 142 ? 4.797 -8.406 8.961 1 97.19 142 ASN B C 1
ATOM 4173 O O . ASN B 1 142 ? 5.539 -7.832 8.164 1 97.19 142 ASN B O 1
ATOM 4177 N N . SER B 1 143 ? 3.795 -7.84 9.484 1 95.25 143 SER B N 1
ATOM 4178 C CA . SER B 1 143 ? 3.15 -6.648 8.945 1 95.25 143 SER B CA 1
ATOM 4179 C C . SER B 1 143 ? 4.137 -5.492 8.828 1 95.25 143 SER B C 1
ATOM 4181 O O . SER B 1 143 ? 4.262 -4.875 7.77 1 95.25 143 SER B O 1
ATOM 4183 N N . THR B 1 144 ? 4.898 -5.16 9.859 1 94.12 144 THR B N 1
ATOM 4184 C CA . THR B 1 144 ? 5.773 -3.994 9.859 1 94.12 144 THR B CA 1
ATOM 4185 C C . THR B 1 144 ? 6.855 -4.129 8.789 1 94.12 144 THR B C 1
ATOM 4187 O O . THR B 1 144 ? 7.023 -3.242 7.953 1 94.12 144 THR B O 1
ATOM 4190 N N . HIS B 1 145 ? 7.496 -5.27 8.773 1 95.25 145 HIS B N 1
ATOM 4191 C CA . HIS B 1 145 ? 8.555 -5.496 7.797 1 95.25 145 HIS B CA 1
ATOM 4192 C C . HIS B 1 145 ? 7.996 -5.566 6.379 1 95.25 145 HIS B C 1
ATOM 4194 O O . HIS B 1 145 ? 8.586 -5.016 5.445 1 95.25 145 HIS B O 1
ATOM 4200 N N . TYR B 1 146 ? 6.898 -6.215 6.273 1 97.88 146 TYR B N 1
ATOM 4201 C CA . TYR B 1 146 ? 6.281 -6.406 4.965 1 97.88 146 TYR B CA 1
ATOM 4202 C C . TYR B 1 146 ? 5.898 -5.07 4.344 1 97.88 146 TYR B C 1
ATOM 4204 O O . TYR B 1 146 ? 6.305 -4.762 3.219 1 97.88 146 TYR B O 1
ATOM 4212 N N . TRP B 1 147 ? 5.227 -4.219 5.086 1 96.88 147 TRP B N 1
ATOM 4213 C CA . TRP B 1 147 ? 4.691 -2.996 4.492 1 96.88 147 TRP B CA 1
ATOM 4214 C C . TRP B 1 147 ? 5.773 -1.934 4.359 1 96.88 147 TRP B C 1
ATOM 4216 O O . TRP B 1 147 ? 5.734 -1.111 3.441 1 96.88 147 TRP B O 1
ATOM 4226 N N . THR B 1 148 ? 6.789 -1.951 5.215 1 96.31 148 THR B N 1
ATOM 4227 C CA . THR B 1 148 ? 7.926 -1.061 4.996 1 96.31 148 THR B CA 1
ATOM 4228 C C . THR B 1 148 ? 8.672 -1.436 3.719 1 96.31 148 THR B C 1
ATOM 4230 O O . THR B 1 148 ? 9.188 -0.564 3.018 1 96.31 148 THR B O 1
ATOM 4233 N N . LYS B 1 149 ? 8.711 -2.738 3.406 1 97.69 149 LYS B N 1
ATOM 4234 C CA . LYS B 1 149 ? 9.297 -3.186 2.145 1 97.69 149 LYS B CA 1
ATOM 4235 C C . LYS B 1 149 ? 8.453 -2.725 0.956 1 97.69 149 LYS B C 1
ATOM 4237 O O . LYS B 1 149 ? 9 -2.252 -0.045 1 97.69 149 LYS B O 1
ATOM 4242 N N . VAL B 1 150 ? 7.148 -2.859 1.062 1 98.31 150 VAL B N 1
ATOM 4243 C CA . VAL B 1 150 ? 6.258 -2.398 0.003 1 98.31 150 VAL B CA 1
ATOM 4244 C C . VAL B 1 150 ? 6.445 -0.9 -0.216 1 98.31 150 VAL B C 1
ATOM 4246 O O . VAL B 1 150 ? 6.516 -0.437 -1.357 1 98.31 150 VAL B O 1
ATOM 4249 N N . MET B 1 151 ? 6.578 -0.153 0.879 1 97.69 151 MET B N 1
ATOM 4250 C CA . MET B 1 151 ? 6.785 1.288 0.782 1 97.69 151 MET B CA 1
ATOM 4251 C C . MET B 1 151 ? 8.125 1.601 0.116 1 97.69 151 MET B C 1
ATOM 4253 O O . MET B 1 151 ? 8.219 2.531 -0.688 1 97.69 151 MET B O 1
ATOM 4257 N N . ASP B 1 152 ? 9.148 0.849 0.469 1 97.81 152 ASP B N 1
ATOM 4258 C CA . ASP B 1 152 ? 10.453 1.052 -0.149 1 97.81 152 ASP B CA 1
ATOM 4259 C C . ASP B 1 152 ? 10.398 0.789 -1.651 1 97.81 152 ASP B C 1
ATOM 4261 O O . ASP B 1 152 ? 10.922 1.572 -2.445 1 97.81 152 ASP B O 1
ATOM 4265 N N . ILE B 1 153 ? 9.734 -0.287 -2.018 1 98.12 153 ILE B N 1
ATOM 4266 C CA . ILE B 1 153 ? 9.555 -0.612 -3.428 1 98.12 153 ILE B CA 1
ATOM 4267 C C . ILE B 1 153 ? 8.773 0.502 -4.121 1 98.12 153 ILE B C 1
ATOM 4269 O O . ILE B 1 153 ? 9.141 0.933 -5.219 1 98.12 153 ILE B O 1
ATOM 4273 N N . SER B 1 154 ? 7.789 1.015 -3.479 1 97.56 154 SER B N 1
ATOM 4274 C CA . SER B 1 154 ? 6.934 2.059 -4.031 1 97.56 154 SER B CA 1
ATOM 4275 C C . SER B 1 154 ? 7.707 3.35 -4.258 1 97.56 154 SER B C 1
ATOM 4277 O O . SER B 1 154 ? 7.406 4.109 -5.18 1 97.56 154 SER B O 1
ATOM 4279 N N . ARG B 1 155 ? 8.664 3.594 -3.441 1 96.56 155 ARG B N 1
ATOM 4280 C CA . ARG B 1 155 ? 9.484 4.797 -3.572 1 96.56 155 ARG B CA 1
ATOM 4281 C C . ARG B 1 155 ? 10.453 4.672 -4.742 1 96.56 155 ARG B C 1
ATOM 4283 O O . ARG B 1 155 ? 10.875 5.68 -5.316 1 96.56 155 ARG B O 1
ATOM 4290 N N . ARG B 1 156 ? 10.75 3.469 -5.141 1 96.88 156 ARG B N 1
ATOM 4291 C CA . ARG B 1 156 ? 11.875 3.26 -6.047 1 96.88 156 ARG B CA 1
ATOM 4292 C C . ARG B 1 156 ? 11.391 3.02 -7.473 1 96.88 156 ARG B C 1
ATOM 4294 O O . ARG B 1 156 ? 12.18 3.082 -8.422 1 96.88 156 ARG B O 1
ATOM 4301 N N . PHE B 1 157 ? 10.141 2.684 -7.656 1 96.5 157 PHE B N 1
ATOM 4302 C CA . PHE B 1 157 ? 9.609 2.451 -8.992 1 96.5 157 PHE B CA 1
ATOM 4303 C C . PHE B 1 157 ? 8.508 3.449 -9.32 1 96.5 157 PHE B C 1
ATOM 4305 O O . PHE B 1 157 ? 7.781 3.898 -8.43 1 96.5 157 PHE B O 1
ATOM 4312 N N . ASN B 1 158 ? 8.383 3.793 -10.602 1 94.31 158 ASN B N 1
ATOM 4313 C CA . ASN B 1 158 ? 7.391 4.777 -11.023 1 94.31 158 ASN B CA 1
ATOM 4314 C C . ASN B 1 158 ? 6.152 4.113 -11.609 1 94.31 158 ASN B C 1
ATOM 4316 O O . ASN B 1 158 ? 6.129 2.896 -11.812 1 94.31 158 ASN B O 1
ATOM 4320 N N . VAL B 1 159 ? 5.125 4.867 -11.852 1 90.94 159 VAL B N 1
ATOM 4321 C CA . VAL B 1 159 ? 3.805 4.387 -12.242 1 90.94 159 VAL B CA 1
ATOM 4322 C C . VAL B 1 159 ? 3.898 3.674 -13.594 1 90.94 159 VAL B C 1
ATOM 4324 O O . VAL B 1 159 ? 3.438 2.539 -13.734 1 90.94 159 VAL B O 1
ATOM 4327 N N . PRO B 1 160 ? 4.621 4.191 -14.555 1 90.25 160 PRO B N 1
ATOM 4328 C CA . PRO B 1 160 ? 4.695 3.492 -15.836 1 90.25 160 PRO B CA 1
ATOM 4329 C C . PRO B 1 160 ? 5.355 2.119 -15.727 1 90.25 160 PRO B C 1
ATOM 4331 O O . PRO B 1 160 ? 4.902 1.158 -16.344 1 90.25 160 PRO B O 1
ATOM 4334 N N . ARG B 1 161 ? 6.371 2.023 -14.945 1 93 161 ARG B N 1
ATOM 4335 C CA . ARG B 1 161 ? 7.07 0.752 -14.781 1 93 161 ARG B CA 1
ATOM 4336 C C . ARG B 1 161 ? 6.152 -0.301 -14.172 1 93 161 ARG B C 1
ATOM 4338 O O . ARG B 1 161 ? 6.168 -1.461 -14.586 1 93 161 ARG B O 1
ATOM 4345 N N . ILE B 1 162 ? 5.371 0.124 -13.211 1 93.88 162 ILE B N 1
ATOM 4346 C CA . ILE B 1 162 ? 4.508 -0.816 -12.508 1 93.88 162 ILE B CA 1
ATOM 4347 C C . ILE B 1 162 ? 3.303 -1.16 -13.383 1 93.88 162 ILE B C 1
ATOM 4349 O O . ILE B 1 162 ? 2.816 -2.293 -13.359 1 93.88 162 ILE B O 1
ATOM 4353 N N . GLN B 1 163 ? 2.826 -0.221 -14.117 1 90.44 163 GLN B N 1
ATOM 4354 C CA . GLN B 1 163 ? 1.688 -0.449 -15 1 90.44 163 GLN B CA 1
ATOM 4355 C C . GLN B 1 163 ? 2 -1.524 -16.031 1 90.44 163 GLN B C 1
ATOM 4357 O O . GLN B 1 163 ? 1.115 -2.279 -16.438 1 90.44 163 GLN B O 1
ATOM 4362 N N . ARG B 1 164 ? 3.211 -1.696 -16.344 1 89.75 164 ARG B N 1
ATOM 4363 C CA . ARG B 1 164 ? 3.621 -2.729 -17.297 1 89.75 164 ARG B CA 1
ATOM 4364 C C . ARG B 1 164 ? 3.412 -4.121 -16.703 1 89.75 164 ARG B C 1
ATOM 4366 O O . ARG B 1 164 ? 3.398 -5.113 -17.438 1 89.75 164 ARG B O 1
ATOM 4373 N N . CYS B 1 165 ? 3.27 -4.18 -15.43 1 92.06 165 CYS B N 1
ATOM 4374 C CA . CYS B 1 165 ? 3.094 -5.469 -14.766 1 92.06 165 CYS B CA 1
ATOM 4375 C C . CYS B 1 165 ? 1.622 -5.859 -14.719 1 92.06 165 CYS B C 1
ATOM 4377 O O . CYS B 1 165 ? 1.278 -6.941 -14.242 1 92.06 165 CYS B O 1
ATOM 4379 N N . SER B 1 166 ? 0.719 -5.078 -15.258 1 85.5 166 SER B N 1
ATOM 4380 C CA . SER B 1 166 ? -0.719 -5.277 -15.109 1 85.5 166 SER B CA 1
ATOM 4381 C C . SER B 1 166 ? -1.158 -6.605 -15.727 1 85.5 166 SER B C 1
ATOM 4383 O O . SER B 1 166 ? -2.154 -7.191 -15.297 1 85.5 166 SER B O 1
ATOM 4385 N N . THR B 1 167 ? -0.428 -7.145 -16.609 1 81.62 167 THR B N 1
ATOM 4386 C CA . THR B 1 167 ? -0.792 -8.375 -17.312 1 81.62 167 THR B CA 1
ATOM 4387 C C . THR B 1 167 ? -0.775 -9.562 -16.344 1 81.62 167 THR B C 1
ATOM 4389 O O . THR B 1 167 ? -1.426 -10.578 -16.594 1 81.62 167 THR B O 1
ATOM 4392 N N . ILE B 1 168 ? -0.11 -9.391 -15.258 1 82.31 168 ILE B N 1
ATOM 4393 C CA . ILE B 1 168 ? 0.007 -10.492 -14.305 1 82.31 168 ILE B CA 1
ATOM 4394 C C . ILE B 1 168 ? -1.353 -10.773 -13.672 1 82.31 168 ILE B C 1
ATOM 4396 O O . ILE B 1 168 ? -1.57 -11.844 -13.102 1 82.31 168 ILE B O 1
ATOM 4400 N N . MET B 1 169 ? -2.209 -9.773 -13.766 1 77.31 169 MET B N 1
ATOM 4401 C CA . MET B 1 169 ? -3.557 -9.906 -13.219 1 77.31 169 MET B CA 1
ATOM 4402 C C . MET B 1 169 ? -4.582 -10.094 -14.328 1 77.31 169 MET B C 1
ATOM 4404 O O . MET B 1 169 ? -5.789 -10.023 -14.086 1 77.31 169 MET B O 1
ATOM 4408 N N . GLY B 1 170 ? -4.137 -10.305 -15.562 1 73.62 170 GLY B N 1
ATOM 4409 C CA . GLY B 1 170 ? -5.035 -10.422 -16.703 1 73.62 170 GLY B CA 1
ATOM 4410 C C . GLY B 1 170 ? -5.652 -9.102 -17.109 1 73.62 170 GLY B C 1
ATOM 4411 O O . GLY B 1 170 ? -6.746 -9.07 -17.688 1 73.62 170 GLY B O 1
ATOM 4412 N N . ARG B 1 171 ? -4.961 -8.031 -16.703 1 74.69 171 ARG B N 1
ATOM 4413 C CA . ARG B 1 171 ? -5.48 -6.703 -17 1 74.69 171 ARG B CA 1
ATOM 4414 C C . ARG B 1 171 ? -4.605 -5.984 -18.016 1 74.69 171 ARG B C 1
ATOM 4416 O O . ARG B 1 171 ? -3.447 -6.355 -18.219 1 74.69 171 ARG B O 1
ATOM 4423 N N . THR B 1 172 ? -5.332 -5.129 -18.75 1 74.19 172 THR B N 1
ATOM 4424 C CA . THR B 1 172 ? -4.598 -4.312 -19.703 1 74.19 172 THR B CA 1
ATOM 4425 C C . THR B 1 172 ? -4.188 -2.98 -19.094 1 74.19 172 THR B C 1
ATOM 4427 O O . THR B 1 172 ? -4.836 -2.494 -18.156 1 74.19 172 THR B O 1
ATOM 4430 N N . GLU B 1 173 ? -3.078 -2.58 -19.641 1 74.75 173 GLU B N 1
ATOM 4431 C CA . GLU B 1 173 ? -2.635 -1.25 -19.234 1 74.75 173 GLU B CA 1
ATOM 4432 C C . GLU B 1 173 ? -3.645 -0.182 -19.641 1 74.75 173 GLU B C 1
ATOM 4434 O O . GLU B 1 173 ? -4.254 -0.276 -20.703 1 74.75 173 GLU B O 1
ATOM 4439 N N . GLY B 1 174 ? -4.023 0.598 -18.688 1 71.88 174 GLY B N 1
ATOM 4440 C CA . GLY B 1 174 ? -4.926 1.666 -19.078 1 71.88 174 GLY B CA 1
ATOM 4441 C C . GLY B 1 174 ? -5.008 2.787 -18.062 1 71.88 174 GLY B C 1
ATOM 4442 O O . GLY B 1 174 ? -4.547 2.639 -16.922 1 71.88 174 GLY B O 1
ATOM 4443 N N . GLU B 1 175 ? -5.566 3.834 -18.5 1 68.75 175 GLU B N 1
ATOM 4444 C CA . GLU B 1 175 ? -5.664 5.043 -17.688 1 68.75 175 GLU B CA 1
ATOM 4445 C C . GLU B 1 175 ? -6.668 4.867 -16.562 1 68.75 175 GLU B C 1
ATOM 4447 O O . GLU B 1 175 ? -6.555 5.52 -15.516 1 68.75 175 GLU B O 1
ATOM 4452 N N . THR B 1 176 ? -7.48 3.91 -16.672 1 81.31 176 THR B N 1
ATOM 4453 C CA . THR B 1 176 ? -8.547 3.832 -15.68 1 81.31 176 THR B CA 1
ATOM 4454 C C . THR B 1 176 ? -8.344 2.635 -14.758 1 81.31 176 THR B C 1
ATOM 4456 O O . THR B 1 176 ? -9.297 2.166 -14.125 1 81.31 176 THR B O 1
ATOM 4459 N N . GLN B 1 177 ? -7.129 2.252 -14.609 1 88.44 177 GLN B N 1
ATOM 4460 C CA . GLN B 1 177 ? -6.844 1.111 -13.75 1 88.44 177 GLN B CA 1
ATOM 4461 C C . GLN B 1 177 ? -7.02 1.479 -12.273 1 88.44 177 GLN B C 1
ATOM 4463 O O . GLN B 1 177 ? -6.621 2.566 -11.852 1 88.44 177 GLN B O 1
ATOM 4468 N N . PRO B 1 178 ? -7.68 0.538 -11.562 1 93.19 178 PRO B N 1
ATOM 4469 C CA . PRO B 1 178 ? -7.711 0.762 -10.117 1 93.19 178 PRO B CA 1
ATOM 4470 C C . PRO B 1 178 ? -6.32 0.801 -9.492 1 93.19 178 PRO B C 1
ATOM 4472 O O . PRO B 1 178 ? -5.402 0.138 -9.984 1 93.19 178 PRO B O 1
ATOM 4475 N N . ILE B 1 179 ? -6.16 1.535 -8.445 1 94.12 179 ILE B N 1
ATOM 4476 C CA . ILE B 1 179 ? -4.895 1.672 -7.73 1 94.12 179 ILE B CA 1
ATOM 4477 C C . ILE B 1 179 ? -4.449 0.309 -7.211 1 94.12 179 ILE B C 1
ATOM 4479 O O . ILE B 1 179 ? -3.248 0.049 -7.082 1 94.12 179 ILE B O 1
ATOM 4483 N N . ALA B 1 180 ? -5.422 -0.54 -6.984 1 95.62 180 ALA B N 1
ATOM 4484 C CA . ALA B 1 180 ? -5.129 -1.896 -6.523 1 95.62 180 ALA B CA 1
ATOM 4485 C C . ALA B 1 180 ? -4.191 -2.611 -7.488 1 95.62 180 ALA B C 1
ATOM 4487 O O . ALA B 1 180 ? -3.35 -3.412 -7.07 1 95.62 180 ALA B O 1
ATOM 4488 N N . GLN B 1 181 ? -4.293 -2.328 -8.742 1 93.38 181 GLN B N 1
ATOM 4489 C CA . GLN B 1 181 ? -3.457 -2.959 -9.766 1 93.38 181 GLN B CA 1
ATOM 4490 C C . GLN B 1 181 ? -2.039 -2.396 -9.734 1 93.38 181 GLN B C 1
ATOM 4492 O O . GLN B 1 181 ? -1.125 -2.977 -10.328 1 93.38 181 GLN B O 1
ATOM 4497 N N . ILE B 1 182 ? -1.849 -1.287 -9.102 1 93.62 182 ILE B N 1
ATOM 4498 C CA . ILE B 1 182 ? -0.524 -0.711 -8.898 1 93.62 182 ILE B CA 1
ATOM 4499 C C . ILE B 1 182 ? 0.093 -1.278 -7.621 1 93.62 182 ILE B C 1
ATOM 4501 O O . ILE B 1 182 ? 1.283 -1.601 -7.59 1 93.62 182 ILE B O 1
ATOM 4505 N N . LEU B 1 183 ? -0.73 -1.397 -6.625 1 96.81 183 LEU B N 1
ATOM 4506 C CA . LEU B 1 183 ? -0.292 -1.911 -5.332 1 96.81 183 LEU B CA 1
ATOM 4507 C C . LEU B 1 183 ? 0.106 -3.379 -5.438 1 96.81 183 LEU B C 1
ATOM 4509 O O . LEU B 1 183 ? 1.09 -3.807 -4.832 1 96.81 183 LEU B O 1
ATOM 4513 N N . TYR B 1 184 ? -0.542 -4.141 -6.281 1 96.88 184 TYR B N 1
ATOM 4514 C CA . TYR B 1 184 ? -0.415 -5.586 -6.418 1 96.88 184 TYR B CA 1
ATOM 4515 C C . TYR B 1 184 ? 1.009 -5.973 -6.797 1 96.88 184 TYR B C 1
ATOM 4517 O O . TYR B 1 184 ? 1.657 -6.75 -6.09 1 96.88 184 TYR B O 1
ATOM 4525 N N . PRO B 1 185 ? 1.586 -5.398 -7.863 1 97.06 185 PRO B N 1
ATOM 4526 C CA . PRO B 1 185 ? 2.951 -5.781 -8.227 1 97.06 185 PRO B CA 1
ATOM 4527 C C . PRO B 1 185 ? 3.973 -5.41 -7.148 1 97.06 185 PRO B C 1
ATOM 4529 O O . PRO B 1 185 ? 4.949 -6.137 -6.945 1 97.06 185 PRO B O 1
ATOM 4532 N N . ALA B 1 186 ? 3.775 -4.297 -6.488 1 97.75 186 ALA B N 1
ATOM 4533 C CA . ALA B 1 186 ? 4.684 -3.918 -5.406 1 97.75 186 ALA B CA 1
ATOM 4534 C C . ALA B 1 186 ? 4.648 -4.941 -4.277 1 97.75 186 ALA B C 1
ATOM 4536 O O . ALA B 1 186 ? 5.691 -5.309 -3.729 1 97.75 186 ALA B O 1
ATOM 4537 N N . MET B 1 187 ? 3.459 -5.387 -3.936 1 98.19 187 MET B N 1
ATOM 4538 C CA . MET B 1 187 ? 3.301 -6.41 -2.904 1 98.19 187 MET B CA 1
ATOM 4539 C C . MET B 1 187 ? 3.943 -7.723 -3.338 1 98.19 187 MET B C 1
ATOM 4541 O O . MET B 1 187 ? 4.668 -8.352 -2.562 1 98.19 187 MET B O 1
ATOM 4545 N N . GLN B 1 188 ? 3.648 -8.117 -4.559 1 98 188 GLN B N 1
ATOM 4546 C CA . GLN B 1 188 ? 4.211 -9.375 -5.043 1 98 188 GLN B CA 1
ATOM 4547 C C . GLN B 1 188 ? 5.734 -9.328 -5.055 1 98 188 GLN B C 1
ATOM 4549 O O . GLN B 1 188 ? 6.398 -10.312 -4.727 1 98 188 GLN B O 1
ATOM 4554 N N . CYS B 1 189 ? 6.309 -8.195 -5.477 1 97.75 189 CYS B N 1
ATOM 4555 C CA . CYS B 1 189 ? 7.75 -8.008 -5.398 1 97.75 189 CYS B CA 1
ATOM 4556 C C . CYS B 1 189 ? 8.242 -8.172 -3.965 1 97.75 189 CYS B C 1
ATOM 4558 O O . CYS B 1 189 ? 9.25 -8.844 -3.723 1 97.75 189 CYS B O 1
ATOM 4560 N N . ALA B 1 190 ? 7.527 -7.605 -3.006 1 98.19 190 ALA B N 1
ATOM 4561 C CA . ALA B 1 190 ? 7.898 -7.703 -1.595 1 98.19 190 ALA B CA 1
ATOM 4562 C C . ALA B 1 190 ? 7.887 -9.148 -1.122 1 98.19 190 ALA B C 1
ATOM 4564 O O . ALA B 1 190 ? 8.727 -9.555 -0.315 1 98.19 190 ALA B O 1
ATOM 4565 N N . ASP B 1 191 ? 6.941 -9.961 -1.596 1 98.06 191 ASP B N 1
ATOM 4566 C CA . ASP B 1 191 ? 6.816 -11.352 -1.189 1 98.06 191 ASP B CA 1
ATOM 4567 C C . ASP B 1 191 ? 8.117 -12.117 -1.438 1 98.06 191 ASP B C 1
ATOM 4569 O O . ASP B 1 191 ? 8.516 -12.953 -0.625 1 98.06 191 ASP B O 1
ATOM 4573 N N . VAL B 1 192 ? 8.75 -11.844 -2.562 1 97 192 VAL B N 1
ATOM 4574 C CA . VAL B 1 192 ? 9.961 -12.562 -2.951 1 97 192 VAL B CA 1
ATOM 4575 C C . VAL B 1 192 ? 11.016 -12.406 -1.86 1 97 192 VAL B C 1
ATOM 4577 O O . VAL B 1 192 ? 11.672 -13.383 -1.479 1 97 192 VAL B O 1
ATOM 4580 N N . PHE B 1 193 ? 11.117 -11.289 -1.277 1 97.12 193 PHE B N 1
ATOM 4581 C CA . PHE B 1 193 ? 12.172 -11 -0.314 1 97.12 193 PHE B CA 1
ATOM 4582 C C . PHE B 1 193 ? 11.727 -11.359 1.099 1 97.12 193 PHE B C 1
ATOM 4584 O O . PHE B 1 193 ? 12.508 -11.906 1.878 1 97.12 193 PHE B O 1
ATOM 4591 N N . GLU B 1 194 ? 10.469 -11.094 1.447 1 97.38 194 GLU B N 1
ATOM 4592 C CA . GLU B 1 194 ? 9.984 -11.367 2.797 1 97.38 194 GLU B CA 1
ATOM 4593 C C . GLU B 1 194 ? 9.883 -12.867 3.055 1 97.38 194 GLU B C 1
ATOM 4595 O O . GLU B 1 194 ? 10.039 -13.32 4.191 1 97.38 194 GLU B O 1
ATOM 4600 N N . LEU B 1 195 ? 9.688 -13.656 1.975 1 97.25 195 LEU B N 1
ATOM 4601 C CA . LEU B 1 195 ? 9.602 -15.109 2.1 1 97.25 195 LEU B CA 1
ATOM 4602 C C . LEU B 1 195 ? 10.984 -15.742 1.953 1 97.25 195 LEU B C 1
ATOM 4604 O O . LEU B 1 195 ? 11.133 -16.953 2.137 1 97.25 195 LEU B O 1
ATOM 4608 N N . GLY B 1 196 ? 12 -14.984 1.639 1 94.94 196 GLY B N 1
ATOM 4609 C CA . GLY B 1 196 ? 13.352 -15.5 1.479 1 94.94 196 GLY B CA 1
ATOM 4610 C C . GLY B 1 196 ? 13.492 -16.469 0.319 1 94.94 196 GLY B C 1
ATOM 4611 O O . GLY B 1 196 ? 14.023 -17.562 0.48 1 94.94 196 GLY B O 1
ATOM 4612 N N . ILE B 1 197 ? 13.102 -16.078 -0.866 1 95.44 197 ILE B N 1
ATOM 4613 C CA . ILE B 1 197 ? 12.945 -16.953 -2.018 1 95.44 197 ILE B CA 1
ATOM 4614 C C . ILE B 1 197 ? 14.219 -16.938 -2.855 1 95.44 197 ILE B C 1
ATOM 4616 O O . ILE B 1 197 ? 14.781 -15.883 -3.127 1 95.44 197 ILE B O 1
ATOM 4620 N N . ASP B 1 198 ? 14.656 -18.141 -3.24 1 97 198 ASP B N 1
ATOM 4621 C CA . ASP B 1 198 ? 15.789 -18.266 -4.148 1 97 198 ASP B CA 1
ATOM 4622 C C . ASP B 1 198 ? 15.328 -18.328 -5.602 1 97 198 ASP B C 1
ATOM 4624 O O . ASP B 1 198 ? 15.938 -17.703 -6.477 1 97 198 ASP B O 1
ATOM 4628 N N . LEU B 1 199 ? 14.258 -19.094 -5.836 1 97.75 199 LEU B N 1
ATOM 4629 C CA . LEU B 1 199 ? 13.711 -19.328 -7.168 1 97.75 199 LEU B CA 1
ATOM 4630 C C . LEU B 1 199 ? 12.227 -18.969 -7.215 1 97.75 199 LEU B C 1
ATOM 4632 O O . LEU B 1 199 ? 11.508 -19.156 -6.238 1 97.75 199 LEU B O 1
ATOM 4636 N N . VAL B 1 200 ? 11.844 -18.406 -8.297 1 97.88 200 VAL B N 1
ATOM 4637 C CA . VAL B 1 200 ? 10.43 -18.203 -8.57 1 97.88 200 VAL B CA 1
ATOM 4638 C C . VAL B 1 200 ? 10.016 -19.047 -9.773 1 97.88 200 VAL B C 1
ATOM 4640 O O . VAL B 1 200 ? 10.648 -18.984 -10.828 1 97.88 200 VAL B O 1
ATOM 4643 N N . GLU B 1 201 ? 9.047 -19.859 -9.617 1 97.75 201 GLU B N 1
ATOM 4644 C CA . GLU B 1 201 ? 8.523 -20.672 -10.711 1 97.75 201 GLU B CA 1
ATOM 4645 C C . GLU B 1 201 ? 7.078 -20.312 -11.031 1 97.75 201 GLU B C 1
ATOM 4647 O O . GLU B 1 201 ? 6.172 -20.594 -10.242 1 97.75 201 GLU B O 1
ATOM 4652 N N . MET B 1 202 ? 6.867 -19.641 -12.164 1 96.06 202 MET B N 1
ATOM 4653 C CA . MET B 1 202 ? 5.535 -19.188 -12.555 1 96.06 202 MET B CA 1
ATOM 4654 C C . MET B 1 202 ? 5.359 -19.266 -14.07 1 96.06 202 MET B C 1
ATOM 4656 O O . MET B 1 202 ? 6.262 -19.703 -14.781 1 96.06 202 MET B O 1
ATOM 4660 N N . GLY B 1 203 ? 4.16 -18.938 -14.531 1 95.25 203 GLY B N 1
ATOM 4661 C CA . GLY B 1 203 ? 3.906 -18.859 -15.961 1 95.25 203 GLY B CA 1
ATOM 4662 C C . GLY B 1 203 ? 4.598 -17.688 -16.641 1 95.25 203 GLY B C 1
ATOM 4663 O O . GLY B 1 203 ? 4.922 -16.703 -15.977 1 95.25 203 GLY B O 1
ATOM 4664 N N . VAL B 1 204 ? 4.781 -17.828 -17.938 1 94.88 204 VAL B N 1
ATOM 4665 C CA . VAL B 1 204 ? 5.461 -16.812 -18.719 1 94.88 204 VAL B CA 1
ATOM 4666 C C . VAL B 1 204 ? 4.703 -15.484 -18.609 1 94.88 204 VAL B C 1
ATOM 4668 O O . VAL B 1 204 ? 5.293 -14.414 -18.734 1 94.88 204 VAL B O 1
ATOM 4671 N N . ASP B 1 205 ? 3.455 -15.523 -18.328 1 91.12 205 ASP B N 1
ATOM 4672 C CA . ASP B 1 205 ? 2.65 -14.312 -18.203 1 91.12 205 ASP B CA 1
ATOM 4673 C C . ASP B 1 205 ? 3.039 -13.516 -16.953 1 91.12 205 ASP B C 1
ATOM 4675 O O . ASP B 1 205 ? 2.686 -12.344 -16.828 1 91.12 205 ASP B O 1
ATOM 4679 N N . GLN B 1 206 ? 3.738 -14.125 -16.047 1 95 206 GLN B N 1
ATOM 4680 C CA . GLN B 1 206 ? 4.148 -13.469 -14.812 1 95 206 GLN B CA 1
ATOM 4681 C C . GLN B 1 206 ? 5.562 -12.906 -14.938 1 95 206 GLN B C 1
ATOM 4683 O O . GLN B 1 206 ? 6.152 -12.477 -13.938 1 95 206 GLN B O 1
ATOM 4688 N N . ARG B 1 207 ? 6.137 -12.836 -16.125 1 95.12 207 ARG B N 1
ATOM 4689 C CA . ARG B 1 207 ? 7.516 -12.438 -16.391 1 95.12 207 ARG B CA 1
ATOM 4690 C C . ARG B 1 207 ? 7.793 -11.039 -15.844 1 95.12 207 ARG B C 1
ATOM 4692 O O . ARG B 1 207 ? 8.805 -10.812 -15.18 1 95.12 207 ARG B O 1
ATOM 4699 N N . LYS B 1 208 ? 6.945 -10.141 -16.031 1 94.06 208 LYS B N 1
ATOM 4700 C CA . LYS B 1 208 ? 7.207 -8.719 -15.789 1 94.06 208 LYS B CA 1
ATOM 4701 C C . LYS B 1 208 ? 7.348 -8.438 -14.297 1 94.06 208 LYS B C 1
ATOM 4703 O O . LYS B 1 208 ? 8.242 -7.699 -13.883 1 94.06 208 LYS B O 1
ATOM 4708 N N . VAL B 1 209 ? 6.535 -8.984 -13.461 1 94 209 VAL B N 1
ATOM 4709 C CA . VAL B 1 209 ? 6.617 -8.711 -12.031 1 94 209 VAL B CA 1
ATOM 4710 C C . VAL B 1 209 ? 7.824 -9.43 -11.438 1 94 209 VAL B C 1
ATOM 4712 O O . VAL B 1 209 ? 8.453 -8.93 -10.5 1 94 209 VAL B O 1
ATOM 4715 N N . ASN B 1 210 ? 8.125 -10.562 -11.953 1 95.31 210 ASN B N 1
ATOM 4716 C CA . ASN B 1 210 ? 9.289 -11.281 -11.445 1 95.31 210 ASN B CA 1
ATOM 4717 C C . ASN B 1 210 ? 10.594 -10.586 -11.828 1 95.31 210 ASN B C 1
ATOM 4719 O O . ASN B 1 210 ? 11.555 -10.594 -11.062 1 95.31 210 ASN B O 1
ATOM 4723 N N . THR B 1 211 ? 10.594 -9.977 -12.992 1 96.44 211 THR B N 1
ATOM 4724 C CA . THR B 1 211 ? 11.742 -9.164 -13.367 1 96.44 211 THR B CA 1
ATOM 4725 C C . THR B 1 211 ? 11.805 -7.898 -12.516 1 96.44 211 THR B C 1
ATOM 4727 O O . THR B 1 211 ? 12.891 -7.398 -12.211 1 96.44 211 THR B O 1
ATOM 4730 N N . LEU B 1 212 ? 10.68 -7.422 -12.109 1 97.25 212 LEU B N 1
ATOM 4731 C CA . LEU B 1 212 ? 10.625 -6.289 -11.195 1 97.25 212 LEU B CA 1
ATOM 4732 C C . LEU B 1 212 ? 11.398 -6.586 -9.914 1 97.25 212 LEU B C 1
ATOM 4734 O O . LEU B 1 212 ? 12.109 -5.719 -9.398 1 97.25 212 LEU B O 1
ATOM 4738 N N . ALA B 1 213 ? 11.25 -7.789 -9.398 1 97.25 213 ALA B N 1
ATOM 4739 C CA . ALA B 1 213 ? 11.969 -8.195 -8.195 1 97.25 213 ALA B CA 1
ATOM 4740 C C . ALA B 1 213 ? 13.477 -8.148 -8.414 1 97.25 213 ALA B C 1
ATOM 4742 O O . ALA B 1 213 ? 14.227 -7.734 -7.523 1 97.25 213 ALA B O 1
ATOM 4743 N N . ARG B 1 214 ? 13.922 -8.547 -9.594 1 97.38 214 ARG B N 1
ATOM 4744 C CA . ARG B 1 214 ? 15.344 -8.477 -9.906 1 97.38 214 ARG B CA 1
ATOM 4745 C C . ARG B 1 214 ? 15.805 -7.031 -10.031 1 97.38 214 ARG B C 1
ATOM 4747 O O . ARG B 1 214 ? 16.859 -6.664 -9.516 1 97.38 214 ARG B O 1
ATOM 4754 N N . ASP B 1 215 ? 15.008 -6.164 -10.68 1 97.38 215 ASP B N 1
ATOM 4755 C CA . ASP B 1 215 ? 15.312 -4.738 -10.805 1 97.38 215 ASP B CA 1
ATOM 4756 C C . ASP B 1 215 ? 15.422 -4.078 -9.438 1 97.38 215 ASP B C 1
ATOM 4758 O O . ASP B 1 215 ? 16.266 -3.197 -9.234 1 97.38 215 ASP B O 1
ATOM 4762 N N . TYR B 1 216 ? 14.57 -4.48 -8.547 1 98.06 216 TYR B N 1
ATOM 4763 C CA . TYR B 1 216 ? 14.594 -3.943 -7.191 1 98.06 216 TYR B CA 1
ATOM 4764 C C . TYR B 1 216 ? 15.953 -4.188 -6.535 1 98.06 216 TYR B C 1
ATOM 4766 O O . TYR B 1 216 ? 16.5 -3.297 -5.883 1 98.06 216 TYR B O 1
ATOM 4774 N N . CYS B 1 217 ? 16.531 -5.363 -6.746 1 97.12 217 CYS B N 1
ATOM 4775 C CA . CYS B 1 217 ? 17.844 -5.699 -6.195 1 97.12 217 CYS B CA 1
ATOM 4776 C C . CYS B 1 217 ? 18.922 -4.793 -6.77 1 97.12 217 CYS B C 1
ATOM 4778 O O . CYS B 1 217 ? 19.922 -4.492 -6.098 1 97.12 217 CYS B O 1
ATOM 4780 N N . ASP B 1 218 ? 18.766 -4.391 -8.016 1 96.62 218 ASP B N 1
ATOM 4781 C CA . ASP B 1 218 ? 19.719 -3.484 -8.633 1 96.62 218 ASP B CA 1
ATOM 4782 C C . ASP B 1 218 ? 19.656 -2.098 -7.996 1 96.62 218 ASP B C 1
ATOM 4784 O O . ASP B 1 218 ? 20.656 -1.369 -7.984 1 96.62 218 ASP B O 1
ATOM 4788 N N . LYS B 1 219 ? 18.547 -1.735 -7.441 1 96.12 219 LYS B N 1
ATOM 4789 C CA . LYS B 1 219 ? 18.344 -0.423 -6.836 1 96.12 219 LYS B CA 1
ATOM 4790 C C . LYS B 1 219 ? 18.734 -0.437 -5.359 1 96.12 219 LYS B C 1
ATOM 4792 O O . LYS B 1 219 ? 18.938 0.618 -4.758 1 96.12 219 LYS B O 1
ATOM 4797 N N . VAL B 1 220 ? 18.766 -1.588 -4.789 1 96.31 220 VAL B N 1
ATOM 4798 C CA . VAL B 1 220 ? 19.125 -1.742 -3.383 1 96.31 220 VAL B CA 1
ATOM 4799 C C . VAL B 1 220 ? 20.375 -2.602 -3.256 1 96.31 220 VAL B C 1
ATOM 4801 O O . VAL B 1 220 ? 20.297 -3.826 -3.15 1 96.31 220 VAL B O 1
ATOM 4804 N N . PRO B 1 221 ? 21.469 -2.039 -3.113 1 93.06 221 PRO B N 1
ATOM 4805 C CA . PRO B 1 221 ? 22.734 -2.773 -3.115 1 93.06 221 PRO B CA 1
ATOM 4806 C C . PRO B 1 221 ? 22.781 -3.879 -2.064 1 93.06 221 PRO B C 1
ATOM 4808 O O . PRO B 1 221 ? 23.312 -4.957 -2.318 1 93.06 221 PRO B O 1
ATOM 4811 N N . ALA B 1 222 ? 22.156 -3.691 -0.989 1 93.19 222 ALA B N 1
ATOM 4812 C CA . ALA B 1 222 ? 22.172 -4.664 0.1 1 93.19 222 ALA B CA 1
ATOM 4813 C C . ALA B 1 222 ? 21.422 -5.934 -0.291 1 93.19 222 ALA B C 1
ATOM 4815 O O . ALA B 1 222 ? 21.578 -6.977 0.347 1 93.19 222 ALA B O 1
ATOM 4816 N N . LEU B 1 223 ? 20.625 -5.906 -1.391 1 94.88 223 LEU B N 1
ATOM 4817 C CA . LEU B 1 223 ? 19.812 -7.043 -1.795 1 94.88 223 LEU B CA 1
ATOM 4818 C C . LEU B 1 223 ? 20.391 -7.715 -3.035 1 94.88 223 LEU B C 1
ATOM 4820 O O . LEU B 1 223 ? 19.781 -8.633 -3.592 1 94.88 223 LEU B O 1
ATOM 4824 N N . ARG B 1 224 ? 21.516 -7.414 -3.443 1 92.56 224 ARG B N 1
ATOM 4825 C CA . ARG B 1 224 ? 22.094 -7.922 -4.68 1 92.56 224 ARG B CA 1
ATOM 4826 C C . ARG B 1 224 ? 22.312 -9.43 -4.605 1 92.56 224 ARG B C 1
ATOM 4828 O O . ARG B 1 224 ? 22.141 -10.133 -5.605 1 92.56 224 ARG B O 1
ATOM 4835 N N . ALA B 1 225 ? 22.625 -9.906 -3.436 1 91.44 225 ALA B N 1
ATOM 4836 C CA . ALA B 1 225 ? 22.875 -11.328 -3.254 1 91.44 225 ALA B CA 1
ATOM 4837 C C . ALA B 1 225 ? 21.562 -12.109 -3.18 1 91.44 225 ALA B C 1
ATOM 4839 O O . ALA B 1 225 ? 21.562 -13.336 -3.314 1 91.44 225 ALA B O 1
ATOM 4840 N N . ASP B 1 226 ? 20.469 -11.383 -3.031 1 93.88 226 ASP B N 1
ATOM 4841 C CA . ASP B 1 226 ? 19.172 -12.008 -2.838 1 93.88 226 ASP B CA 1
ATOM 4842 C C . ASP B 1 226 ? 18.375 -12.039 -4.141 1 93.88 226 ASP B C 1
ATOM 4844 O O . ASP B 1 226 ? 17.172 -12.32 -4.137 1 93.88 226 ASP B O 1
ATOM 4848 N N . LYS B 1 227 ? 19.062 -11.805 -5.312 1 95.19 227 LYS B N 1
ATOM 4849 C CA . LYS B 1 227 ? 18.375 -11.789 -6.602 1 95.19 227 LYS B CA 1
ATOM 4850 C C . LYS B 1 227 ? 17.797 -13.164 -6.93 1 95.19 227 LYS B C 1
ATOM 4852 O O . LYS B 1 227 ? 18.516 -14.148 -6.996 1 95.19 227 LYS B O 1
ATOM 4857 N N . PRO B 1 228 ? 16.438 -13.242 -7.121 1 97.38 228 PRO B N 1
ATOM 4858 C CA . PRO B 1 228 ? 15.836 -14.539 -7.434 1 97.38 228 PRO B CA 1
ATOM 4859 C C . PRO B 1 228 ? 16.109 -14.984 -8.867 1 97.38 228 PRO B C 1
ATOM 4861 O O . PRO B 1 228 ? 16.172 -14.148 -9.773 1 97.38 228 PRO B O 1
ATOM 4864 N N . VAL B 1 229 ? 16.297 -16.281 -9.047 1 97.56 229 VAL B N 1
ATOM 4865 C CA . VAL B 1 229 ? 16.281 -16.859 -10.391 1 97.56 229 VAL B CA 1
ATOM 4866 C C . VAL B 1 229 ? 14.844 -17.156 -10.805 1 97.56 229 VAL B C 1
ATOM 4868 O O . VAL B 1 229 ? 14.062 -17.688 -10.016 1 97.56 229 VAL B O 1
ATOM 4871 N N . ILE B 1 230 ? 14.516 -16.797 -12.008 1 98 230 ILE B N 1
ATOM 4872 C CA . ILE B 1 230 ? 13.125 -16.906 -12.453 1 98 230 ILE B CA 1
ATOM 4873 C C . ILE B 1 230 ? 12.992 -18.062 -13.445 1 98 230 ILE B C 1
ATOM 4875 O O . ILE B 1 230 ? 13.688 -18.094 -14.469 1 98 230 ILE B O 1
ATOM 4879 N N . LEU B 1 231 ? 12.156 -18.984 -13.094 1 98.19 231 LEU B N 1
ATOM 4880 C CA . LEU B 1 231 ? 11.789 -20.109 -13.945 1 98.19 231 LEU B CA 1
ATOM 4881 C C . LEU B 1 231 ? 10.367 -19.953 -14.477 1 98.19 231 LEU B C 1
ATOM 4883 O O . LEU B 1 231 ? 9.398 -20.047 -13.719 1 98.19 231 LEU B O 1
ATOM 4887 N N . LEU B 1 232 ? 10.273 -19.719 -15.797 1 97.81 232 LEU B N 1
ATOM 4888 C CA . LEU B 1 232 ? 8.961 -19.484 -16.391 1 97.81 232 LEU B CA 1
ATOM 4889 C C . LEU B 1 232 ? 8.508 -20.688 -17.203 1 97.81 232 LEU B C 1
ATOM 4891 O O . LEU B 1 232 ? 9.203 -21.109 -18.125 1 97.81 232 LEU B O 1
ATOM 4895 N N . HIS B 1 233 ? 7.355 -21.188 -16.844 1 96.88 233 HIS B N 1
ATOM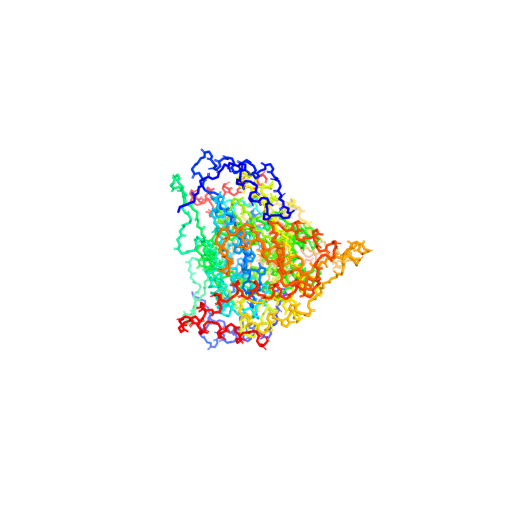 4896 C CA . HIS B 1 233 ? 6.855 -22.344 -17.578 1 96.88 233 HIS B CA 1
ATOM 4897 C C . HIS B 1 233 ? 5.887 -21.922 -18.672 1 96.88 233 HIS B C 1
ATOM 4899 O O . HIS B 1 233 ? 5.418 -20.781 -18.688 1 96.88 233 HIS B O 1
ATOM 4905 N N . HIS B 1 234 ? 5.672 -22.859 -19.547 1 94.88 234 HIS B N 1
ATOM 4906 C CA . HIS B 1 234 ? 4.777 -22.688 -20.688 1 94.88 234 HIS B CA 1
ATOM 4907 C C . HIS B 1 234 ? 3.324 -22.578 -20.234 1 94.88 234 HIS B C 1
ATOM 4909 O O . HIS B 1 234 ? 2.902 -23.297 -19.312 1 94.88 234 HIS B O 1
ATOM 4915 N N . MET B 1 235 ? 2.584 -21.625 -20.938 1 93.06 235 MET B N 1
ATOM 4916 C CA . MET B 1 235 ? 1.146 -21.547 -20.703 1 93.06 235 MET B CA 1
ATOM 4917 C C . MET B 1 235 ? 0.394 -22.562 -21.547 1 93.06 235 MET B C 1
ATOM 4919 O O . MET B 1 235 ? 0.341 -22.438 -22.781 1 93.06 235 MET B O 1
ATOM 4923 N N . LEU B 1 236 ? -0.23 -23.516 -20.953 1 94.12 236 LEU B N 1
ATOM 4924 C CA . LEU B 1 236 ? -0.936 -24.578 -21.656 1 94.12 236 LEU B CA 1
ATOM 4925 C C . LEU B 1 236 ? -2.094 -24.016 -22.484 1 94.12 236 LEU B C 1
ATOM 4927 O O . LEU B 1 236 ? -2.836 -23.156 -22 1 94.12 236 LEU B O 1
ATOM 4931 N N . LEU B 1 237 ? -2.293 -24.562 -23.688 1 93.12 237 LEU B N 1
ATOM 4932 C CA . LEU B 1 237 ? -3.355 -24.109 -24.578 1 93.12 237 LEU B CA 1
ATOM 4933 C C . LEU B 1 237 ? -4.719 -24.578 -24.078 1 93.12 237 LEU B C 1
ATOM 4935 O O . LEU B 1 237 ? -4.84 -25.672 -23.516 1 93.12 237 LEU B O 1
ATOM 4939 N N . GLY B 1 238 ? -5.711 -23.719 -24.375 1 93.88 238 GLY B N 1
ATOM 4940 C CA . GLY B 1 238 ? -7.078 -24.188 -24.234 1 93.88 238 GLY B CA 1
ATOM 4941 C C . GLY B 1 238 ? -7.469 -25.203 -25.297 1 93.88 238 GLY B C 1
ATOM 4942 O O . GLY B 1 238 ? -6.879 -25.219 -26.375 1 93.88 238 GLY B O 1
ATOM 4943 N N . LEU B 1 239 ? -8.477 -25.953 -25.016 1 95.56 239 LEU B N 1
ATOM 4944 C CA . LEU B 1 239 ? -8.875 -27.031 -25.922 1 95.56 239 LEU B CA 1
ATOM 4945 C C . LEU B 1 239 ? -9.531 -26.453 -27.188 1 95.56 239 LEU B C 1
ATOM 4947 O O . LEU B 1 239 ? -9.555 -27.109 -28.219 1 95.56 239 LEU B O 1
ATOM 4951 N N . VAL B 1 240 ? -10.109 -25.266 -27.125 1 90.81 240 VAL B N 1
ATOM 4952 C CA . VAL B 1 240 ? -10.773 -24.672 -28.281 1 90.81 240 VAL B CA 1
ATOM 4953 C C . VAL B 1 240 ? -9.898 -23.578 -28.859 1 90.81 240 VAL B C 1
ATOM 4955 O O . VAL B 1 240 ? -10.383 -22.688 -29.578 1 90.81 240 VAL B O 1
ATOM 4958 N N . GLY B 1 241 ? -8.664 -23.594 -28.531 1 79.94 241 GLY B N 1
ATOM 4959 C CA . GLY B 1 241 ? -7.703 -22.641 -29.047 1 79.94 241 GLY B CA 1
ATOM 4960 C C . GLY B 1 241 ? -7.406 -21.5 -28.078 1 79.94 241 GLY B C 1
ATOM 4961 O O . GLY B 1 241 ? -8.164 -21.281 -27.125 1 79.94 241 GLY B O 1
ATOM 4962 N N . GLY B 1 242 ? -6.273 -20.922 -28.281 1 78.69 242 GLY B N 1
ATOM 4963 C CA . GLY B 1 242 ? -5.891 -19.797 -27.438 1 78.69 242 GLY B CA 1
ATOM 4964 C C . GLY B 1 242 ? -5.543 -20.203 -26.016 1 78.69 242 GLY B C 1
ATOM 4965 O O . GLY B 1 242 ? -5.172 -21.359 -25.781 1 78.69 242 GLY B O 1
ATOM 4966 N N . LYS B 1 243 ? -5.551 -19.266 -25.125 1 76.19 243 LYS B N 1
ATOM 4967 C CA . LYS B 1 243 ? -5.254 -19.516 -23.719 1 76.19 243 LYS B CA 1
ATOM 4968 C C . LYS B 1 243 ? -6.453 -20.125 -23 1 76.19 243 LYS B C 1
ATOM 4970 O O . LYS B 1 243 ? -7.602 -19.766 -23.281 1 76.19 243 LYS B O 1
ATOM 4975 N N . MET B 1 244 ? -6.098 -20.953 -22.234 1 82.25 244 MET B N 1
ATOM 4976 C CA . MET B 1 244 ? -7.133 -21.547 -21.391 1 82.25 244 MET B CA 1
ATOM 4977 C C . MET B 1 244 ? -7.852 -20.469 -20.578 1 82.25 244 MET B C 1
ATOM 4979 O O . MET B 1 244 ? -7.215 -19.547 -20.062 1 82.25 244 MET B O 1
ATOM 4983 N N . SER B 1 245 ? -9.266 -20.484 -20.719 1 78.5 245 SER B N 1
ATOM 4984 C CA . SER B 1 245 ? -10.031 -19.469 -20 1 78.5 245 SER B CA 1
ATOM 4985 C C . SER B 1 245 ? -11.25 -20.062 -19.312 1 78.5 245 SER B C 1
ATOM 4987 O O . SER B 1 245 ? -11.906 -20.938 -19.875 1 78.5 245 SER B O 1
ATOM 4989 N N . LYS B 1 246 ? -11.461 -19.547 -18.141 1 76.75 246 LYS B N 1
ATOM 4990 C CA . LYS B 1 246 ? -12.656 -19.969 -17.391 1 76.75 246 LYS B CA 1
ATOM 4991 C C . LYS B 1 246 ? -13.922 -19.406 -18.047 1 76.75 246 LYS B C 1
ATOM 4993 O O . LYS B 1 246 ? -15 -19.984 -17.891 1 76.75 246 LYS B O 1
ATOM 4998 N N . SER B 1 247 ? -13.781 -18.391 -18.859 1 75.69 247 SER B N 1
ATOM 4999 C CA . SER B 1 247 ? -14.93 -17.703 -19.438 1 75.69 247 SER B CA 1
ATOM 5000 C C . SER B 1 247 ? -15.336 -18.359 -20.766 1 75.69 247 SER B C 1
ATOM 5002 O O . SER B 1 247 ? -16.438 -18.109 -21.266 1 75.69 247 SER B O 1
ATOM 5004 N N . ILE B 1 248 ? -14.477 -19.25 -21.281 1 81.5 248 ILE B N 1
ATOM 5005 C CA . ILE B 1 248 ? -14.773 -19.922 -22.547 1 81.5 248 ILE B CA 1
ATOM 5006 C C . ILE B 1 248 ? -15.141 -21.375 -22.297 1 81.5 248 ILE B C 1
ATOM 5008 O O . ILE B 1 248 ? -14.297 -22.188 -21.906 1 81.5 248 ILE B O 1
ATOM 5012 N N . ALA B 1 249 ? -16.375 -21.625 -22.609 1 84.19 249 ALA B N 1
ATOM 5013 C CA . ALA B 1 249 ? -16.875 -22.984 -22.391 1 84.19 249 ALA B CA 1
ATOM 5014 C C . ALA B 1 249 ? -16.078 -24.016 -23.188 1 84.19 249 ALA B C 1
ATOM 5016 O O . ALA B 1 249 ? -15.75 -23.781 -24.344 1 84.19 249 ALA B O 1
ATOM 5017 N N . GLY B 1 250 ? -15.68 -25.031 -22.531 1 91.19 250 GLY B N 1
ATOM 5018 C CA . GLY B 1 250 ? -15.008 -26.125 -23.203 1 91.19 250 GLY B CA 1
ATOM 5019 C C . GLY B 1 250 ? -13.516 -25.922 -23.344 1 91.19 250 GLY B C 1
ATOM 5020 O O . GLY B 1 250 ? -12.805 -26.812 -23.844 1 91.19 250 GLY B O 1
ATOM 5021 N N . SER B 1 251 ? -13.078 -24.828 -22.875 1 91.69 251 SER B N 1
ATOM 5022 C CA . SER B 1 251 ? -11.68 -24.484 -23.078 1 91.69 251 SER B CA 1
ATOM 5023 C C . SER B 1 251 ? -10.773 -25.234 -22.094 1 91.69 251 SER B C 1
ATOM 5025 O O . SER B 1 251 ? -9.609 -25.5 -22.406 1 91.69 251 SER B O 1
ATOM 5027 N N . ALA B 1 252 ? -11.32 -25.594 -20.984 1 94.06 252 ALA B N 1
ATOM 5028 C CA . ALA B 1 252 ? -10.445 -26.094 -19.922 1 94.06 252 ALA B CA 1
ATOM 5029 C C . ALA B 1 252 ? -11.016 -27.375 -19.312 1 94.06 252 ALA B C 1
ATOM 5031 O O . ALA B 1 252 ? -12.234 -27.531 -19.219 1 94.06 252 ALA B O 1
ATOM 5032 N N . ILE B 1 253 ? -10.094 -28.25 -18.969 1 96.19 253 ILE B N 1
ATOM 5033 C CA . ILE B 1 253 ? -10.453 -29.406 -18.141 1 96.19 253 ILE B CA 1
ATOM 5034 C C . ILE B 1 253 ? -10.258 -29.078 -16.672 1 96.19 253 ILE B C 1
ATOM 5036 O O . ILE B 1 253 ? -9.164 -28.672 -16.25 1 96.19 253 ILE B O 1
ATOM 5040 N N . TYR B 1 254 ? -11.32 -29.219 -15.875 1 96.38 254 TYR B N 1
ATOM 5041 C CA . TYR B 1 254 ? -11.227 -28.938 -14.453 1 96.38 254 TYR B CA 1
ATOM 5042 C C . TYR B 1 254 ? -10.906 -30.203 -13.664 1 96.38 254 TYR B C 1
ATOM 5044 O O . TYR B 1 254 ? -11.227 -31.312 -14.094 1 96.38 254 TYR B O 1
ATOM 5052 N N . MET B 1 255 ? -10.344 -30.047 -12.484 1 97.19 255 MET B N 1
ATOM 5053 C CA . MET B 1 255 ? -9.766 -31.141 -11.727 1 97.19 255 MET B CA 1
ATOM 5054 C C . MET B 1 255 ? -10.867 -32 -11.086 1 97.19 255 MET B C 1
ATOM 5056 O O . MET B 1 255 ? -10.602 -33.094 -10.594 1 97.19 255 MET B O 1
ATOM 5060 N N . ASP B 1 256 ? -12.062 -31.516 -11.195 1 95.69 256 ASP B N 1
ATOM 5061 C CA . ASP B 1 256 ? -13.18 -32.281 -10.656 1 95.69 256 ASP B CA 1
ATOM 5062 C C . ASP B 1 256 ? -14.18 -32.656 -11.75 1 95.69 256 ASP B C 1
ATOM 5064 O O . ASP B 1 256 ? -15.32 -33.031 -11.453 1 95.69 256 ASP B O 1
ATOM 5068 N N . ASP B 1 257 ? -13.828 -32.5 -13 1 96.5 257 ASP B N 1
ATOM 5069 C CA . ASP B 1 257 ? -14.719 -32.875 -14.102 1 96.5 257 ASP B CA 1
ATOM 5070 C C . ASP B 1 257 ? -15.039 -34.344 -14.102 1 96.5 257 ASP B C 1
ATOM 5072 O O . ASP B 1 257 ? -14.141 -35.188 -13.945 1 96.5 257 ASP B O 1
ATOM 5076 N N . PRO B 1 258 ? -16.297 -34.688 -14.281 1 97.25 258 PRO B N 1
ATOM 5077 C CA . PRO B 1 258 ? -16.594 -36.094 -14.523 1 97.25 258 PRO B CA 1
ATOM 5078 C C . PRO B 1 258 ? -16.125 -36.594 -15.891 1 97.25 258 PRO B C 1
ATOM 5080 O O . PRO B 1 258 ? -15.773 -35.781 -16.75 1 97.25 258 PRO B O 1
ATOM 5083 N N . PHE B 1 259 ? -16.109 -37.875 -16.031 1 97.5 259 PHE B N 1
ATOM 5084 C CA . PHE B 1 259 ? -15.633 -38.5 -17.266 1 97.5 259 PHE B CA 1
ATOM 5085 C C . PHE B 1 259 ? -16.359 -37.906 -18.469 1 97.5 259 PHE B C 1
ATOM 5087 O O . PHE B 1 259 ? -15.734 -37.625 -19.5 1 97.5 259 PHE B O 1
ATOM 5094 N N . GLU B 1 260 ? -17.625 -37.75 -18.375 1 97.75 260 GLU B N 1
ATOM 5095 C CA . GLU B 1 260 ? -18.453 -37.312 -19.5 1 97.75 260 GLU B CA 1
ATOM 5096 C C . GLU B 1 260 ? -18.031 -35.906 -19.938 1 97.75 260 GLU B C 1
ATOM 5098 O O . GLU B 1 260 ? -18 -35.625 -21.141 1 97.75 260 GLU B O 1
ATOM 5103 N N . ASP B 1 261 ? -17.766 -35.094 -19 1 96.94 261 ASP B N 1
ATOM 5104 C CA . ASP B 1 261 ? -17.328 -33.719 -19.312 1 96.94 261 ASP B CA 1
ATOM 5105 C C . ASP B 1 261 ? -15.969 -33.75 -20.016 1 96.94 261 ASP B C 1
ATOM 5107 O O . ASP B 1 261 ? -15.758 -33 -20.984 1 96.94 261 ASP B O 1
ATOM 5111 N N . ILE B 1 262 ? -15.031 -34.531 -19.531 1 98 262 ILE B N 1
ATOM 5112 C CA . ILE B 1 262 ? -13.719 -34.656 -20.141 1 98 262 ILE B CA 1
ATOM 5113 C C . ILE B 1 262 ? -13.875 -35.125 -21.594 1 98 262 ILE B C 1
ATOM 5115 O O . ILE B 1 262 ? -13.289 -34.531 -22.5 1 98 262 ILE B O 1
ATOM 5119 N N . GLN B 1 263 ? -14.695 -36.125 -21.766 1 97.81 263 GLN B N 1
ATOM 5120 C CA . GLN B 1 263 ? -14.93 -36.656 -23.094 1 97.81 263 GLN B CA 1
ATOM 5121 C C . GLN B 1 263 ? -15.492 -35.594 -24.047 1 97.81 263 GLN B C 1
ATOM 5123 O O . GLN B 1 263 ? -14.992 -35.438 -25.156 1 97.81 263 GLN B O 1
ATOM 5128 N N . GLN B 1 264 ? -16.484 -34.969 -23.594 1 97.38 264 GLN B N 1
ATOM 5129 C CA . GLN B 1 264 ? -17.125 -33.969 -24.422 1 97.38 264 GLN B CA 1
ATOM 5130 C C . GLN B 1 264 ? -16.156 -32.844 -24.812 1 97.38 264 GLN B C 1
ATOM 5132 O O . GLN B 1 264 ? -16.078 -32.469 -25.984 1 97.38 264 GLN B O 1
ATOM 5137 N N . LYS B 1 265 ? -15.406 -32.344 -23.891 1 97.12 265 LYS B N 1
ATOM 5138 C CA . LYS B 1 265 ? -14.484 -31.25 -24.141 1 97.12 265 LYS B CA 1
ATOM 5139 C C . LYS B 1 265 ? -13.344 -31.672 -25.062 1 97.12 265 LYS B C 1
ATOM 5141 O O . LYS B 1 265 ? -12.969 -30.922 -25.969 1 97.12 265 LYS B O 1
ATOM 5146 N N . VAL B 1 266 ? -12.797 -32.844 -24.891 1 97.69 266 VAL B N 1
ATOM 5147 C CA . VAL B 1 266 ? -11.672 -33.312 -25.688 1 97.69 266 VAL B CA 1
ATOM 5148 C C . VAL B 1 266 ? -12.133 -33.625 -27.109 1 97.69 266 VAL B C 1
ATOM 5150 O O . VAL B 1 266 ? -11.453 -33.281 -28.078 1 97.69 266 VAL B O 1
ATOM 5153 N N . LEU B 1 267 ? -13.281 -34.25 -27.234 1 96.75 267 LEU B N 1
ATOM 5154 C CA . LEU B 1 267 ? -13.797 -34.562 -28.562 1 96.75 267 LEU B CA 1
ATOM 5155 C C . LEU B 1 267 ? -14.062 -33.281 -29.359 1 96.75 267 LEU B C 1
ATOM 5157 O O . LEU B 1 267 ? -13.898 -33.281 -30.578 1 96.75 267 LEU B O 1
ATOM 5161 N N . ALA B 1 268 ? -14.438 -32.25 -28.688 1 95.56 268 ALA B N 1
ATOM 5162 C CA . ALA B 1 268 ? -14.766 -30.984 -29.344 1 95.56 268 ALA B CA 1
ATOM 5163 C C . ALA B 1 268 ? -13.516 -30.141 -29.547 1 95.56 268 ALA B C 1
ATOM 5165 O O . ALA B 1 268 ? -13.555 -29.109 -30.234 1 95.56 268 ALA B O 1
ATOM 5166 N N . ALA B 1 269 ? -12.398 -30.547 -29.031 1 96.31 269 ALA B N 1
ATOM 5167 C CA . ALA B 1 269 ? -11.164 -29.75 -29.031 1 96.31 269 ALA B CA 1
ATOM 5168 C C . ALA B 1 269 ? -10.602 -29.625 -30.438 1 96.31 269 ALA B C 1
ATOM 5170 O O . ALA B 1 269 ? -10.781 -30.5 -31.281 1 96.31 269 ALA B O 1
ATOM 5171 N N . ASP B 1 270 ? -9.914 -28.516 -30.656 1 92.56 270 ASP B N 1
ATOM 5172 C CA . ASP B 1 270 ? -9.203 -28.312 -31.922 1 92.56 270 ASP B CA 1
ATOM 5173 C C . ASP B 1 270 ? -8.023 -29.281 -32.031 1 92.56 270 ASP B C 1
ATOM 5175 O O . ASP B 1 270 ? -7.25 -29.453 -31.094 1 92.56 270 ASP B O 1
ATOM 5179 N N . CYS B 1 271 ? -7.957 -29.984 -33.156 1 94.38 271 CYS B N 1
ATOM 5180 C CA . CYS B 1 271 ? -6.84 -30.859 -33.469 1 94.38 271 CYS B CA 1
ATOM 5181 C C . CYS B 1 271 ? -6.453 -30.75 -34.969 1 94.38 271 CYS B C 1
ATOM 5183 O O . CYS B 1 271 ? -6.754 -31.641 -35.75 1 94.38 271 CYS B O 1
ATOM 5185 N N . PRO B 1 272 ? -5.754 -29.672 -35.281 1 93.38 272 PRO B N 1
ATOM 5186 C CA . PRO B 1 272 ? -5.379 -29.469 -36.688 1 93.38 272 PRO B CA 1
ATOM 5187 C C . PRO B 1 272 ? -4.559 -30.641 -37.25 1 93.38 272 PRO B C 1
ATOM 5189 O O . PRO B 1 272 ? -3.73 -31.219 -36.562 1 93.38 272 PRO B O 1
ATOM 5192 N N . SER B 1 273 ? -4.742 -30.828 -38.531 1 91.31 273 SER B N 1
ATOM 5193 C CA . SER B 1 273 ? -4.016 -31.875 -39.219 1 91.31 273 SER B CA 1
ATOM 5194 C C . SER B 1 273 ? -2.564 -31.469 -39.469 1 91.31 273 SER B C 1
ATOM 5196 O O . SER B 1 273 ? -2.215 -30.297 -39.344 1 91.31 273 SER B O 1
ATOM 5198 N N . PRO B 1 274 ? -1.764 -32.531 -39.688 1 91.06 274 PRO B N 1
ATOM 5199 C CA . PRO B 1 274 ? -0.374 -32.219 -40.031 1 91.06 274 PRO B CA 1
ATOM 5200 C C . PRO B 1 274 ? -0.257 -31.188 -41.125 1 91.06 274 PRO B C 1
ATOM 5202 O O . PRO B 1 274 ? 0.588 -30.297 -41.062 1 91.06 274 PRO B O 1
ATOM 5205 N N . LYS B 1 275 ? -1.09 -31.281 -42.125 1 90.25 275 LYS B N 1
ATOM 5206 C CA . LYS B 1 275 ? -1.076 -30.328 -43.219 1 90.25 275 LYS B CA 1
ATOM 5207 C C . LYS B 1 275 ? -1.387 -28.922 -42.719 1 90.25 275 LYS B C 1
ATOM 5209 O O . LYS B 1 275 ? -0.731 -27.953 -43.125 1 90.25 275 LYS B O 1
ATOM 5214 N N . GLU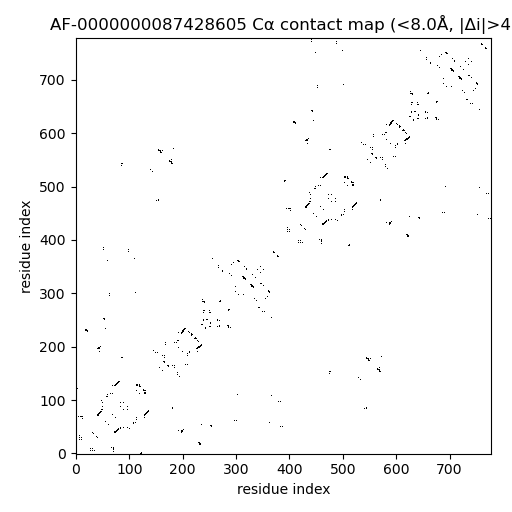 B 1 276 ? -2.332 -28.797 -41.875 1 89.81 276 GLU B N 1
ATOM 5215 C CA . GLU B 1 276 ? -2.729 -27.516 -41.312 1 89.81 276 GLU B CA 1
ATOM 5216 C C . GLU B 1 276 ? -1.622 -26.922 -40.438 1 89.81 276 GLU B C 1
ATOM 5218 O O . GLU B 1 276 ? -1.443 -25.703 -40.375 1 89.81 276 GLU B O 1
ATOM 5223 N N . LEU B 1 277 ? -0.882 -27.781 -39.75 1 89.62 277 LEU B N 1
ATOM 5224 C CA . LEU B 1 277 ? 0.185 -27.344 -38.844 1 89.62 277 LEU B CA 1
ATOM 5225 C C . LEU B 1 277 ? 1.376 -26.812 -39.656 1 89.62 277 LEU B C 1
ATOM 5227 O O . LEU B 1 277 ? 2.098 -25.938 -39.156 1 89.62 277 LEU B O 1
ATOM 5231 N N . VAL B 1 278 ? 1.617 -27.312 -40.781 1 86.38 278 VAL B N 1
ATOM 5232 C CA . VAL B 1 278 ? 2.729 -26.891 -41.625 1 86.38 278 VAL B CA 1
ATOM 5233 C C . VAL B 1 278 ? 2.344 -25.625 -42.375 1 86.38 278 VAL B C 1
ATOM 5235 O O . VAL B 1 278 ? 3.166 -24.719 -42.562 1 86.38 278 VAL B O 1
ATOM 5238 N N . GLU B 1 279 ? 1.135 -25.531 -42.844 1 84.56 279 GLU B N 1
ATOM 5239 C CA . GLU B 1 279 ? 0.69 -24.438 -43.719 1 84.56 279 GLU B CA 1
ATOM 5240 C C . GLU B 1 279 ? 0.495 -23.156 -42.906 1 84.56 279 GLU B C 1
ATOM 5242 O O . GLU B 1 279 ? 0.674 -22.047 -43.438 1 84.56 279 GLU B O 1
ATOM 5247 N N . GLU B 1 280 ? 0.107 -23.328 -41.781 1 73.69 280 GLU B N 1
ATOM 5248 C CA . GLU B 1 280 ? -0.166 -22.141 -40.938 1 73.69 280 GLU B CA 1
ATOM 5249 C C . GLU B 1 280 ? 0.848 -22.016 -39.812 1 73.69 280 GLU B C 1
ATOM 5251 O O . GLU B 1 280 ? 0.824 -22.781 -38.875 1 73.69 280 GLU B O 1
ATOM 5256 N N . ASP B 1 281 ? 1.789 -21.156 -40 1 64.19 281 ASP B N 1
ATOM 5257 C CA . ASP B 1 281 ? 2.951 -20.984 -39.156 1 64.19 281 ASP B CA 1
ATOM 5258 C C . ASP B 1 281 ? 2.533 -20.875 -37.688 1 64.19 281 ASP B C 1
ATOM 5260 O O . ASP B 1 281 ? 3.238 -21.344 -36.781 1 64.19 281 ASP B O 1
ATOM 5264 N N . ASN B 1 282 ? 1.386 -20.312 -37.438 1 67 282 ASN B N 1
ATOM 5265 C CA . ASN B 1 282 ? 1.082 -19.984 -36.062 1 67 282 ASN B CA 1
ATOM 5266 C C . ASN B 1 282 ? 0.044 -20.938 -35.469 1 67 282 ASN B C 1
ATOM 5268 O O . ASN B 1 282 ? -0.455 -20.719 -34.344 1 67 282 ASN B O 1
ATOM 5272 N N . ASN B 1 283 ? -0.033 -22.016 -36.156 1 71.25 283 ASN B N 1
ATOM 5273 C CA . ASN B 1 283 ? -1.069 -22.922 -35.656 1 71.25 283 ASN B CA 1
ATOM 5274 C C . ASN B 1 283 ? -0.52 -23.875 -34.594 1 71.25 283 ASN B C 1
ATOM 5276 O O . ASN B 1 283 ? 0.566 -24.438 -34.781 1 71.25 283 ASN B O 1
ATOM 5280 N N . LYS B 1 284 ? -1.193 -23.922 -33.438 1 87.5 284 LYS B N 1
ATOM 5281 C CA . LYS B 1 284 ? -0.834 -24.828 -32.375 1 87.5 284 LYS B CA 1
ATOM 5282 C C . LYS B 1 284 ? -1.895 -25.906 -32.188 1 87.5 284 LYS B C 1
ATOM 5284 O O . LYS B 1 284 ? -3.031 -25.75 -32.656 1 87.5 284 LYS B O 1
ATOM 5289 N N . ASN B 1 285 ? -1.527 -27.109 -31.812 1 93.88 285 ASN B N 1
ATOM 5290 C CA . ASN B 1 285 ? -2.41 -28.25 -31.594 1 93.88 285 ASN B CA 1
ATOM 5291 C C . ASN B 1 285 ? -2.6 -28.531 -30.109 1 93.88 285 ASN B C 1
ATOM 5293 O O . ASN B 1 285 ? -1.719 -29.109 -29.469 1 93.88 285 ASN B O 1
ATOM 5297 N N . PRO B 1 286 ? -3.758 -28.125 -29.562 1 95.44 286 PRO B N 1
ATOM 5298 C CA . PRO B 1 286 ? -3.994 -28.328 -28.125 1 95.44 286 PRO B CA 1
ATOM 5299 C C . PRO B 1 286 ? -3.875 -29.781 -27.703 1 95.44 286 PRO B C 1
ATOM 5301 O O . PRO B 1 286 ? -3.377 -30.078 -26.609 1 95.44 286 PRO B O 1
ATOM 5304 N N . ILE B 1 287 ? -4.289 -30.656 -28.531 1 96.44 287 ILE B N 1
ATOM 5305 C CA . ILE B 1 287 ? -4.254 -32.094 -28.203 1 96.44 287 ILE B CA 1
ATOM 5306 C C . ILE B 1 287 ? -2.803 -32.531 -28.062 1 96.44 287 ILE B C 1
ATOM 5308 O O . ILE B 1 287 ? -2.453 -33.219 -27.078 1 96.44 287 ILE B O 1
ATOM 5312 N N . LEU B 1 288 ? -1.999 -32.156 -28.984 1 95.5 288 LEU B N 1
ATOM 5313 C CA . LEU B 1 288 ? -0.583 -32.5 -28.891 1 95.5 288 LEU B CA 1
ATOM 5314 C C . LEU B 1 288 ? 0.064 -31.844 -27.688 1 95.5 288 LEU B C 1
ATOM 5316 O O . LEU B 1 288 ? 0.923 -32.438 -27.031 1 95.5 288 LEU B O 1
ATOM 5320 N N . GLU B 1 289 ? -0.338 -30.719 -27.391 1 94.88 289 GLU B N 1
ATOM 5321 C CA . GLU B 1 289 ? 0.215 -30.016 -26.234 1 94.88 289 GLU B CA 1
ATOM 5322 C C . GLU B 1 289 ? -0.139 -30.719 -24.938 1 94.88 289 GLU B C 1
ATOM 5324 O O . GLU B 1 289 ? 0.678 -30.781 -24.016 1 94.88 289 GLU B O 1
ATOM 5329 N N . TYR B 1 290 ? -1.333 -31.125 -24.812 1 97.12 290 TYR B N 1
ATOM 5330 C CA . TYR B 1 290 ? -1.735 -31.875 -23.625 1 97.12 290 TYR B CA 1
ATOM 5331 C C . TYR B 1 290 ? -0.902 -33.125 -23.469 1 97.12 290 TYR B C 1
ATOM 5333 O O . TYR B 1 290 ? -0.536 -33.5 -22.344 1 97.12 290 TYR B O 1
ATOM 5341 N N . TYR B 1 291 ? -0.644 -33.781 -24.609 1 96.94 291 TYR B N 1
ATOM 5342 C CA . TYR B 1 291 ? 0.238 -34.938 -24.531 1 96.94 291 TYR B CA 1
ATOM 5343 C C . TYR B 1 291 ? 1.622 -34.531 -24.031 1 96.94 291 TYR B C 1
ATOM 5345 O O . TYR B 1 291 ? 2.199 -35.188 -23.172 1 96.94 291 TYR B O 1
ATOM 5353 N N . GLN B 1 292 ? 2.129 -33.469 -24.547 1 96.38 292 GLN B N 1
ATOM 5354 C CA . GLN B 1 292 ? 3.486 -33.031 -24.234 1 96.38 292 GLN B CA 1
ATOM 5355 C C . GLN B 1 292 ? 3.615 -32.656 -22.766 1 96.38 292 GLN B C 1
ATOM 5357 O O . GLN B 1 292 ? 4.492 -33.156 -22.062 1 96.38 292 GLN B O 1
ATOM 5362 N N . TYR B 1 293 ? 2.691 -31.844 -22.25 1 96.31 293 TYR B N 1
ATOM 5363 C CA . TYR B 1 293 ? 2.912 -31.203 -20.953 1 96.31 293 TYR B CA 1
ATOM 5364 C C . TYR B 1 293 ? 2.152 -31.922 -19.859 1 96.31 293 TYR B C 1
ATOM 5366 O O . TYR B 1 293 ? 2.52 -31.828 -18.672 1 96.31 293 TYR B O 1
ATOM 5374 N N . VAL B 1 294 ? 1.1 -32.594 -20.188 1 97.31 294 VAL B N 1
ATOM 5375 C CA . VAL B 1 294 ? 0.309 -33.281 -19.156 1 97.31 294 VAL B CA 1
ATOM 5376 C C . VAL B 1 294 ? 0.651 -34.75 -19.141 1 97.31 294 VAL B C 1
ATOM 5378 O O . VAL B 1 294 ? 1.18 -35.281 -18.141 1 97.31 294 VAL B O 1
ATOM 5381 N N . ILE B 1 295 ? 0.491 -35.438 -20.266 1 97.06 295 ILE B N 1
ATOM 5382 C CA . ILE B 1 295 ? 0.547 -36.906 -20.266 1 97.06 295 ILE B CA 1
ATOM 5383 C C . ILE B 1 295 ? 1.995 -37.344 -20.109 1 97.06 295 ILE B C 1
ATOM 5385 O O . ILE B 1 295 ? 2.303 -38.156 -19.25 1 97.06 295 ILE B O 1
ATOM 5389 N N . PHE B 1 296 ? 2.848 -36.844 -20.938 1 95.62 296 PHE B N 1
ATOM 5390 C CA . PHE B 1 296 ? 4.234 -37.281 -20.828 1 95.62 296 PHE B CA 1
ATOM 5391 C C . PHE B 1 296 ? 4.859 -36.781 -19.531 1 95.62 296 PHE B C 1
ATOM 5393 O O . PHE B 1 296 ? 5.711 -37.469 -18.953 1 95.62 296 PHE B O 1
ATOM 5400 N N . GLY B 1 297 ? 4.445 -35.625 -19.062 1 95 297 GLY B N 1
ATOM 5401 C CA . GLY B 1 297 ? 4.855 -35.188 -17.734 1 95 297 GLY B CA 1
ATOM 5402 C C . GLY B 1 297 ? 4.395 -36.094 -16.625 1 95 297 GLY B C 1
ATOM 5403 O O . GLY B 1 297 ? 5.172 -36.438 -15.727 1 95 297 GLY B O 1
ATOM 5404 N N . ALA B 1 298 ? 3.119 -36.469 -16.719 1 95.94 298 ALA B N 1
ATOM 5405 C CA . ALA B 1 298 ? 2.557 -37.406 -15.719 1 95.94 298 ALA B CA 1
ATOM 5406 C C . ALA B 1 298 ? 3.258 -38.75 -15.766 1 95.94 298 ALA B C 1
ATOM 5408 O O . ALA B 1 298 ? 3.492 -39.375 -14.727 1 95.94 298 ALA B O 1
ATOM 5409 N N . LEU B 1 299 ? 3.541 -39.188 -16.953 1 93.69 299 LEU B N 1
ATOM 5410 C CA . LEU B 1 299 ? 4.266 -40.438 -17.125 1 93.69 299 LEU B CA 1
ATOM 5411 C C . LEU B 1 299 ? 5.629 -40.375 -16.438 1 93.69 299 LEU B C 1
ATOM 5413 O O . LEU B 1 299 ? 6.02 -41.312 -15.727 1 93.69 2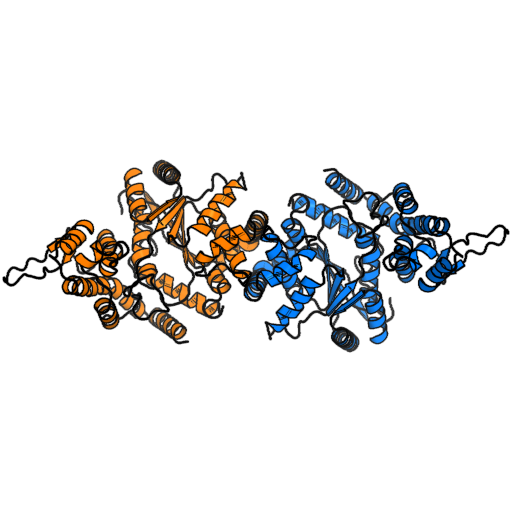99 LEU B O 1
ATOM 5417 N N . GLU B 1 300 ? 6.312 -39.281 -16.656 1 91.31 300 GLU B N 1
ATOM 5418 C CA . GLU B 1 300 ? 7.621 -39.062 -16.062 1 91.31 300 GLU B CA 1
ATOM 5419 C C . GLU B 1 300 ? 7.551 -39.125 -14.531 1 91.31 300 GLU B C 1
ATOM 5421 O O . GLU B 1 300 ? 8.477 -39.625 -13.883 1 91.31 300 GLU B O 1
ATOM 5426 N N . GLN B 1 301 ? 6.43 -38.719 -13.953 1 92.19 301 GLN B N 1
ATOM 5427 C CA . GLN B 1 301 ? 6.285 -38.625 -12.508 1 92.19 301 GLN B CA 1
ATOM 5428 C C . GLN B 1 301 ? 5.621 -39.875 -11.938 1 92.19 301 GLN B C 1
ATOM 5430 O O . GLN B 1 301 ? 5.379 -39.969 -10.734 1 92.19 301 GLN B O 1
ATOM 5435 N N . GLY B 1 302 ? 5.27 -40.844 -12.766 1 91.25 302 GLY B N 1
ATOM 5436 C CA . GLY B 1 302 ? 4.621 -42.062 -12.312 1 91.25 302 GLY B CA 1
ATOM 5437 C C . GLY B 1 302 ? 3.197 -41.844 -11.836 1 91.25 302 GLY B C 1
ATOM 5438 O O . GLY B 1 302 ? 2.744 -42.5 -10.898 1 91.25 302 GLY B O 1
ATOM 5439 N N . LEU B 1 303 ? 2.477 -40.906 -12.555 1 93.81 303 LEU B N 1
ATOM 5440 C CA . LEU B 1 303 ? 1.159 -40.531 -12.055 1 93.81 303 LEU B CA 1
ATOM 5441 C C . LEU B 1 303 ? 0.058 -41.25 -12.805 1 93.81 303 LEU B C 1
ATOM 5443 O O . LEU B 1 303 ? -1.102 -41.25 -12.383 1 93.81 303 LEU B O 1
ATOM 5447 N N . ILE B 1 304 ? 0.405 -41.875 -13.938 1 93.19 304 ILE B N 1
ATOM 5448 C CA . ILE B 1 304 ? -0.594 -42.625 -14.695 1 93.19 304 ILE B CA 1
ATOM 5449 C C . ILE B 1 304 ? -0.774 -44 -14.094 1 93.19 304 ILE B C 1
ATOM 5451 O O . ILE B 1 304 ? 0.087 -44.875 -14.25 1 93.19 304 ILE B O 1
ATOM 5455 N N . ARG B 1 305 ? -1.846 -44.281 -13.578 1 89.75 305 ARG B N 1
ATOM 5456 C CA . ARG B 1 305 ? -2.08 -45.469 -12.758 1 89.75 305 ARG B CA 1
ATOM 5457 C C . ARG B 1 305 ? -2.354 -46.688 -13.641 1 89.75 305 ARG B C 1
ATOM 5459 O O . ARG B 1 305 ? -2.062 -47.812 -13.242 1 89.75 305 ARG B O 1
ATOM 5466 N N . SER B 1 306 ? -2.982 -46.469 -14.75 1 85.44 306 SER B N 1
ATOM 5467 C CA . SER B 1 306 ? -3.369 -47.562 -15.633 1 85.44 306 SER B CA 1
ATOM 5468 C C . SER B 1 306 ? -2.146 -48.219 -16.266 1 85.44 306 SER B C 1
ATOM 5470 O O . SER B 1 306 ? -2.254 -49.281 -16.875 1 85.44 306 SER B O 1
ATOM 5472 N N . LEU B 1 307 ? -1.047 -47.594 -16.125 1 83.69 307 LEU B N 1
ATOM 5473 C CA . LEU B 1 307 ? 0.179 -48.125 -16.719 1 83.69 307 LEU B CA 1
ATOM 5474 C C . LEU B 1 307 ? 1.102 -48.688 -15.625 1 83.69 307 LEU B C 1
ATOM 5476 O O . LEU B 1 307 ? 1.209 -48.094 -14.547 1 83.69 307 LEU B O 1
ATOM 5480 N N . PRO B 1 308 ? 1.603 -49.906 -16.016 1 71.88 308 PRO B N 1
ATOM 5481 C CA . PRO B 1 308 ? 2.6 -50.406 -15.07 1 71.88 308 PRO B CA 1
ATOM 5482 C C . PRO B 1 308 ? 3.824 -49.5 -14.961 1 71.88 308 PRO B C 1
ATOM 5484 O O . PRO B 1 308 ? 4.156 -48.812 -15.922 1 71.88 308 PRO B O 1
ATOM 5487 N N . SER B 1 309 ? 4.398 -49.594 -13.852 1 66.62 309 SER B N 1
ATOM 5488 C CA . SER B 1 309 ? 5.523 -48.719 -13.555 1 66.62 309 SER B CA 1
ATOM 5489 C C . SER B 1 309 ? 6.719 -49.031 -14.453 1 66.62 309 SER B C 1
ATOM 5491 O O . SER B 1 309 ? 7.578 -48.156 -14.656 1 66.62 309 SER B O 1
ATOM 5493 N N . ASP B 1 310 ? 6.645 -50.125 -15.07 1 63.66 310 ASP B N 1
ATOM 5494 C CA . ASP B 1 310 ? 7.84 -50.562 -15.789 1 63.66 310 ASP B CA 1
ATOM 5495 C C . ASP B 1 310 ? 7.672 -50.375 -17.297 1 63.66 310 ASP B C 1
ATOM 5497 O O . ASP B 1 310 ? 8.562 -50.719 -18.078 1 63.66 310 ASP B O 1
ATOM 5501 N N . ILE B 1 311 ? 6.633 -49.844 -17.609 1 66.38 311 ILE B N 1
ATOM 5502 C CA . ILE B 1 311 ? 6.434 -49.625 -19.031 1 66.38 311 ILE B CA 1
ATOM 5503 C C . ILE B 1 311 ? 7.25 -48.438 -19.516 1 66.38 311 ILE B C 1
ATOM 5505 O O . ILE B 1 311 ? 7.336 -47.406 -18.812 1 66.38 311 ILE B O 1
ATOM 5509 N N . ASN B 1 312 ? 8.016 -48.844 -20.625 1 68.94 312 ASN B N 1
ATOM 5510 C CA . ASN B 1 312 ? 8.836 -47.812 -21.234 1 68.94 312 ASN B CA 1
ATOM 5511 C C . ASN B 1 312 ? 8.078 -47.094 -22.344 1 68.94 312 ASN B C 1
ATOM 5513 O O . ASN B 1 312 ? 7.895 -47.625 -23.438 1 68.94 312 ASN B O 1
ATOM 5517 N N . GLY B 1 313 ? 7.086 -46.156 -22.016 1 81.31 313 GLY B N 1
ATOM 5518 C CA . GLY B 1 313 ? 6.426 -45.344 -23.031 1 81.31 313 GLY B CA 1
ATOM 5519 C C . GLY B 1 313 ? 4.922 -45.25 -22.828 1 81.31 313 GLY B C 1
ATOM 5520 O O . GLY B 1 313 ? 4.391 -45.75 -21.828 1 81.31 313 GLY B O 1
ATOM 5521 N N . LEU B 1 314 ? 4.34 -44.594 -23.766 1 87.25 314 LEU B N 1
ATOM 5522 C CA . LEU B 1 314 ? 2.9 -44.344 -23.734 1 87.25 314 LEU B CA 1
ATOM 5523 C C . LEU B 1 314 ? 2.193 -45.156 -24.812 1 87.25 314 LEU B C 1
ATOM 5525 O O . LEU B 1 314 ? 2.398 -44.938 -26.016 1 87.25 314 LEU B O 1
ATOM 5529 N N . PRO B 1 315 ? 1.491 -46.094 -24.359 1 86.12 315 PRO B N 1
ATOM 5530 C CA . PRO B 1 315 ? 0.74 -46.875 -25.359 1 86.12 315 PRO B CA 1
ATOM 5531 C C . PRO B 1 315 ? -0.403 -46.062 -25.984 1 86.12 315 PRO B C 1
ATOM 5533 O O . PRO B 1 315 ? -1.201 -45.469 -25.266 1 86.12 315 PRO B O 1
ATOM 5536 N N . ILE B 1 316 ? -0.399 -46 -27.359 1 87.06 316 ILE B N 1
ATOM 5537 C CA . ILE B 1 316 ? -1.485 -45.406 -28.141 1 87.06 316 ILE B CA 1
ATOM 5538 C C . ILE B 1 316 ? -1.849 -46.344 -29.297 1 87.06 316 ILE B C 1
ATOM 5540 O O . ILE B 1 316 ? -0.98 -46.75 -30.078 1 87.06 316 ILE B O 1
ATOM 5544 N N . PRO B 1 317 ? -3.133 -46.656 -29.375 1 73.94 317 PRO B N 1
ATOM 5545 C CA . PRO B 1 317 ? -3.51 -47.562 -30.484 1 73.94 317 PRO B CA 1
ATOM 5546 C C . PRO B 1 317 ? -3.297 -46.906 -31.859 1 73.94 317 PRO B C 1
ATOM 5548 O O . PRO B 1 317 ? -3.34 -45.688 -31.984 1 73.94 317 PRO B O 1
ATOM 5551 N N . HIS B 1 318 ? -2.775 -47.656 -32.906 1 65.5 318 HIS B N 1
ATOM 5552 C CA . HIS B 1 318 ? -2.576 -47.156 -34.281 1 65.5 318 HIS B CA 1
ATOM 5553 C C . HIS B 1 318 ? -3.883 -47.156 -35.062 1 65.5 318 HIS B C 1
ATOM 5555 O O . HIS B 1 318 ? -4.785 -47.938 -34.75 1 65.5 318 HIS B O 1
ATOM 5561 N N . ALA B 1 319 ? -4.137 -46.031 -36.062 1 56.28 319 ALA B N 1
ATOM 5562 C CA . ALA B 1 319 ? -5.297 -45.875 -36.938 1 56.28 319 ALA B CA 1
ATOM 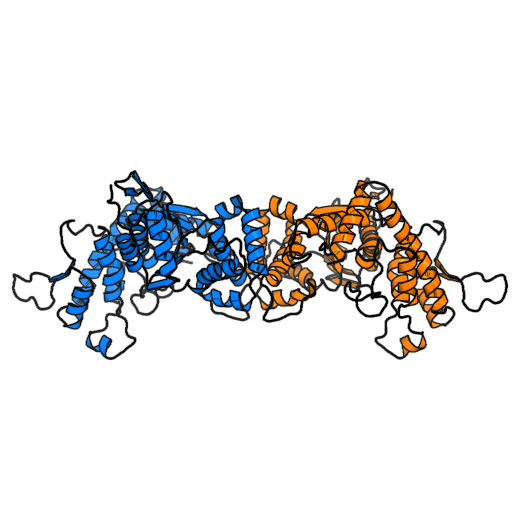5563 C C . ALA B 1 319 ? -5.559 -47.156 -37.719 1 56.28 319 ALA B C 1
ATOM 5565 O O . ALA B 1 319 ? -6.711 -47.594 -37.875 1 56.28 319 ALA B O 1
ATOM 5566 N N . SER B 1 320 ? -4.641 -47.375 -38.906 1 48.38 320 SER B N 1
ATOM 5567 C CA . SER B 1 320 ? -4.871 -48.312 -39.969 1 48.38 320 SER B CA 1
ATOM 5568 C C . SER B 1 320 ? -5.133 -49.719 -39.438 1 48.38 320 SER B C 1
ATOM 5570 O O . SER B 1 320 ? -5.23 -50.688 -40.188 1 48.38 320 SER B O 1
ATOM 5572 N N . LEU B 1 321 ? -4.898 -50.156 -38.219 1 43.22 321 LEU B N 1
ATOM 5573 C CA . LEU B 1 321 ? -4.617 -51.562 -38.094 1 43.22 321 LEU B CA 1
ATOM 5574 C C . LEU B 1 321 ? -5.887 -52.406 -38.312 1 43.22 321 LEU B C 1
ATOM 5576 O O . LEU B 1 321 ? -6.812 -52.312 -37.5 1 43.22 321 LEU B O 1
ATOM 5580 N N . THR B 1 322 ? -6.379 -52.656 -39.406 1 38.97 322 THR B N 1
ATOM 5581 C CA . THR B 1 322 ? -7.172 -53.781 -39.906 1 38.97 322 THR B CA 1
ATOM 5582 C C . THR B 1 322 ? -6.816 -55.062 -39.156 1 38.97 322 THR B C 1
ATOM 5584 O O . THR B 1 322 ? -7.598 -56 -39.125 1 38.97 322 THR B O 1
ATOM 5587 N N . SER B 1 323 ? -5.461 -55.656 -39.312 1 40.38 323 SER B N 1
ATOM 5588 C CA . SER B 1 323 ? -5.082 -56.969 -38.844 1 40.38 323 SER B CA 1
ATOM 5589 C C . SER B 1 323 ? -5.113 -57.062 -37.344 1 40.38 323 SER B C 1
ATOM 5591 O O . SER B 1 323 ? -4.891 -56.062 -36.625 1 40.38 323 SER B O 1
ATOM 5593 N N . ALA B 1 324 ? -5.711 -58.094 -36.75 1 43.31 324 ALA B N 1
ATOM 5594 C CA . ALA B 1 324 ? -5.91 -58.594 -35.406 1 43.31 324 ALA B CA 1
ATOM 5595 C C . ALA B 1 324 ? -4.805 -58.094 -34.469 1 43.31 324 ALA B C 1
ATOM 5597 O O . ALA B 1 324 ? -4.961 -58.125 -33.25 1 43.31 324 ALA B O 1
ATOM 5598 N N . ALA B 1 325 ? -3.539 -58.25 -34.812 1 41.47 325 ALA B N 1
ATOM 5599 C CA . ALA B 1 325 ? -2.373 -58.031 -33.969 1 41.47 325 ALA B CA 1
ATOM 5600 C C . ALA B 1 325 ? -2.098 -56.531 -33.812 1 41.47 325 ALA B C 1
ATOM 5602 O O . ALA B 1 325 ? -1.217 -56 -34.469 1 41.47 325 ALA B O 1
ATOM 5603 N N . SER B 1 326 ? -2.973 -55.562 -33.906 1 43.09 326 SER B N 1
ATOM 5604 C CA . SER B 1 326 ? -2.848 -54.125 -33.844 1 43.09 326 SER B CA 1
ATOM 5605 C C . SER B 1 326 ? -1.992 -53.688 -32.656 1 43.09 326 SER B C 1
ATOM 5607 O O . SER B 1 326 ? -2.459 -53.688 -31.516 1 43.09 326 SER B O 1
ATOM 5609 N N . THR B 1 327 ? -0.841 -54 -32.562 1 46.59 327 THR B N 1
ATOM 5610 C CA . THR B 1 327 ? 0.144 -53.594 -31.562 1 46.59 327 THR B CA 1
ATOM 5611 C C . THR B 1 327 ? 0.192 -52.094 -31.406 1 46.59 327 THR B C 1
ATOM 5613 O O . THR B 1 327 ? 0.469 -51.375 -32.375 1 46.59 327 THR B O 1
ATOM 5616 N N . GLY B 1 328 ? -0.751 -51.375 -30.953 1 58.75 328 GLY B N 1
ATOM 5617 C CA . GLY B 1 328 ? -0.606 -49.969 -30.594 1 58.75 328 GLY B CA 1
ATOM 5618 C C . GLY B 1 328 ? 0.838 -49.562 -30.391 1 58.75 328 GLY B C 1
ATOM 5619 O O . GLY B 1 328 ? 1.719 -50.406 -30.234 1 58.75 328 GLY B O 1
ATOM 5620 N N . GLY B 1 329 ? 1.151 -48.344 -31.031 1 76.5 329 GLY B N 1
ATOM 5621 C CA . GLY B 1 329 ? 2.514 -47.875 -30.844 1 76.5 329 GLY B CA 1
ATOM 5622 C C . GLY B 1 329 ? 2.797 -47.469 -29.422 1 76.5 329 GLY B C 1
ATOM 5623 O O . GLY B 1 329 ? 1.872 -47.188 -28.641 1 76.5 329 GLY B O 1
ATOM 5624 N N . GLN B 1 330 ? 3.928 -47.812 -28.984 1 84.44 330 GLN B N 1
ATOM 5625 C CA . GLN B 1 330 ? 4.477 -47.281 -27.734 1 84.44 330 GLN B CA 1
ATOM 5626 C C . GLN B 1 330 ? 5.473 -46.156 -28 1 84.44 330 GLN B C 1
ATOM 5628 O O . GLN B 1 330 ? 6.422 -46.344 -28.766 1 84.44 330 GLN B O 1
ATOM 5633 N N . TYR B 1 331 ? 5.055 -45.062 -27.391 1 92.5 331 TYR B N 1
ATOM 5634 C CA . TYR B 1 331 ? 5.906 -43.906 -27.641 1 92.5 331 TYR B CA 1
ATOM 5635 C C . TYR B 1 331 ? 6.688 -43.531 -26.375 1 92.5 331 TYR B C 1
ATOM 5637 O O . TYR B 1 331 ? 6.098 -43.219 -25.344 1 92.5 331 TYR B O 1
ATOM 5645 N N . GLU B 1 332 ? 7.961 -43.438 -26.484 1 89.44 332 GLU B N 1
ATOM 5646 C CA . GLU B 1 332 ? 8.836 -43.219 -25.344 1 89.44 332 GLU B CA 1
ATOM 5647 C C . GLU B 1 332 ? 8.977 -41.719 -25.031 1 89.44 332 GLU B C 1
ATOM 5649 O O . GLU B 1 332 ? 9.422 -41.344 -23.938 1 89.44 332 GLU B O 1
ATOM 5654 N N . SER B 1 333 ? 8.68 -40.969 -26.016 1 93.25 333 SER B N 1
ATOM 5655 C CA . SER B 1 333 ? 8.789 -39.531 -25.844 1 93.25 333 SER B CA 1
ATOM 5656 C C . SER B 1 333 ? 7.711 -38.781 -26.625 1 93.25 333 SER B C 1
ATOM 5658 O O . SER B 1 333 ? 7.07 -39.375 -27.5 1 93.25 333 SER B O 1
ATOM 5660 N N . PHE B 1 334 ? 7.531 -37.594 -26.219 1 95.06 334 PHE B N 1
ATOM 5661 C CA . PHE B 1 334 ? 6.586 -36.75 -26.953 1 95.06 334 PHE B CA 1
ATOM 5662 C C . PHE B 1 334 ? 7.039 -36.562 -28.406 1 95.06 334 PHE B C 1
ATOM 5664 O O . PHE B 1 334 ? 6.219 -36.594 -29.312 1 95.06 334 PHE B O 1
ATOM 5671 N N . GLU B 1 335 ? 8.305 -36.344 -28.562 1 95.31 335 GLU B N 1
ATOM 5672 C CA . GLU B 1 335 ? 8.852 -36.156 -29.906 1 95.31 335 GLU B CA 1
ATOM 5673 C C . GLU B 1 335 ? 8.492 -37.344 -30.812 1 95.31 335 GLU B C 1
ATOM 5675 O O . GLU B 1 335 ? 8.148 -37.125 -31.984 1 95.31 335 GLU B O 1
ATOM 5680 N N . ALA B 1 336 ? 8.57 -38.5 -30.266 1 94.5 336 ALA B N 1
ATOM 5681 C CA . ALA B 1 336 ? 8.227 -39.688 -31.031 1 94.5 336 ALA B CA 1
ATOM 5682 C C . ALA B 1 336 ? 6.746 -39.688 -31.406 1 94.5 336 ALA B C 1
ATOM 5684 O O . ALA B 1 336 ? 6.383 -40.062 -32.531 1 94.5 336 ALA B O 1
ATOM 5685 N N . LEU B 1 337 ? 5.949 -39.281 -30.484 1 94.81 337 LEU B N 1
ATOM 5686 C CA . LEU B 1 337 ? 4.516 -39.219 -30.75 1 94.81 337 LEU B CA 1
ATOM 5687 C C . LEU B 1 337 ? 4.195 -38.156 -31.797 1 94.81 337 LEU B C 1
ATOM 5689 O O . LEU B 1 337 ? 3.402 -38.406 -32.688 1 94.81 337 LEU B O 1
ATOM 5693 N N . GLU B 1 338 ? 4.766 -37 -31.625 1 94.94 338 GLU B N 1
ATOM 5694 C CA . GLU B 1 338 ? 4.555 -35.906 -32.562 1 94.94 338 GLU B CA 1
ATOM 5695 C C . GLU B 1 338 ? 4.98 -36.312 -33.969 1 94.94 338 GLU B C 1
ATOM 5697 O O . GLU B 1 338 ? 4.285 -36 -34.938 1 94.94 338 GLU B O 1
ATOM 5702 N N . LYS B 1 339 ? 6.098 -36.969 -34.062 1 94.25 339 LYS B N 1
ATOM 5703 C CA . LYS B 1 339 ? 6.578 -37.438 -35.344 1 94.25 339 LYS B CA 1
ATOM 5704 C C . LYS B 1 339 ? 5.574 -38.406 -35.969 1 94.25 339 LYS B C 1
ATOM 5706 O O . LYS B 1 339 ? 5.316 -38.312 -37.188 1 94.25 339 LYS B O 1
ATOM 5711 N N . ALA B 1 340 ? 5.074 -39.312 -35.188 1 92.75 340 ALA B N 1
ATOM 5712 C CA . ALA B 1 340 ? 4.086 -40.281 -35.688 1 92.75 340 ALA B CA 1
ATOM 5713 C C . ALA B 1 340 ? 2.83 -39.562 -36.188 1 92.75 340 ALA B C 1
ATOM 5715 O O . ALA B 1 340 ? 2.242 -39.938 -37.188 1 92.75 340 ALA B O 1
ATOM 5716 N N . TYR B 1 341 ? 2.428 -38.562 -35.5 1 94 341 TYR B N 1
ATOM 5717 C CA . TYR B 1 341 ? 1.259 -37.781 -35.906 1 94 341 TYR B CA 1
ATOM 5718 C C . TYR B 1 341 ? 1.524 -37.031 -37.219 1 94 341 TYR B C 1
ATOM 5720 O O . TYR B 1 341 ? 0.687 -37.031 -38.125 1 94 341 TYR B O 1
ATOM 5728 N N . MET B 1 342 ? 2.67 -36.406 -37.312 1 92.88 342 MET B N 1
ATOM 5729 C CA . MET B 1 342 ? 3.041 -35.656 -38.5 1 92.88 342 MET B CA 1
ATOM 5730 C C . MET B 1 342 ? 3.166 -36.562 -39.688 1 92.88 342 MET B C 1
ATOM 5732 O O . MET B 1 342 ? 2.924 -36.156 -40.844 1 92.88 342 MET B O 1
ATOM 5736 N N . ALA B 1 343 ? 3.432 -37.781 -39.438 1 92 343 ALA B N 1
ATOM 5737 C CA . ALA B 1 343 ? 3.549 -38.781 -40.5 1 92 343 ALA B CA 1
ATOM 5738 C C . ALA B 1 343 ? 2.195 -39.406 -40.812 1 92 343 ALA B C 1
ATOM 5740 O O . ALA B 1 343 ? 2.107 -40.344 -41.625 1 92 343 ALA B O 1
ATOM 5741 N N . GLU B 1 344 ? 1.164 -39 -40.062 1 90 344 GLU B N 1
ATOM 5742 C CA . GLU B 1 344 ? -0.214 -39.438 -40.281 1 90 344 GLU B CA 1
ATOM 5743 C C . GLU B 1 344 ? -0.399 -40.906 -39.875 1 90 344 GLU B C 1
ATOM 5745 O O . GLU B 1 344 ? -1.261 -41.594 -40.438 1 90 344 GLU B O 1
ATOM 5750 N N . GLU B 1 345 ? 0.493 -41.312 -39 1 88.81 345 GLU B N 1
ATOM 5751 C CA . GLU B 1 345 ? 0.335 -42.625 -38.438 1 88.81 345 GLU B CA 1
ATOM 5752 C C . GLU B 1 345 ? -0.733 -42.656 -37.344 1 88.81 345 GLU B C 1
ATOM 5754 O O . GLU B 1 345 ? -1.238 -43.719 -37 1 88.81 345 GLU B O 1
ATOM 5759 N N . LEU B 1 346 ? -0.943 -41.531 -36.844 1 91.38 346 LEU B N 1
ATOM 5760 C CA . LEU B 1 346 ? -1.989 -41.312 -35.844 1 91.38 346 LEU B CA 1
ATOM 5761 C C . LEU B 1 346 ? -3.027 -40.312 -36.375 1 91.38 346 LEU B C 1
ATOM 5763 O O . LEU B 1 346 ? -2.68 -39.344 -37.031 1 91.38 346 LEU B O 1
ATOM 5767 N N . THR B 1 347 ? -4.281 -40.688 -36.094 1 90.88 347 THR B N 1
ATOM 5768 C CA . THR B 1 347 ? -5.352 -39.75 -36.469 1 90.88 347 THR B CA 1
ATOM 5769 C C . THR B 1 347 ? -5.809 -38.938 -35.281 1 90.88 347 THR B C 1
ATOM 5771 O O . THR B 1 347 ? -5.613 -39.312 -34.125 1 90.88 347 THR B O 1
ATOM 5774 N N . PRO B 1 348 ? -6.414 -37.812 -35.562 1 93.19 348 PRO B N 1
ATOM 5775 C CA . PRO B 1 348 ? -6.969 -37 -34.469 1 93.19 348 PRO B CA 1
ATOM 5776 C C . PRO B 1 348 ? -7.922 -37.781 -33.594 1 93.19 348 PRO B C 1
ATOM 5778 O O . PRO B 1 348 ? -7.898 -37.625 -32.375 1 93.19 348 PRO B O 1
ATOM 5781 N N . ASP B 1 349 ? -8.711 -38.594 -34.156 1 92.56 349 ASP B N 1
ATOM 5782 C CA . ASP B 1 349 ? -9.688 -39.375 -33.406 1 92.56 349 ASP B CA 1
ATOM 5783 C C . ASP B 1 349 ? -9.008 -40.312 -32.406 1 92.56 349 ASP B C 1
ATOM 5785 O O . ASP B 1 349 ? -9.445 -40.438 -31.25 1 92.56 349 ASP B O 1
ATOM 5789 N N . ILE B 1 350 ? -7.973 -41 -32.844 1 92.25 350 ILE B N 1
ATOM 5790 C CA . ILE B 1 350 ? -7.234 -41.906 -31.984 1 92.25 350 ILE B CA 1
ATOM 5791 C C . ILE B 1 350 ? -6.562 -41.125 -30.844 1 92.25 350 ILE B C 1
ATOM 5793 O O . ILE B 1 350 ? -6.617 -41.531 -29.688 1 92.25 350 ILE B O 1
ATOM 5797 N N . LEU B 1 351 ? -5.945 -40.062 -31.172 1 94.88 351 LEU B N 1
ATOM 5798 C CA . LEU B 1 351 ? -5.281 -39.219 -30.172 1 94.88 351 LEU B CA 1
ATOM 5799 C C . LEU B 1 351 ? -6.277 -38.719 -29.141 1 94.88 351 LEU B C 1
ATOM 5801 O O . LEU B 1 351 ? -6.012 -38.781 -27.938 1 94.88 351 LEU B O 1
ATOM 5805 N N . LYS B 1 352 ? -7.379 -38.25 -29.609 1 95.94 352 LYS B N 1
ATOM 5806 C CA . LYS B 1 352 ? -8.391 -37.688 -28.703 1 95.94 352 LYS B CA 1
ATOM 5807 C C . LYS B 1 352 ? -8.945 -38.781 -27.781 1 95.94 352 LYS B C 1
ATOM 5809 O O . LYS B 1 352 ? -9.047 -38.562 -26.562 1 95.94 352 LYS B O 1
ATOM 5814 N N . THR B 1 353 ? -9.273 -39.875 -28.359 1 94.75 353 THR B N 1
ATOM 5815 C CA . THR B 1 353 ? -9.859 -40.969 -27.578 1 94.75 353 THR B CA 1
ATOM 5816 C C . THR B 1 353 ? -8.883 -41.469 -26.5 1 94.75 353 THR B C 1
ATOM 5818 O O . THR B 1 353 ? -9.273 -41.688 -25.359 1 94.75 353 THR B O 1
ATOM 5821 N N . SER B 1 354 ? -7.625 -41.625 -26.859 1 94.44 354 SER B N 1
ATOM 5822 C CA . SER B 1 354 ? -6.617 -42.031 -25.891 1 94.44 354 SER B CA 1
ATOM 5823 C C . SER B 1 354 ? -6.406 -40.969 -24.828 1 94.44 354 SER B C 1
ATOM 5825 O O . SER B 1 354 ? -6.258 -41.281 -23.641 1 94.44 354 SER B O 1
ATOM 5827 N N . LEU B 1 355 ? -6.402 -39.75 -25.266 1 97.12 355 LEU B N 1
ATOM 5828 C CA . LEU B 1 355 ? -6.199 -38.656 -24.344 1 97.12 355 LEU B CA 1
ATOM 5829 C C . LEU B 1 355 ? -7.301 -38.625 -23.281 1 97.12 355 LEU B C 1
ATOM 5831 O O . LEU B 1 355 ? -7.027 -38.375 -22.109 1 97.12 355 LEU B O 1
ATOM 5835 N N . ILE B 1 356 ? -8.547 -38.844 -23.703 1 97.38 356 ILE B N 1
ATOM 5836 C CA . ILE B 1 356 ? -9.68 -38.875 -22.781 1 97.38 356 ILE B CA 1
ATOM 5837 C C . ILE B 1 356 ? -9.406 -39.844 -21.641 1 97.38 356 ILE B C 1
ATOM 5839 O O . ILE B 1 356 ? -9.578 -39.5 -20.469 1 97.38 356 ILE B O 1
ATOM 5843 N N . HIS B 1 357 ? -8.875 -40.969 -21.953 1 95.44 357 HIS B N 1
ATOM 5844 C CA . HIS B 1 357 ? -8.648 -42 -20.953 1 95.44 357 HIS B CA 1
ATOM 5845 C C . HIS B 1 357 ? -7.488 -41.625 -20.047 1 95.44 357 HIS B C 1
ATOM 5847 O O . HIS B 1 357 ? -7.555 -41.875 -18.828 1 95.44 357 HIS B O 1
ATOM 5853 N N . TYR B 1 358 ? -6.449 -41.156 -20.609 1 96.56 358 TYR B N 1
ATOM 5854 C CA . TYR B 1 358 ? -5.309 -40.781 -19.781 1 96.56 358 TYR B CA 1
ATOM 5855 C C . TYR B 1 358 ? -5.672 -39.625 -18.859 1 96.56 358 TYR B C 1
ATOM 5857 O O . TYR B 1 358 ? -5.262 -39.594 -17.688 1 96.56 358 TYR B O 1
ATOM 5865 N N . LEU B 1 359 ? -6.445 -38.656 -19.375 1 98 359 LEU B N 1
ATOM 5866 C CA . LEU B 1 359 ? -6.887 -37.562 -18.547 1 98 359 LEU B CA 1
ATOM 5867 C C . LEU B 1 359 ? -7.781 -38.031 -17.422 1 98 359 LEU B C 1
ATOM 5869 O O . LEU B 1 359 ? -7.645 -37.594 -16.281 1 98 359 LEU B O 1
ATOM 5873 N N . ASP B 1 360 ? -8.672 -38.906 -17.734 1 97.69 360 ASP B N 1
ATOM 5874 C CA . ASP B 1 360 ? -9.547 -39.438 -16.703 1 97.69 360 ASP B CA 1
ATOM 5875 C C . ASP B 1 360 ? -8.758 -40.188 -15.648 1 97.69 360 ASP B C 1
ATOM 5877 O O . ASP B 1 360 ? -9.102 -40.156 -14.461 1 97.69 360 ASP B O 1
ATOM 5881 N N . ASP B 1 361 ? -7.766 -40.938 -16.094 1 97.06 361 ASP B N 1
ATOM 5882 C CA . ASP B 1 361 ? -6.895 -41.656 -15.164 1 97.06 361 ASP B CA 1
ATOM 5883 C C . ASP B 1 361 ? -6.23 -40.688 -14.18 1 97.06 361 ASP B C 1
ATOM 5885 O O . ASP B 1 361 ? -6.059 -41.031 -13 1 97.06 361 ASP B O 1
ATOM 5889 N N . LEU B 1 362 ? -5.867 -39.562 -14.633 1 98.06 362 LEU B N 1
ATOM 5890 C CA . LEU B 1 362 ? -5.18 -38.594 -13.82 1 98.06 362 LEU B CA 1
ATOM 5891 C C . LEU B 1 362 ? -6.156 -37.875 -12.898 1 98.06 362 LEU B C 1
ATOM 5893 O O . LEU B 1 362 ? -5.793 -37.469 -11.789 1 98.06 362 LEU B O 1
ATOM 5897 N N . ILE B 1 363 ? -7.449 -37.656 -13.328 1 98.12 363 ILE B N 1
ATOM 5898 C CA . ILE B 1 363 ? -8.406 -36.812 -12.609 1 98.12 363 ILE B CA 1
ATOM 5899 C C . ILE B 1 363 ? -9.227 -37.656 -11.648 1 98.12 363 ILE B C 1
ATOM 5901 O O . ILE B 1 363 ? -9.656 -37.188 -10.602 1 98.12 363 ILE B O 1
ATOM 5905 N N . SER B 1 364 ? -9.352 -38.938 -11.914 1 97.31 364 SER B N 1
ATOM 5906 C CA . SER B 1 364 ? -10.195 -39.844 -11.125 1 97.31 364 SER B CA 1
ATOM 5907 C C . SER B 1 364 ? -9.758 -39.875 -9.664 1 97.31 364 SER B C 1
ATOM 5909 O O . SER B 1 364 ? -10.602 -39.844 -8.766 1 97.31 364 SER B O 1
ATOM 5911 N N . PRO B 1 365 ? -8.461 -39.906 -9.352 1 97.38 365 PRO B N 1
ATOM 5912 C CA . PRO B 1 365 ? -8.062 -39.844 -7.945 1 97.38 365 PRO B CA 1
ATOM 5913 C C . PRO B 1 365 ? -8.539 -38.594 -7.23 1 97.38 365 PRO B C 1
ATOM 5915 O O . PRO B 1 365 ? -8.805 -38.625 -6.027 1 97.38 365 PRO B O 1
ATOM 5918 N N . ILE B 1 366 ? -8.617 -37.5 -7.895 1 98.31 366 ILE B N 1
ATOM 5919 C CA . ILE B 1 366 ? -9.07 -36.219 -7.312 1 98.31 366 ILE B CA 1
ATOM 5920 C C . ILE B 1 366 ? -10.562 -36.312 -6.996 1 98.31 366 ILE B C 1
ATOM 5922 O O . ILE B 1 366 ? -10.992 -35.906 -5.91 1 98.31 366 ILE B O 1
ATOM 5926 N N . ARG B 1 367 ? -11.328 -36.875 -7.945 1 97.88 367 ARG B N 1
ATOM 5927 C CA . ARG B 1 367 ? -12.742 -37.125 -7.676 1 97.88 367 ARG B CA 1
ATOM 5928 C C . ARG B 1 367 ? -12.93 -38 -6.449 1 97.88 367 ARG B C 1
ATOM 5930 O O . ARG B 1 367 ? -13.766 -37.719 -5.59 1 97.88 367 ARG B O 1
ATOM 5937 N N . THR B 1 368 ? -12.148 -39.062 -6.395 1 98 368 THR B N 1
ATOM 5938 C CA . THR B 1 368 ? -12.219 -39.969 -5.27 1 98 368 THR B CA 1
ATOM 5939 C C . THR B 1 368 ? -11.859 -39.281 -3.965 1 98 368 THR B C 1
ATOM 5941 O O . THR B 1 368 ? -12.508 -39.469 -2.939 1 98 368 THR B O 1
ATOM 5944 N N . HIS B 1 369 ? -10.844 -38.5 -3.988 1 98.31 369 HIS B N 1
ATOM 5945 C CA . HIS B 1 369 ? -10.398 -37.75 -2.822 1 98.31 369 HIS B CA 1
ATOM 5946 C C . HIS B 1 369 ? -11.523 -36.875 -2.254 1 98.31 369 HIS B C 1
ATOM 5948 O O . HIS B 1 369 ? -11.797 -36.938 -1.053 1 98.31 369 HIS B O 1
ATOM 5954 N N . PHE B 1 370 ? -12.211 -36.125 -3.055 1 98.19 370 PHE B N 1
ATOM 5955 C CA . PHE B 1 370 ? -13.242 -35.219 -2.584 1 98.19 370 PHE B CA 1
ATOM 5956 C C . PHE B 1 370 ? -14.477 -35.969 -2.117 1 98.19 370 PHE B C 1
ATOM 5958 O O . PHE B 1 370 ? -15.312 -35.438 -1.393 1 98.19 370 PHE B O 1
ATOM 5965 N N . SER B 1 371 ? -14.562 -37.281 -2.48 1 97.56 371 SER B N 1
ATOM 5966 C CA . SER B 1 371 ? -15.68 -38.094 -2.051 1 97.56 371 SER B CA 1
ATOM 5967 C C . SER B 1 371 ? -15.328 -38.906 -0.806 1 97.56 371 SER B C 1
ATOM 5969 O O . SER B 1 371 ? -16.188 -39.594 -0.247 1 97.56 371 SER B O 1
ATOM 5971 N N . SER B 1 372 ? -14.164 -38.781 -0.319 1 97.88 372 SER B N 1
ATOM 5972 C CA . SER B 1 372 ? -13.648 -39.688 0.693 1 97.88 372 SER B CA 1
ATOM 5973 C C . SER B 1 372 ? -14.156 -39.312 2.084 1 97.88 372 SER B C 1
ATOM 5975 O O . SER B 1 372 ? -14.258 -40.188 2.961 1 97.88 372 SER B O 1
ATOM 5977 N N . THR B 1 373 ? -14.336 -38.094 2.414 1 98.12 373 THR B N 1
ATOM 5978 C CA . THR B 1 373 ? -14.859 -37.656 3.703 1 98.12 373 THR B CA 1
ATOM 5979 C C . THR B 1 373 ? -15.992 -36.656 3.516 1 98.12 373 THR B C 1
ATOM 5981 O O . THR B 1 373 ? -16.109 -36.031 2.459 1 98.12 373 THR B O 1
ATOM 5984 N N . GLU B 1 374 ? -16.75 -36.531 4.555 1 98 374 GLU B N 1
ATOM 5985 C CA . GLU B 1 374 ? -17.859 -35.562 4.523 1 98 374 GLU B CA 1
ATOM 5986 C C . GLU B 1 374 ? -17.344 -34.125 4.398 1 98 374 GLU B C 1
ATOM 5988 O O . GLU B 1 374 ? -17.938 -33.312 3.697 1 98 374 GLU B O 1
ATOM 5993 N N . GLU B 1 375 ? -16.266 -33.906 5.051 1 98.19 375 GLU B N 1
ATOM 5994 C CA . GLU B 1 375 ? -15.672 -32.562 5.023 1 98.19 375 GLU B CA 1
ATOM 5995 C C . GLU B 1 375 ? -15.227 -32.188 3.613 1 98.19 375 GLU B C 1
ATOM 5997 O O . GLU B 1 375 ? -15.453 -31.078 3.16 1 98.19 375 GLU B O 1
ATOM 6002 N N . LEU B 1 376 ? -14.648 -33.062 2.922 1 98.5 376 LEU B N 1
ATOM 6003 C CA . LEU B 1 376 ? -14.156 -32.812 1.57 1 98.5 376 LEU B CA 1
ATOM 6004 C C . LEU B 1 376 ? -15.312 -32.688 0.582 1 98.5 376 LEU B C 1
ATOM 6006 O O . LEU B 1 376 ? -15.266 -31.875 -0.344 1 98.5 376 LEU B O 1
ATOM 6010 N N . ARG B 1 377 ? -16.328 -33.531 0.781 1 98.12 377 ARG B N 1
ATOM 6011 C CA . ARG B 1 377 ? -17.516 -33.438 -0.051 1 98.12 377 ARG B CA 1
ATOM 6012 C C . ARG B 1 377 ? -18.188 -32.094 0.092 1 98.12 377 ARG B C 1
ATOM 6014 O O . ARG B 1 377 ? -18.609 -31.484 -0.899 1 98.12 377 ARG B O 1
ATOM 6021 N N . ARG B 1 378 ? -18.25 -31.625 1.29 1 98.25 378 ARG B N 1
ATOM 6022 C CA . ARG B 1 378 ? -18.844 -30.328 1.567 1 98.25 378 ARG B CA 1
ATOM 6023 C C . ARG B 1 378 ? -18.031 -29.203 0.958 1 98.25 378 ARG B C 1
ATOM 6025 O O . ARG B 1 378 ? -18.578 -28.25 0.413 1 98.25 378 ARG B O 1
ATOM 6032 N N . LEU B 1 379 ? -16.734 -29.328 1.076 1 98.25 379 LEU B N 1
ATOM 6033 C CA . LEU B 1 379 ? -15.852 -28.328 0.49 1 98.25 379 LEU B CA 1
ATOM 6034 C C . LEU B 1 379 ? -16.078 -28.203 -1.013 1 98.25 379 LEU B C 1
ATOM 6036 O O . LEU B 1 379 ? -16.219 -27.094 -1.538 1 98.25 379 LEU B O 1
ATOM 6040 N N . LEU B 1 380 ? -16.172 -29.297 -1.678 1 97.75 380 LEU B N 1
ATOM 6041 C CA . LEU B 1 380 ? -16.391 -29.297 -3.119 1 97.75 380 LEU B CA 1
ATOM 6042 C C . LEU B 1 380 ? -17.75 -28.703 -3.457 1 97.75 380 LEU B C 1
ATOM 6044 O O . LEU B 1 380 ? -17.891 -27.953 -4.43 1 97.75 380 LEU B O 1
ATOM 6048 N N . ALA B 1 381 ? -18.75 -29.031 -2.641 1 97.31 381 ALA B N 1
ATOM 6049 C CA . ALA B 1 381 ? -20.078 -28.484 -2.834 1 97.31 381 ALA B CA 1
ATOM 6050 C C . ALA B 1 381 ? -20.078 -26.969 -2.689 1 97.31 381 ALA B C 1
ATOM 6052 O O . ALA B 1 381 ? -20.734 -26.25 -3.453 1 97.31 381 ALA B O 1
ATOM 6053 N N . ASP B 1 382 ? -19.359 -26.5 -1.695 1 96.88 382 ASP B N 1
ATOM 6054 C CA . ASP B 1 382 ? -19.234 -25.062 -1.484 1 96.88 382 ASP B CA 1
ATOM 6055 C C . ASP B 1 382 ? -18.578 -24.375 -2.688 1 96.88 382 ASP B C 1
ATOM 6057 O O . ASP B 1 382 ? -19 -23.297 -3.094 1 96.88 382 ASP B O 1
ATOM 6061 N N . VAL B 1 383 ? -17.578 -25.016 -3.24 1 96.94 383 VAL B N 1
ATOM 6062 C CA . VAL B 1 383 ? -16.859 -24.484 -4.398 1 96.94 383 VAL B CA 1
ATOM 6063 C C . VAL B 1 383 ? -17.812 -24.391 -5.59 1 96.94 383 VAL B C 1
ATOM 6065 O O . VAL B 1 383 ? -17.859 -23.375 -6.285 1 96.94 383 VAL B O 1
ATOM 6068 N N . HIS B 1 384 ? -18.609 -25.438 -5.84 1 95.06 384 HIS B N 1
ATOM 6069 C CA . HIS B 1 384 ? -19.547 -25.453 -6.957 1 95.06 384 HIS B CA 1
ATOM 6070 C C . HIS B 1 384 ? -20.641 -24.406 -6.773 1 95.06 384 HIS B C 1
ATOM 6072 O O . HIS B 1 384 ? -21.172 -23.875 -7.754 1 95.06 384 HIS B O 1
ATOM 6078 N N . ALA B 1 385 ? -20.906 -24.109 -5.539 1 93.94 385 ALA B N 1
ATOM 6079 C CA . ALA B 1 385 ? -21.922 -23.109 -5.238 1 93.94 385 ALA B CA 1
ATOM 6080 C C . ALA B 1 385 ? -21.422 -21.703 -5.527 1 93.94 385 ALA B C 1
ATOM 6082 O O . ALA B 1 385 ? -22.219 -20.781 -5.754 1 93.94 385 ALA B O 1
ATOM 6083 N N . LEU B 1 386 ? -20.125 -21.531 -5.438 1 90.31 386 LEU B N 1
ATOM 6084 C CA . LEU B 1 386 ? -19.547 -20.219 -5.691 1 90.31 386 LEU B CA 1
ATOM 6085 C C . LEU B 1 386 ? -19.516 -19.906 -7.184 1 90.31 386 LEU B C 1
ATOM 6087 O O . LEU B 1 386 ? -19.453 -18.75 -7.582 1 90.31 386 LEU B O 1
ATOM 6091 N N . ARG B 1 387 ? -19.234 -20.938 -8.148 1 70.94 387 ARG B N 1
ATOM 6092 C CA . ARG B 1 387 ? -19.141 -20.797 -9.594 1 70.94 387 ARG B CA 1
ATOM 6093 C C . ARG B 1 387 ? -20.406 -20.172 -10.172 1 70.94 387 ARG B C 1
ATOM 6095 O O . ARG B 1 387 ? -20.344 -19.422 -11.148 1 70.94 387 ARG B O 1
ATOM 6102 N N . GLY B 1 388 ? -21.734 -20.672 -9.781 1 49.5 388 GLY B N 1
ATOM 6103 C CA . GLY B 1 388 ? -23 -20.344 -10.438 1 49.5 388 GLY B CA 1
ATOM 6104 C C . GLY B 1 388 ? -23.281 -18.844 -10.461 1 49.5 388 GLY B C 1
ATOM 6105 O O . GLY B 1 388 ? -24.188 -18.406 -11.164 1 49.5 388 GLY B O 1
ATOM 6106 N N . LYS B 1 389 ? -22.875 -18.125 -9.617 1 33.88 389 LYS B N 1
ATOM 6107 C CA . LYS B 1 389 ? -23.203 -16.719 -9.852 1 33.88 389 LYS B CA 1
ATOM 6108 C C . LYS B 1 389 ? -22.125 -16.031 -10.68 1 33.88 389 LYS B C 1
ATOM 6110 O O . LYS B 1 389 ? -20.938 -16.328 -10.531 1 33.88 389 LYS B O 1
#